Protein AF-R6QLC1-F1 (afdb_monomer_lite)

Sequence (494 aa):
MAKVKQRKDSKGRVLQTGETQRKTDGMYIYRYVDPYGKRCYVYSKDLFILREKEQRLIRDQMDGLDTYVGGHATINMAFDRYMSTKYNLRDTTRSNYIYMFNKFVRDEFGNKKIVDVKYTEVKFFYYHLINEKNIAINTLETGGRIGEIIGFRLKDVDFKNRCININHAVTYYNHLHAEEYLYYRKKELIEELEKCIVDIDANKYLKFSCDKTHLGEIYYDQKALNEEIEKGLNSKGWKELKISYYVTEDETVSKQIVKISDKEVQKKIIEENGFEALSSHNQVDFVKDRIAVEVQFGKYFSVAYDLHVKHTFFYLRDDIEVGIEIIPTHKMMLCMDTGVAWFENEVTNVIREGRNNPSVPVYILGIESDDHIDTDPCTYTNSELVDILKHSDKEKLKSQMKKYKCEDQRKWNVQIQKAKDKVDVFQNQMDKLNEEYIELKKTGLYDNSEELKKLVSRSERLMAKRDEAMDKYYQIMEMPPARLLRIQKKESVM

Structure (mmCIF, N/CA/C/O backbone):
data_AF-R6QLC1-F1
#
_entry.id   AF-R6QLC1-F1
#
loop_
_atom_site.group_PDB
_atom_site.id
_atom_site.type_symbol
_atom_site.label_atom_id
_atom_site.label_alt_id
_atom_site.label_comp_id
_atom_site.label_asym_id
_atom_site.label_entity_id
_atom_site.label_seq_id
_atom_site.pdbx_PDB_ins_code
_atom_site.Cartn_x
_atom_site.Cartn_y
_atom_site.Cartn_z
_atom_site.occupancy
_atom_site.B_iso_or_equiv
_atom_site.auth_seq_id
_atom_site.auth_comp_id
_atom_site.auth_asym_id
_atom_site.auth_atom_id
_atom_site.pdbx_PDB_model_num
ATOM 1 N N . MET A 1 1 ? -20.243 -40.536 -45.286 1.00 41.69 1 MET A N 1
ATOM 2 C CA . MET A 1 1 ? -20.811 -40.583 -43.918 1.00 41.69 1 MET A CA 1
ATOM 3 C C . MET A 1 1 ? -22.321 -40.758 -44.022 1.00 41.69 1 MET A C 1
ATOM 5 O O . MET A 1 1 ? -22.953 -39.998 -44.745 1.00 41.69 1 MET A O 1
ATOM 9 N N . ALA A 1 2 ? -22.894 -41.788 -43.395 1.00 44.28 2 ALA A N 1
ATOM 10 C CA . ALA A 1 2 ? -24.333 -42.053 -43.451 1.00 44.28 2 ALA A CA 1
ATOM 11 C C . ALA A 1 2 ? -25.124 -40.921 -42.762 1.00 44.28 2 ALA A C 1
ATOM 13 O O . ALA A 1 2 ? -24.795 -40.536 -41.642 1.00 44.28 2 ALA A O 1
ATOM 14 N N . LYS A 1 3 ? -26.163 -40.382 -43.421 1.00 42.25 3 LYS A N 1
ATOM 15 C CA . LYS A 1 3 ? -27.072 -39.387 -42.823 1.00 42.25 3 LYS A CA 1
ATOM 16 C C . LYS A 1 3 ? -27.778 -40.018 -41.618 1.00 42.25 3 LYS A C 1
ATOM 18 O O . LYS A 1 3 ? -28.627 -40.890 -41.793 1.00 42.25 3 LYS A O 1
ATOM 23 N N . VAL A 1 4 ? -27.446 -39.573 -40.406 1.00 52.03 4 VAL A N 1
ATOM 24 C CA . VAL A 1 4 ? -28.150 -39.980 -39.182 1.00 52.03 4 VAL A CA 1
ATOM 25 C C . VAL A 1 4 ? -29.605 -39.523 -39.299 1.00 52.03 4 VAL A C 1
ATOM 27 O O . VAL A 1 4 ? -29.905 -38.330 -39.330 1.00 52.03 4 VAL A O 1
ATOM 30 N N . LYS A 1 5 ? -30.521 -40.485 -39.425 1.00 65.62 5 LYS A N 1
ATOM 31 C CA . LYS A 1 5 ? -31.961 -40.241 -39.547 1.00 65.62 5 LYS A CA 1
ATOM 32 C C . LYS A 1 5 ? -32.466 -39.688 -38.208 1.00 65.62 5 LYS A C 1
ATOM 34 O O . LYS A 1 5 ? -32.479 -40.407 -37.212 1.00 65.62 5 LYS A O 1
ATOM 39 N N . GLN A 1 6 ? -32.839 -38.407 -38.168 1.00 71.00 6 GLN A N 1
ATOM 40 C CA . GLN A 1 6 ? -33.370 -37.767 -36.958 1.00 71.00 6 GLN A CA 1
ATOM 41 C C . GLN A 1 6 ? -34.639 -38.488 -36.479 1.00 71.00 6 GLN A C 1
ATOM 43 O O . GLN A 1 6 ? -35.551 -38.745 -37.270 1.00 71.00 6 GLN A O 1
ATOM 48 N N . ARG A 1 7 ? -34.698 -38.819 -35.183 1.00 84.19 7 ARG A N 1
ATOM 49 C CA . ARG A 1 7 ? -35.873 -39.449 -34.566 1.00 84.19 7 ARG A CA 1
ATOM 50 C C . ARG A 1 7 ? -37.009 -38.435 -34.518 1.00 84.19 7 ARG A C 1
ATOM 52 O O . ARG A 1 7 ? -36.795 -37.308 -34.085 1.00 84.19 7 ARG A O 1
ATOM 59 N N . LYS A 1 8 ? -38.202 -38.832 -34.956 1.00 85.00 8 LYS A N 1
ATOM 60 C CA . LYS A 1 8 ? -39.402 -37.991 -34.940 1.00 85.00 8 LYS A CA 1
ATOM 61 C C . LYS A 1 8 ? -40.512 -38.658 -34.139 1.00 85.00 8 LYS A C 1
ATOM 63 O O . LYS A 1 8 ? -40.569 -39.884 -34.069 1.00 85.00 8 LYS A O 1
ATOM 68 N N . ASP A 1 9 ? -41.359 -37.847 -33.528 1.00 83.75 9 ASP A N 1
ATOM 69 C CA . ASP A 1 9 ? -42.561 -38.302 -32.843 1.00 83.75 9 ASP A CA 1
ATOM 70 C C . ASP A 1 9 ? -43.680 -38.671 -33.838 1.00 83.75 9 ASP A C 1
ATOM 72 O O . ASP A 1 9 ? -43.550 -38.496 -35.053 1.00 83.75 9 ASP A O 1
ATOM 76 N N . SER A 1 10 ? -44.803 -39.173 -33.318 1.00 83.19 10 SER A N 1
ATOM 77 C CA . SER A 1 10 ? -45.998 -39.510 -34.115 1.00 83.19 10 SER A CA 1
ATOM 78 C C . SER A 1 10 ? -46.621 -38.317 -34.859 1.00 83.19 10 SER A C 1
ATOM 80 O O . SER A 1 10 ? -47.425 -38.521 -35.764 1.00 83.19 10 SER A O 1
ATOM 82 N N . LYS A 1 11 ? -46.236 -37.082 -34.511 1.00 80.12 11 LYS A N 1
ATOM 83 C CA . LYS A 1 11 ? -46.689 -35.822 -35.117 1.00 80.12 11 LYS A CA 1
ATOM 84 C C . LYS A 1 11 ? -45.617 -35.181 -36.016 1.00 80.12 11 LYS A C 1
ATOM 86 O O . LYS A 1 11 ? -45.769 -34.037 -36.432 1.00 80.12 11 LYS A O 1
ATOM 91 N N . GLY A 1 12 ? -44.528 -35.894 -36.321 1.00 80.00 12 GLY A N 1
ATOM 92 C CA . GLY A 1 12 ? -43.454 -35.438 -37.208 1.00 80.00 12 GLY A CA 1
ATOM 93 C C . GLY A 1 12 ? -42.437 -34.469 -36.587 1.00 80.00 12 GLY A C 1
ATOM 94 O O . GLY A 1 12 ? -41.541 -34.007 -37.299 1.00 80.00 12 GLY A O 1
ATOM 95 N N . ARG A 1 13 ? -42.521 -34.180 -35.281 1.00 84.25 13 ARG A N 1
ATOM 96 C CA . ARG A 1 13 ? -41.585 -33.306 -34.552 1.00 84.25 13 ARG A CA 1
ATOM 97 C C . ARG A 1 13 ? -40.310 -34.061 -34.205 1.00 84.25 13 ARG A C 1
ATOM 99 O O . ARG A 1 13 ? -40.368 -35.216 -33.799 1.00 84.25 13 ARG A O 1
ATOM 106 N N . VAL A 1 14 ? -39.156 -33.413 -34.345 1.00 85.69 14 VAL A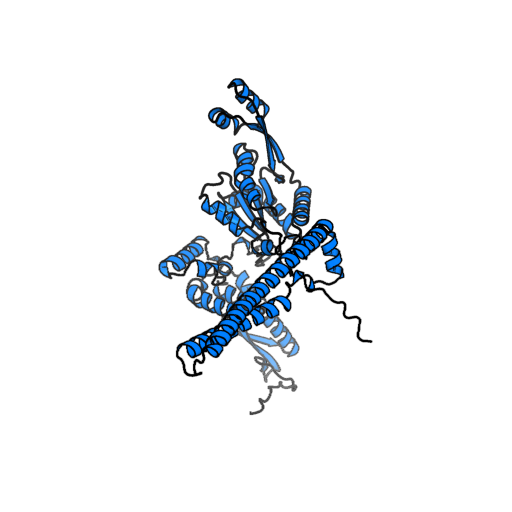 N 1
ATOM 107 C CA . VAL A 1 14 ? -37.852 -34.025 -34.040 1.00 85.69 14 VAL A CA 1
ATOM 108 C C . VAL A 1 14 ? -37.679 -34.177 -32.527 1.00 85.69 14 VAL A C 1
ATOM 110 O O . VAL A 1 14 ? -37.858 -33.209 -31.786 1.00 85.69 14 VAL A O 1
ATOM 113 N N . LEU A 1 15 ? -37.325 -35.388 -32.095 1.00 84.75 15 LEU A N 1
ATOM 114 C CA . LEU A 1 15 ? -37.000 -35.741 -30.715 1.00 84.75 15 LEU A CA 1
ATOM 115 C C . LEU A 1 15 ? -35.495 -35.590 -30.476 1.00 84.75 15 LEU A C 1
ATOM 117 O O . LEU A 1 15 ? -34.680 -36.093 -31.257 1.00 84.75 15 LEU A O 1
ATOM 121 N N . GLN A 1 16 ? -35.141 -34.924 -29.384 1.00 85.31 16 GLN A N 1
ATOM 122 C CA . GLN A 1 16 ? -33.771 -34.686 -28.951 1.00 85.31 16 GLN A CA 1
ATOM 123 C C . GLN A 1 16 ? -33.152 -35.940 -28.307 1.00 85.31 16 GLN A C 1
ATOM 125 O O . GLN A 1 16 ? -33.760 -37.015 -28.193 1.00 85.31 16 GLN A O 1
ATOM 130 N N . THR A 1 17 ? -31.879 -35.845 -27.935 1.00 77.88 17 THR A N 1
ATOM 131 C CA . THR A 1 17 ? -31.183 -36.912 -27.207 1.00 77.88 17 THR A CA 1
ATOM 132 C C . THR A 1 17 ? -31.811 -37.073 -25.823 1.00 77.88 17 THR A C 1
ATOM 134 O O . THR A 1 17 ? -32.012 -36.092 -25.131 1.00 77.88 17 THR A O 1
ATOM 137 N N . GLY A 1 18 ? -32.155 -38.301 -25.423 1.00 82.81 18 GLY A N 1
ATOM 138 C CA . GLY A 1 18 ? -32.847 -38.567 -24.152 1.00 82.81 18 GLY A CA 1
ATOM 139 C C . GLY A 1 18 ? -34.378 -38.518 -24.236 1.00 82.81 18 GLY A C 1
ATOM 140 O O . GLY A 1 18 ? -35.033 -39.158 -23.415 1.00 82.81 18 GLY A O 1
ATOM 141 N N . GLU A 1 19 ? -34.952 -37.869 -25.257 1.00 89.38 19 GLU A N 1
ATOM 142 C CA . GLU A 1 19 ? -36.400 -37.839 -25.502 1.00 89.38 19 GLU A CA 1
ATOM 143 C C . GLU A 1 19 ? -36.891 -39.100 -26.238 1.00 89.38 19 GLU A C 1
ATOM 145 O O . GLU A 1 19 ? -36.320 -39.546 -27.241 1.00 89.38 19 GLU A O 1
ATOM 150 N N . THR A 1 20 ? -38.013 -39.654 -25.783 1.00 90.50 20 THR A N 1
ATOM 151 C CA . THR A 1 20 ? -38.764 -40.715 -26.467 1.00 90.50 20 THR A CA 1
ATOM 152 C C . THR A 1 20 ? -40.264 -40.464 -26.344 1.00 90.50 20 THR A C 1
ATOM 154 O O . THR A 1 20 ? -40.710 -39.826 -25.395 1.00 90.50 20 THR A O 1
ATOM 157 N N . GLN A 1 21 ? -41.060 -40.967 -27.291 1.00 92.50 21 GLN A N 1
ATOM 158 C CA . GLN A 1 21 ? -42.520 -40.977 -27.178 1.00 92.50 21 GLN A CA 1
ATOM 159 C C . GLN A 1 21 ? -43.010 -42.420 -27.075 1.00 92.50 21 GLN A C 1
ATOM 161 O O . GLN A 1 21 ? -42.701 -43.255 -27.930 1.00 92.50 21 GLN A O 1
ATOM 166 N N . ARG A 1 22 ? -43.781 -42.720 -26.032 1.00 89.56 22 ARG A N 1
ATOM 167 C CA . ARG A 1 22 ? -44.395 -44.030 -25.843 1.00 89.56 22 ARG A CA 1
ATOM 168 C C . ARG A 1 22 ? -45.548 -44.210 -26.837 1.00 89.56 22 ARG A C 1
ATOM 170 O O . ARG A 1 22 ? -46.430 -43.364 -26.937 1.00 89.56 22 ARG A O 1
ATOM 177 N N . LYS A 1 23 ? -45.544 -45.322 -27.579 1.00 83.75 23 LYS A N 1
ATOM 178 C CA . LYS A 1 23 ? -46.509 -45.584 -28.668 1.00 83.75 23 LYS A CA 1
ATOM 179 C C . LYS A 1 23 ? -47.935 -45.878 -28.191 1.00 83.75 23 LYS A C 1
ATOM 181 O O . LYS A 1 23 ? -48.861 -45.715 -28.970 1.00 83.75 23 LYS A O 1
ATOM 186 N N . THR A 1 24 ? -48.102 -46.337 -26.952 1.00 84.00 24 THR A N 1
ATOM 187 C CA . THR A 1 24 ? -49.394 -46.799 -26.421 1.00 84.00 24 THR A CA 1
ATOM 188 C C . THR A 1 24 ? -50.316 -45.654 -26.011 1.00 84.00 24 THR A C 1
ATOM 190 O O . THR A 1 24 ? -51.507 -45.710 -26.278 1.00 84.00 24 THR A O 1
ATOM 193 N N . ASP A 1 25 ? -49.774 -44.625 -25.359 1.00 83.81 25 ASP A N 1
ATOM 194 C CA . ASP A 1 25 ? -50.526 -43.515 -24.754 1.00 83.81 25 ASP A CA 1
ATOM 195 C C . ASP A 1 25 ? -50.053 -42.132 -25.242 1.00 83.81 25 ASP A C 1
ATOM 197 O O . ASP A 1 25 ? -50.595 -41.104 -24.836 1.00 83.81 25 ASP A O 1
ATOM 201 N N . GLY A 1 26 ? -49.032 -42.091 -26.104 1.00 84.69 26 GLY A N 1
ATOM 202 C CA . GLY A 1 26 ? -48.447 -40.860 -26.623 1.00 84.69 26 GLY A CA 1
ATOM 203 C C . GLY A 1 26 ? -47.601 -40.076 -25.615 1.00 84.69 26 GLY A C 1
ATOM 204 O O . GLY A 1 26 ? -47.186 -38.966 -25.951 1.00 84.69 26 GLY A O 1
ATOM 205 N N . MET A 1 27 ? -47.328 -40.617 -24.418 1.00 88.75 27 MET A N 1
ATOM 206 C CA . MET A 1 27 ? -46.559 -39.946 -23.364 1.00 88.75 27 MET A CA 1
ATOM 207 C C . MET A 1 27 ? -45.104 -39.733 -23.794 1.00 88.75 27 MET A C 1
ATOM 209 O O . MET A 1 27 ? -44.409 -40.677 -24.178 1.00 88.75 27 MET A O 1
ATOM 213 N N . TYR A 1 28 ? -44.621 -38.501 -23.685 1.00 90.38 28 TYR A N 1
ATOM 214 C CA . TYR A 1 28 ? -43.218 -38.172 -23.879 1.00 90.38 28 TYR A CA 1
ATOM 215 C C . TYR A 1 28 ? -42.431 -38.442 -22.598 1.00 90.38 28 TYR A C 1
ATOM 217 O O . TYR A 1 28 ? -42.884 -38.137 -21.494 1.00 90.38 28 TYR A O 1
ATOM 225 N N . ILE A 1 29 ? -41.250 -39.029 -22.763 1.00 90.75 29 ILE A N 1
ATOM 226 C CA . ILE A 1 29 ? -40.349 -39.436 -21.691 1.00 90.75 29 ILE A CA 1
ATOM 227 C C . ILE A 1 29 ? -38.981 -38.840 -21.984 1.00 90.75 29 ILE A C 1
ATOM 229 O O . ILE A 1 29 ? -38.413 -39.110 -23.044 1.00 90.75 29 ILE A O 1
ATOM 233 N N . TYR A 1 30 ? -38.445 -38.083 -21.035 1.00 90.12 30 TYR A N 1
ATOM 234 C CA . TYR A 1 30 ? -37.055 -37.655 -21.034 1.00 90.12 30 TYR A CA 1
ATOM 235 C C . TYR A 1 30 ? -36.271 -38.492 -20.028 1.00 90.12 30 TYR A C 1
ATOM 237 O O . TYR A 1 30 ? -36.646 -38.582 -18.856 1.00 90.12 30 TYR A O 1
ATOM 245 N N . ARG A 1 31 ? -35.200 -39.134 -20.492 1.00 87.81 31 ARG A N 1
ATOM 246 C CA . ARG A 1 31 ? -34.288 -39.917 -19.657 1.00 87.81 31 ARG A CA 1
ATOM 247 C C . ARG A 1 31 ? -33.003 -39.136 -19.435 1.00 87.81 31 ARG A C 1
ATOM 249 O O . ARG A 1 31 ? -32.323 -38.797 -20.399 1.00 87.81 31 ARG A O 1
ATOM 256 N N . TYR A 1 32 ? -32.623 -38.990 -18.173 1.00 81.50 32 TYR A N 1
ATOM 257 C CA . TYR A 1 32 ? -31.383 -38.339 -17.769 1.00 81.50 32 TYR A CA 1
ATOM 258 C C . TYR A 1 32 ? -30.690 -39.120 -16.651 1.00 81.50 32 TYR A C 1
ATOM 260 O O . TYR A 1 32 ? -31.229 -40.088 -16.106 1.00 81.50 32 TYR A O 1
ATOM 268 N N . VAL A 1 33 ? -29.454 -38.736 -16.359 1.00 71.88 33 VAL A N 1
ATOM 269 C CA . VAL A 1 33 ? -28.704 -39.218 -15.201 1.00 71.88 33 VAL A CA 1
ATOM 270 C C . VAL A 1 33 ? -28.623 -38.049 -14.230 1.00 71.88 33 VAL A C 1
ATOM 272 O O . VAL A 1 33 ? -28.327 -36.928 -14.646 1.00 71.88 33 VAL A O 1
ATOM 275 N N . ASP A 1 34 ? -28.982 -38.278 -12.974 1.00 68.88 34 ASP A N 1
ATOM 276 C CA . ASP A 1 34 ? -28.851 -37.254 -11.944 1.00 68.88 34 ASP A CA 1
ATOM 277 C C . ASP A 1 34 ? -27.375 -37.069 -11.526 1.00 68.88 34 ASP A C 1
ATOM 279 O O . ASP A 1 34 ? -26.522 -37.889 -11.885 1.00 68.88 34 ASP A O 1
ATOM 283 N N . PRO A 1 35 ? -27.037 -36.005 -10.775 1.00 47.91 35 PRO A N 1
ATOM 284 C CA . PRO A 1 35 ? -25.661 -35.759 -10.332 1.00 47.91 35 PRO A CA 1
ATOM 285 C C . PRO A 1 35 ? -25.049 -36.872 -9.459 1.00 47.91 35 PRO A C 1
ATOM 287 O O . PRO A 1 35 ? -23.840 -36.881 -9.253 1.00 47.91 35 PRO A O 1
ATOM 290 N N . TYR A 1 36 ? -25.853 -37.825 -8.972 1.00 51.34 36 TYR A N 1
ATOM 291 C CA . TYR A 1 36 ? -25.415 -38.980 -8.180 1.00 51.34 36 TYR A CA 1
ATOM 292 C C . TYR A 1 36 ? -25.229 -40.250 -9.031 1.00 51.34 36 TYR A C 1
ATOM 294 O O . TYR A 1 36 ? -24.996 -41.334 -8.495 1.00 51.34 36 TYR A O 1
ATOM 302 N N . GLY A 1 37 ? -25.342 -40.146 -10.361 1.00 59.28 37 GLY A N 1
ATOM 303 C CA . GLY A 1 37 ? -25.161 -41.260 -11.294 1.00 59.28 37 GLY A CA 1
ATOM 304 C C . GLY A 1 37 ? -26.394 -42.159 -11.454 1.00 59.28 37 GLY A C 1
ATOM 305 O O . GLY A 1 37 ? -26.327 -43.182 -12.147 1.00 59.28 37 GLY A O 1
ATOM 306 N N . LYS A 1 38 ? -27.539 -41.805 -10.857 1.00 67.44 38 LYS A N 1
ATOM 307 C CA . LYS A 1 38 ? -28.771 -42.597 -10.934 1.00 67.44 38 LYS A CA 1
ATOM 308 C C . LYS A 1 38 ? -29.587 -42.203 -12.165 1.00 67.44 38 LYS A C 1
ATOM 310 O O . LYS A 1 38 ? -29.739 -41.037 -12.517 1.00 67.44 38 LYS A O 1
ATOM 315 N N . ARG A 1 39 ? -30.123 -43.211 -12.860 1.00 76.12 39 ARG A N 1
ATOM 316 C CA . ARG A 1 39 ? -30.965 -43.018 -14.053 1.00 76.12 39 ARG A CA 1
ATOM 317 C C . ARG A 1 39 ? -32.369 -42.592 -13.636 1.00 76.12 39 ARG A C 1
ATOM 319 O O . ARG A 1 39 ? -33.077 -43.366 -12.993 1.00 76.12 39 ARG A O 1
ATOM 326 N N . CYS A 1 40 ? -32.770 -41.408 -14.073 1.00 80.88 40 CYS A N 1
ATOM 327 C CA . CYS A 1 40 ? -34.046 -40.785 -13.753 1.00 80.88 40 CYS A CA 1
ATOM 328 C C . CYS A 1 40 ? -34.858 -40.515 -15.030 1.00 80.88 40 CYS A C 1
ATOM 330 O O . CYS A 1 40 ? -34.324 -40.470 -16.144 1.00 80.88 40 CYS A O 1
ATOM 332 N N . TYR A 1 41 ? -36.177 -40.389 -14.868 1.00 87.62 41 TYR A N 1
ATOM 333 C CA . TYR A 1 41 ? -37.126 -40.248 -15.972 1.00 87.62 41 TYR A CA 1
ATOM 334 C C . TYR A 1 41 ? -38.165 -39.186 -15.646 1.00 87.62 41 TYR A C 1
ATOM 336 O O . TYR A 1 41 ? -38.737 -39.195 -14.556 1.00 87.62 41 TYR A O 1
ATOM 344 N N . VAL A 1 42 ? -38.455 -38.320 -16.612 1.00 83.75 42 VAL A N 1
ATOM 345 C CA . VAL A 1 42 ? -39.515 -37.312 -16.517 1.00 83.75 42 VAL A CA 1
ATOM 346 C C . VAL A 1 42 ? -40.511 -37.507 -17.643 1.00 83.75 42 VAL A C 1
ATOM 348 O O . VAL A 1 42 ? -40.142 -37.862 -18.759 1.00 83.75 42 VAL A O 1
ATOM 351 N N . TYR A 1 43 ? -41.785 -37.287 -17.330 1.00 87.62 43 TYR A N 1
ATOM 352 C CA . TYR A 1 43 ? -42.909 -37.619 -18.196 1.00 87.62 43 TYR A CA 1
ATOM 353 C C . TYR A 1 43 ? -43.780 -36.386 -18.476 1.00 87.62 43 TYR A C 1
ATOM 355 O O . TYR A 1 43 ? -43.991 -35.533 -17.599 1.00 87.62 43 TYR A O 1
ATOM 363 N N . SER A 1 44 ? -44.317 -36.295 -19.692 1.00 89.00 44 SER A N 1
ATOM 364 C CA . SER A 1 44 ? -45.313 -35.290 -20.080 1.00 89.00 44 SER A CA 1
ATOM 365 C C . SER A 1 44 ? -46.128 -35.743 -21.293 1.00 89.00 44 SER A C 1
ATOM 367 O O . SER A 1 44 ? -45.599 -36.378 -22.199 1.00 89.00 44 SER A O 1
ATOM 369 N N . LYS A 1 45 ? -47.416 -35.384 -21.351 1.00 86.00 45 LYS A N 1
ATOM 370 C CA . LYS A 1 45 ? -48.262 -35.623 -22.538 1.00 86.00 45 LYS A CA 1
ATOM 371 C C . LYS A 1 45 ? -47.994 -34.623 -23.669 1.00 86.00 45 LYS A C 1
ATOM 373 O O . LYS A 1 45 ? -48.339 -34.895 -24.816 1.00 86.00 45 LYS A O 1
ATOM 378 N N . ASP A 1 46 ? -47.354 -33.497 -23.355 1.00 84.12 46 ASP A N 1
ATOM 379 C CA . ASP A 1 46 ? -46.930 -32.485 -24.321 1.00 84.12 46 ASP A CA 1
ATOM 380 C C . ASP A 1 46 ? -45.397 -32.391 -24.371 1.00 84.12 46 ASP A C 1
ATOM 382 O O . ASP A 1 46 ? -44.742 -32.301 -23.328 1.00 84.12 46 ASP A O 1
ATOM 386 N N . LEU A 1 47 ? -44.839 -32.413 -25.586 1.00 84.69 47 LEU A N 1
ATOM 387 C CA . LEU A 1 47 ? -43.403 -32.324 -25.855 1.00 84.69 47 LEU A CA 1
ATOM 388 C C . LEU A 1 47 ? -42.817 -30.963 -25.446 1.00 84.69 47 LEU A C 1
ATOM 390 O O . LEU A 1 47 ? -41.677 -30.909 -25.002 1.00 84.69 47 LEU A O 1
ATOM 394 N N . PHE A 1 48 ? -43.580 -29.874 -25.559 1.00 82.25 48 PHE A N 1
ATOM 395 C CA . PHE A 1 48 ? -43.141 -28.552 -25.113 1.00 82.25 48 PHE A CA 1
ATOM 396 C C . PHE A 1 48 ? -43.001 -28.511 -23.588 1.00 82.25 48 PHE A C 1
ATOM 398 O O . PHE A 1 48 ? -41.942 -28.158 -23.081 1.00 82.25 48 PHE A O 1
ATOM 405 N N . ILE A 1 49 ? -44.009 -29.002 -22.858 1.00 79.00 49 ILE A N 1
ATOM 406 C CA . ILE A 1 49 ? -43.948 -29.112 -21.391 1.00 79.00 49 ILE A CA 1
ATOM 407 C C . ILE A 1 49 ? -42.845 -30.089 -20.956 1.00 79.00 49 ILE A C 1
ATOM 409 O O . ILE A 1 49 ? -42.204 -29.874 -19.929 1.00 79.00 49 ILE A O 1
ATOM 413 N N . LEU A 1 50 ? -42.587 -31.162 -21.720 1.00 86.19 50 LEU A N 1
ATOM 414 C CA . LEU A 1 50 ? -41.447 -32.041 -21.440 1.00 86.19 50 LEU A CA 1
ATOM 415 C C . LEU A 1 50 ? -40.129 -31.259 -21.504 1.00 86.19 50 LEU A C 1
ATOM 417 O O . LEU A 1 50 ? -39.307 -31.409 -20.607 1.00 86.19 50 LEU A O 1
ATOM 421 N N . ARG A 1 51 ? -39.964 -30.404 -22.518 1.00 85.38 51 ARG A N 1
ATOM 422 C CA . ARG A 1 51 ? -38.768 -29.573 -22.706 1.00 85.38 51 ARG A CA 1
ATOM 423 C C . ARG A 1 51 ? -38.641 -28.465 -21.673 1.00 85.38 51 ARG A C 1
ATOM 425 O O . ARG A 1 51 ? -37.531 -28.175 -21.251 1.00 85.38 51 ARG A O 1
ATOM 432 N N . GLU A 1 52 ? -39.743 -27.884 -21.205 1.00 75.56 52 GLU A N 1
ATOM 433 C CA . GLU A 1 52 ? -39.702 -26.964 -20.061 1.00 75.56 52 GLU A CA 1
ATOM 434 C C . GLU A 1 52 ? -39.236 -27.678 -18.790 1.00 75.56 52 GLU A C 1
ATOM 436 O O . GLU A 1 52 ? -38.391 -27.153 -18.065 1.00 75.56 52 GLU A O 1
ATOM 441 N N . LYS A 1 53 ? -39.733 -28.898 -18.534 1.00 76.31 53 LYS A N 1
ATOM 442 C CA . LYS A 1 53 ? -39.267 -29.724 -17.410 1.00 76.31 53 LYS A CA 1
ATOM 443 C C . LYS A 1 53 ? -37.805 -30.133 -17.574 1.00 76.31 53 LYS A C 1
ATOM 445 O O . LYS A 1 53 ? -37.075 -30.111 -16.594 1.00 76.31 53 LYS A O 1
ATOM 450 N N . GLU A 1 54 ? -37.370 -30.471 -18.785 1.00 79.94 54 GLU A N 1
ATOM 451 C CA . GLU A 1 54 ? -35.966 -30.737 -19.107 1.00 79.94 54 GLU A CA 1
ATOM 452 C C . GLU A 1 54 ? -35.096 -29.504 -18.849 1.00 79.94 54 GLU A C 1
ATOM 454 O O . GLU A 1 54 ? -34.124 -29.605 -18.117 1.00 79.94 54 GLU A O 1
ATOM 459 N N . GLN A 1 55 ? -35.459 -28.327 -19.364 1.00 66.38 55 GLN A N 1
ATOM 460 C CA . GLN A 1 55 ? -34.717 -27.086 -19.126 1.00 66.38 55 GLN A CA 1
ATOM 461 C C . GLN A 1 55 ? -34.716 -26.675 -17.657 1.00 66.38 55 GLN A C 1
ATOM 463 O O . GLN A 1 55 ? -33.752 -26.073 -17.191 1.00 66.38 55 GLN A O 1
ATOM 468 N N . ARG A 1 56 ? -35.794 -26.962 -16.923 1.00 65.81 56 ARG A N 1
ATOM 469 C CA . ARG A 1 56 ? -35.838 -26.771 -15.475 1.00 65.81 56 ARG A CA 1
ATOM 470 C C . ARG A 1 56 ? -34.891 -27.737 -14.778 1.00 65.81 56 ARG A C 1
ATOM 472 O O . ARG A 1 56 ? -34.098 -27.273 -13.993 1.00 65.81 56 ARG A O 1
ATOM 479 N N . LEU A 1 57 ? -34.870 -29.017 -15.142 1.00 66.31 57 LEU A N 1
ATOM 480 C CA . LEU A 1 57 ? -33.920 -29.988 -14.589 1.00 66.31 57 LEU A CA 1
ATOM 481 C C . LEU A 1 57 ? -32.473 -29.666 -14.943 1.00 66.31 57 LEU A C 1
ATOM 483 O O . LEU A 1 57 ? -31.607 -29.828 -14.101 1.00 66.31 57 LEU A O 1
ATOM 487 N N . ILE A 1 58 ? -32.202 -29.212 -16.165 1.00 59.22 58 ILE A N 1
ATOM 488 C CA . ILE A 1 58 ? -30.870 -28.769 -16.579 1.00 59.22 58 ILE A CA 1
ATOM 489 C C . ILE A 1 58 ? -30.475 -27.533 -15.771 1.00 59.22 58 ILE A C 1
ATOM 491 O O . ILE A 1 58 ? -29.347 -27.478 -15.301 1.00 59.22 58 ILE A O 1
ATOM 495 N N . ARG A 1 59 ? -31.393 -26.581 -15.547 1.00 51.44 59 ARG A N 1
ATOM 496 C CA . ARG A 1 59 ? -31.161 -25.444 -14.642 1.00 51.44 59 ARG A CA 1
ATOM 497 C C . ARG A 1 59 ? -30.959 -25.888 -13.202 1.00 51.44 59 ARG A C 1
ATOM 499 O O . ARG A 1 59 ? -29.942 -25.539 -12.648 1.00 51.44 59 ARG A O 1
ATOM 506 N N . ASP A 1 60 ? -31.811 -26.736 -12.643 1.00 51.19 60 ASP A N 1
ATOM 507 C CA . ASP A 1 60 ? -31.698 -27.255 -11.277 1.00 51.19 60 ASP A CA 1
ATOM 508 C C . ASP A 1 60 ? -30.393 -28.072 -11.093 1.00 51.19 60 ASP A C 1
ATOM 510 O O . ASP A 1 60 ? -29.750 -28.012 -10.045 1.00 51.19 60 ASP A O 1
ATOM 514 N N . GLN A 1 61 ? -29.940 -28.791 -12.131 1.00 49.03 61 GLN A N 1
ATOM 515 C CA . GLN A 1 61 ? -28.645 -29.488 -12.170 1.00 49.03 61 GLN A CA 1
ATOM 516 C C . GLN A 1 61 ? -27.449 -28.532 -12.308 1.00 49.03 61 GLN A C 1
ATOM 518 O O . GLN A 1 61 ? -26.403 -28.795 -11.717 1.00 49.03 61 GLN A O 1
ATOM 523 N N . MET A 1 62 ? -27.585 -27.442 -13.071 1.00 39.91 62 MET A N 1
ATOM 524 C CA . MET A 1 62 ? -26.569 -26.388 -13.226 1.00 39.91 62 MET A CA 1
ATOM 525 C C . MET A 1 62 ? -26.471 -25.514 -11.965 1.00 39.91 62 MET A C 1
ATOM 527 O O . MET A 1 62 ? -25.370 -25.184 -11.515 1.00 39.91 62 MET A O 1
ATOM 531 N N . ASP A 1 63 ? -27.613 -25.225 -11.346 1.00 41.69 63 ASP A N 1
ATOM 532 C CA . ASP A 1 63 ? -27.768 -24.457 -10.117 1.00 41.69 63 ASP A CA 1
ATOM 533 C C . ASP A 1 63 ? -27.284 -25.266 -8.918 1.00 41.69 63 ASP A C 1
ATOM 535 O O . ASP A 1 63 ? -26.695 -24.677 -8.017 1.00 41.69 63 ASP A O 1
ATOM 539 N N . GLY A 1 64 ? -27.379 -26.607 -8.932 1.00 46.97 64 GLY A N 1
ATOM 540 C CA . GLY A 1 64 ? -26.647 -27.544 -8.057 1.00 46.97 64 GLY A CA 1
ATOM 541 C C . GLY A 1 64 ? -26.513 -27.089 -6.597 1.00 46.97 64 GLY A C 1
ATOM 542 O O . GLY A 1 64 ? -25.465 -27.273 -5.971 1.00 46.97 64 GLY A O 1
ATOM 543 N N . LEU A 1 65 ? -27.541 -26.409 -6.093 1.00 39.00 65 LEU A N 1
ATOM 544 C CA . LEU A 1 65 ? -27.601 -25.836 -4.754 1.00 39.00 65 LEU A CA 1
ATOM 545 C C . LEU A 1 65 ? -27.894 -26.947 -3.740 1.00 39.00 65 LEU A C 1
ATOM 547 O O . LEU A 1 65 ? -27.368 -26.913 -2.632 1.00 39.00 65 LEU A O 1
ATOM 551 N N . ASP A 1 66 ? -28.602 -28.003 -4.145 1.00 42.09 66 ASP A N 1
ATOM 552 C CA . ASP A 1 66 ? -28.977 -29.112 -3.259 1.00 42.09 66 ASP A CA 1
ATOM 553 C C . ASP A 1 66 ? -27.778 -29.914 -2.715 1.00 42.09 66 ASP A C 1
ATOM 555 O O . ASP A 1 66 ? -27.821 -30.402 -1.584 1.00 42.09 66 ASP A O 1
ATOM 559 N N . THR A 1 67 ? -26.661 -30.002 -3.450 1.00 41.31 67 THR A N 1
ATOM 560 C CA . THR A 1 67 ? -25.460 -30.728 -2.991 1.00 41.31 67 THR A CA 1
ATOM 561 C C . THR A 1 67 ? -24.761 -30.021 -1.822 1.00 41.31 67 THR A C 1
ATOM 563 O O . THR A 1 67 ? -24.241 -30.681 -0.918 1.00 41.31 67 THR A O 1
ATOM 566 N N . TYR A 1 68 ? -24.776 -28.682 -1.817 1.00 43.75 68 TYR A N 1
ATOM 567 C CA . TYR A 1 68 ? -24.225 -27.856 -0.737 1.00 43.75 68 TYR A CA 1
ATOM 568 C C . TYR A 1 68 ? -25.212 -27.702 0.428 1.00 43.75 68 TYR A C 1
ATOM 570 O O . TYR A 1 68 ? -24.797 -27.757 1.584 1.00 43.75 68 TYR A O 1
ATOM 578 N N . VAL A 1 69 ? -26.515 -27.602 0.136 1.00 38.25 69 VAL A N 1
ATOM 579 C CA . VAL A 1 69 ? -27.601 -27.470 1.127 1.00 38.25 69 VAL A CA 1
ATOM 580 C C . VAL A 1 69 ? -27.714 -28.697 2.048 1.00 38.25 69 VAL A C 1
ATOM 582 O O . VAL A 1 69 ? -28.104 -28.552 3.203 1.00 38.25 69 VAL A O 1
ATOM 585 N N . GLY A 1 70 ? -27.332 -29.893 1.585 1.00 45.78 70 GLY A N 1
ATOM 586 C CA . GLY A 1 70 ? -27.397 -31.128 2.380 1.00 45.78 70 GLY A CA 1
ATOM 587 C C . GLY A 1 70 ? -26.140 -31.496 3.182 1.00 45.78 70 GLY A C 1
ATOM 588 O O . GLY A 1 70 ? -26.120 -32.561 3.791 1.00 45.78 70 GLY A O 1
ATOM 589 N N . GLY A 1 71 ? -25.057 -30.706 3.149 1.00 51.91 71 GLY A N 1
ATOM 590 C CA . GLY A 1 71 ? -23.794 -31.089 3.808 1.00 51.91 71 GLY A CA 1
ATOM 591 C C . GLY A 1 71 ? -23.124 -32.335 3.200 1.00 51.91 71 GLY A C 1
ATOM 592 O O . GLY A 1 71 ? -22.351 -33.028 3.860 1.00 51.91 71 GLY A O 1
ATOM 593 N N . HIS A 1 72 ? -23.435 -32.655 1.939 1.00 54.81 72 HIS A N 1
ATOM 594 C CA . HIS A 1 72 ? -22.887 -33.810 1.219 1.00 54.81 72 HIS A CA 1
ATOM 595 C C . HIS A 1 72 ? -21.830 -33.431 0.171 1.00 54.81 72 HIS A C 1
ATOM 597 O O . HIS A 1 72 ? -21.177 -34.326 -0.363 1.00 54.81 72 HIS A O 1
ATOM 603 N N . ALA A 1 73 ? -21.645 -32.137 -0.114 1.00 63.53 73 ALA A N 1
ATOM 604 C CA . ALA A 1 73 ? -20.640 -31.654 -1.055 1.00 63.53 73 ALA A CA 1
ATOM 605 C C . ALA A 1 73 ? -19.222 -31.975 -0.569 1.00 63.53 73 ALA A C 1
ATOM 607 O O . ALA A 1 73 ? -18.835 -31.610 0.545 1.00 63.53 73 ALA A O 1
ATOM 608 N N . THR A 1 74 ? -18.447 -32.647 -1.418 1.00 75.56 74 THR A N 1
ATOM 609 C CA . THR A 1 74 ? -17.027 -32.908 -1.178 1.00 75.56 74 THR A CA 1
ATOM 610 C C . THR A 1 74 ? -16.149 -31.826 -1.792 1.00 75.56 74 THR A C 1
ATOM 612 O O . THR A 1 74 ? -16.575 -31.081 -2.678 1.00 75.56 74 THR A O 1
ATOM 615 N N . ILE A 1 75 ? -14.898 -31.752 -1.345 1.00 67.31 75 ILE A N 1
ATOM 616 C CA . ILE A 1 75 ? -13.899 -30.832 -1.904 1.00 67.31 75 ILE A CA 1
ATOM 617 C C . ILE A 1 75 ? -13.708 -31.073 -3.416 1.00 67.31 75 ILE A C 1
ATOM 619 O O . ILE A 1 75 ? -13.584 -30.118 -4.179 1.00 67.31 75 ILE A O 1
ATOM 623 N N . ASN A 1 76 ? -13.777 -32.328 -3.874 1.00 79.00 76 ASN A N 1
ATOM 624 C CA . ASN A 1 76 ? -13.755 -32.693 -5.296 1.00 79.00 76 ASN A CA 1
ATOM 625 C C . ASN A 1 76 ? -14.888 -32.027 -6.081 1.00 79.00 76 ASN A C 1
ATOM 627 O O . ASN A 1 76 ? -14.645 -31.409 -7.117 1.00 79.00 76 ASN A O 1
ATOM 631 N N . MET A 1 77 ? -16.115 -32.100 -5.559 1.00 64.31 77 MET A N 1
ATOM 632 C CA . MET A 1 77 ? -17.279 -31.482 -6.197 1.00 64.31 77 MET A CA 1
ATOM 633 C C . MET A 1 77 ? -17.142 -29.955 -6.267 1.00 64.31 77 MET A C 1
ATOM 635 O O . MET A 1 77 ? -17.496 -29.355 -7.282 1.00 64.31 77 MET A O 1
ATOM 639 N N . ALA A 1 78 ? -16.593 -29.330 -5.221 1.00 60.38 78 ALA A N 1
ATOM 640 C CA . ALA A 1 78 ? -16.332 -27.892 -5.203 1.00 60.38 78 ALA A CA 1
ATOM 641 C C . ALA A 1 78 ? -15.297 -27.468 -6.249 1.00 60.38 78 ALA A C 1
ATOM 643 O O . ALA A 1 78 ? -15.517 -26.505 -6.988 1.00 60.38 78 ALA A O 1
ATOM 644 N N . PHE A 1 79 ? -14.190 -28.205 -6.340 1.00 66.19 79 PHE A N 1
ATOM 645 C CA . PHE A 1 79 ? -13.114 -27.911 -7.279 1.00 66.19 79 PHE A CA 1
ATOM 646 C C . PHE A 1 79 ? -13.550 -28.067 -8.737 1.00 66.19 79 PHE A C 1
ATOM 648 O O . PHE A 1 79 ? -13.313 -27.173 -9.552 1.00 66.19 79 PHE A O 1
ATOM 655 N N . ASP A 1 80 ? -14.228 -29.167 -9.071 1.00 71.25 80 ASP A N 1
ATOM 656 C CA . ASP A 1 80 ? -14.699 -29.420 -10.436 1.00 71.25 80 ASP A CA 1
ATOM 657 C C . ASP A 1 80 ? -15.672 -28.329 -10.898 1.00 71.25 80 ASP A C 1
ATOM 659 O O . ASP A 1 80 ? -15.596 -27.845 -12.033 1.00 71.25 80 ASP A O 1
ATOM 663 N N . ARG A 1 81 ? -16.521 -27.851 -9.982 1.00 56.06 81 ARG A N 1
ATOM 664 C CA . ARG A 1 81 ? -17.422 -26.729 -10.236 1.00 56.06 81 ARG A CA 1
ATOM 665 C C . ARG A 1 81 ? -16.666 -25.418 -10.441 1.00 56.06 81 ARG A C 1
ATOM 667 O O . ARG A 1 81 ? -16.904 -24.751 -11.445 1.00 56.06 81 ARG A O 1
ATOM 674 N N . TYR A 1 82 ? -15.728 -25.071 -9.560 1.00 55.66 82 TYR A N 1
ATOM 675 C CA . TYR A 1 82 ? -14.880 -23.882 -9.713 1.00 55.66 82 TYR A CA 1
ATOM 676 C C . TYR A 1 82 ? -14.139 -23.872 -11.063 1.00 55.66 82 TYR A C 1
ATOM 678 O O . TYR A 1 82 ? -14.123 -22.868 -11.772 1.00 55.66 82 TYR A O 1
ATOM 686 N N . MET A 1 83 ? -13.586 -25.010 -11.487 1.00 58.22 83 MET A N 1
ATOM 687 C CA . MET A 1 83 ? -12.877 -25.116 -12.770 1.00 58.22 83 MET A CA 1
ATOM 688 C C . MET A 1 83 ? -13.806 -25.031 -13.989 1.00 58.22 83 MET A C 1
ATOM 690 O O . MET A 1 83 ? -13.374 -24.615 -15.073 1.00 58.22 83 MET A O 1
ATOM 694 N N . SER A 1 84 ? -15.081 -25.393 -13.827 1.00 57.91 84 SER A N 1
ATOM 695 C CA . SER A 1 84 ? -16.098 -25.240 -14.871 1.00 57.91 84 SER A CA 1
ATOM 696 C C . SER A 1 84 ? -16.539 -23.784 -15.069 1.00 57.91 84 SER A C 1
ATOM 698 O O . SER A 1 84 ? -16.826 -23.394 -16.199 1.00 57.91 84 SER A O 1
ATOM 700 N N . THR A 1 85 ? -16.516 -22.950 -14.019 1.00 48.47 85 THR A N 1
ATOM 701 C CA . THR A 1 85 ? -16.925 -21.535 -14.106 1.00 48.47 85 THR A CA 1
ATOM 702 C C . THR A 1 85 ? -15.814 -20.613 -14.619 1.00 48.47 85 THR A C 1
ATOM 704 O O . THR A 1 85 ? -16.096 -19.537 -15.143 1.00 48.47 85 THR A O 1
ATOM 707 N N . LYS A 1 86 ? -14.540 -21.020 -14.543 1.00 51.12 86 LYS A N 1
ATOM 708 C CA . LYS A 1 86 ? -13.381 -20.225 -15.000 1.00 51.12 86 LYS A CA 1
ATOM 709 C C . LYS A 1 86 ? -13.087 -20.378 -16.502 1.00 51.12 86 LYS A C 1
ATOM 711 O O . LYS A 1 86 ? -11.994 -20.793 -16.889 1.00 51.12 86 LYS A O 1
ATOM 716 N N . TYR A 1 87 ? -14.044 -20.043 -17.369 1.00 51.97 87 TYR A N 1
ATOM 717 C CA . TYR A 1 87 ? -13.907 -20.191 -18.832 1.00 51.97 87 TYR A CA 1
ATOM 718 C C . TYR A 1 87 ? -12.816 -19.297 -19.465 1.00 51.97 87 TYR A C 1
ATOM 720 O O . TYR A 1 87 ? -12.242 -19.688 -20.473 1.00 51.97 87 TYR A O 1
ATOM 728 N N . ASN A 1 88 ? -12.448 -18.175 -18.831 1.00 45.75 88 ASN A N 1
ATOM 729 C CA . ASN A 1 88 ? -11.401 -17.244 -19.297 1.00 45.75 88 ASN A CA 1
ATOM 730 C C . ASN A 1 88 ? -9.988 -17.524 -18.731 1.00 45.75 88 ASN A C 1
ATOM 732 O O . ASN A 1 88 ? -9.126 -16.645 -18.722 1.00 45.75 88 ASN A O 1
ATOM 736 N N . LEU A 1 89 ? -9.728 -18.724 -18.205 1.00 57.06 89 LEU A N 1
ATOM 737 C CA . LEU A 1 89 ? -8.416 -19.086 -17.657 1.00 57.06 89 LEU A CA 1
ATOM 738 C C . LEU A 1 89 ? -7.470 -19.564 -18.774 1.00 57.06 89 LEU A C 1
ATOM 740 O O . LEU A 1 89 ? -7.852 -20.441 -19.544 1.00 57.06 89 LEU A O 1
ATOM 744 N N . ARG A 1 90 ? -6.225 -19.055 -18.820 1.00 56.97 90 ARG A N 1
ATOM 745 C CA . ARG A 1 90 ? -5.190 -19.529 -19.766 1.00 56.97 90 ARG A CA 1
ATOM 746 C C . ARG A 1 90 ? -5.034 -21.054 -19.679 1.00 56.97 90 ARG A C 1
ATOM 748 O O . ARG A 1 90 ? -4.957 -21.602 -18.577 1.00 56.97 90 ARG A O 1
ATOM 755 N N . ASP A 1 91 ? -4.912 -21.725 -20.823 1.00 63.56 91 ASP A N 1
ATOM 756 C CA . ASP A 1 91 ? -4.871 -23.195 -20.909 1.00 63.56 91 ASP A CA 1
ATOM 757 C C . ASP A 1 91 ? -3.732 -23.827 -20.099 1.00 63.56 91 ASP A C 1
ATOM 759 O O . ASP A 1 91 ? -3.906 -24.874 -19.469 1.00 63.56 91 ASP A O 1
ATOM 763 N N . THR A 1 92 ? -2.575 -23.163 -20.054 1.00 52.47 92 THR A N 1
ATOM 764 C CA . THR A 1 92 ? -1.419 -23.584 -19.248 1.00 52.47 92 THR A CA 1
ATOM 765 C C . THR A 1 92 ? -1.738 -23.552 -17.753 1.00 52.47 92 THR A C 1
ATOM 767 O O . THR A 1 92 ? -1.449 -24.498 -17.024 1.00 52.47 92 THR A O 1
ATOM 770 N N . THR A 1 93 ? -2.413 -22.500 -17.298 1.00 50.34 93 THR A N 1
ATOM 771 C CA . THR A 1 93 ? -2.848 -22.326 -15.910 1.00 50.34 93 THR A CA 1
ATOM 772 C C . THR A 1 93 ? -3.943 -23.325 -15.531 1.00 50.34 93 THR A C 1
ATOM 774 O O . THR A 1 93 ? -3.878 -23.937 -14.466 1.00 50.34 93 THR A O 1
ATOM 777 N N . ARG A 1 94 ? -4.915 -23.552 -16.423 1.00 60.66 94 ARG A N 1
ATOM 778 C CA . ARG A 1 94 ? -5.964 -24.568 -16.247 1.00 60.66 94 ARG A CA 1
ATOM 779 C C . ARG A 1 94 ? -5.363 -25.963 -16.094 1.00 60.66 94 ARG A C 1
ATOM 781 O O . ARG A 1 94 ? -5.728 -26.689 -15.171 1.00 60.66 94 ARG A O 1
ATOM 788 N N . SER A 1 95 ? -4.426 -26.312 -16.972 1.00 69.56 95 SER A N 1
ATOM 789 C CA . SER A 1 95 ? -3.744 -27.608 -16.956 1.00 69.56 95 SER A CA 1
ATOM 790 C C . SER A 1 95 ? -2.952 -27.813 -15.666 1.00 69.56 95 SER A C 1
ATOM 792 O O . SER A 1 95 ? -3.042 -28.879 -15.059 1.00 69.56 95 SER A O 1
ATOM 794 N N . ASN A 1 96 ? -2.259 -26.774 -15.190 1.00 60.03 96 ASN A N 1
ATOM 795 C CA . ASN A 1 96 ? -1.526 -26.824 -13.925 1.00 60.03 96 ASN A CA 1
ATOM 796 C C . ASN A 1 96 ? -2.450 -27.055 -12.721 1.00 60.03 96 ASN A C 1
ATOM 798 O O . ASN A 1 96 ? -2.129 -27.879 -11.870 1.00 60.03 96 ASN A O 1
ATOM 802 N N . TYR A 1 97 ? -3.617 -26.407 -12.655 1.00 57.72 97 TYR A N 1
ATOM 803 C CA . TYR A 1 97 ? -4.565 -26.630 -11.551 1.00 57.72 97 TYR A CA 1
ATOM 804 C C . TYR A 1 97 ? -5.153 -28.026 -11.550 1.00 57.72 97 TYR A C 1
ATOM 806 O O . TYR A 1 97 ? -5.216 -28.654 -10.497 1.00 57.72 97 TYR A O 1
ATOM 814 N N . ILE A 1 98 ? -5.555 -28.525 -12.720 1.00 73.75 98 ILE A N 1
ATOM 815 C CA . ILE A 1 98 ? -6.063 -29.892 -12.844 1.00 73.75 98 ILE A CA 1
ATOM 816 C C . ILE A 1 98 ? -4.978 -30.878 -12.405 1.00 73.75 98 ILE A C 1
ATOM 818 O O . ILE A 1 98 ? -5.251 -31.760 -11.598 1.00 73.75 98 ILE A O 1
ATOM 822 N N . TYR A 1 99 ? -3.743 -30.707 -12.878 1.00 75.38 99 TYR A N 1
ATOM 823 C CA . TYR A 1 99 ? -2.628 -31.576 -12.512 1.00 75.38 99 TYR A CA 1
ATOM 824 C C . TYR A 1 99 ? -2.347 -31.568 -11.003 1.00 75.38 99 TYR A C 1
ATOM 826 O O . TYR A 1 99 ? -2.306 -32.632 -10.388 1.00 75.38 99 TYR A O 1
ATOM 834 N N . MET A 1 100 ? -2.197 -30.387 -10.396 1.00 66.50 100 MET A N 1
ATOM 835 C CA . MET A 1 100 ? -1.883 -30.247 -8.970 1.00 66.50 100 MET A CA 1
ATOM 836 C C . MET A 1 100 ? -3.004 -30.796 -8.085 1.00 66.50 100 MET A C 1
ATOM 838 O O . MET A 1 100 ? -2.744 -31.570 -7.163 1.00 66.50 100 MET A O 1
ATOM 842 N N . PHE A 1 101 ? -4.258 -30.456 -8.392 1.00 69.88 101 PHE A N 1
ATOM 843 C CA . PHE A 1 101 ? -5.403 -30.951 -7.637 1.00 69.88 101 PHE A CA 1
ATOM 844 C C . PHE A 1 101 ? -5.543 -32.469 -7.767 1.00 69.88 101 PHE A C 1
ATOM 846 O O . PHE A 1 101 ? -5.685 -33.152 -6.757 1.00 69.88 101 PHE A O 1
ATOM 853 N N . ASN A 1 102 ? -5.427 -33.017 -8.981 1.00 79.81 102 ASN A N 1
ATOM 854 C CA . ASN A 1 102 ? -5.491 -34.463 -9.203 1.00 79.81 102 ASN A CA 1
ATOM 855 C C . ASN A 1 102 ? -4.388 -35.206 -8.450 1.00 79.81 102 ASN A C 1
ATOM 857 O O . ASN A 1 102 ? -4.639 -36.263 -7.888 1.00 79.81 102 ASN A O 1
ATOM 861 N N . LYS A 1 103 ? -3.178 -34.646 -8.429 1.00 76.50 103 LYS A N 1
ATOM 862 C CA . LYS A 1 103 ? -2.006 -35.307 -7.860 1.00 76.50 103 LYS A CA 1
ATOM 863 C C . LYS A 1 103 ? -1.983 -35.314 -6.333 1.00 76.50 103 LYS A C 1
ATOM 865 O O . LYS A 1 103 ? -1.469 -36.266 -5.754 1.00 76.50 103 LYS A O 1
ATOM 870 N N . PHE A 1 104 ? -2.468 -34.252 -5.692 1.00 70.81 104 PHE A N 1
ATOM 871 C CA . PHE A 1 104 ? -2.270 -34.056 -4.250 1.00 70.81 104 PHE A CA 1
ATOM 872 C C . PHE A 1 104 ? -3.561 -34.036 -3.441 1.00 70.81 104 PHE A C 1
ATOM 874 O O . PHE A 1 104 ? -3.529 -34.340 -2.254 1.00 70.81 104 PHE A O 1
ATOM 881 N N . VAL A 1 105 ? -4.688 -33.676 -4.055 1.00 72.62 105 VAL A N 1
ATOM 882 C CA . VAL A 1 105 ? -5.948 -33.458 -3.338 1.00 72.62 105 VAL A CA 1
ATOM 883 C C . VAL A 1 105 ? -6.979 -34.512 -3.723 1.00 72.62 105 VAL A C 1
ATOM 885 O O . VAL A 1 105 ? -7.569 -35.111 -2.834 1.00 72.62 105 VAL A O 1
ATOM 888 N N . ARG A 1 106 ? -7.176 -34.787 -5.017 1.00 82.38 106 ARG A N 1
ATOM 889 C CA . ARG A 1 106 ? -8.356 -35.493 -5.538 1.00 82.38 106 ARG A CA 1
ATOM 890 C C . ARG A 1 106 ? -8.625 -36.857 -4.902 1.00 82.38 106 ARG A C 1
ATOM 892 O O . ARG A 1 106 ? -9.766 -37.121 -4.524 1.00 82.38 106 ARG A O 1
ATOM 899 N N . ASP A 1 107 ? -7.601 -37.693 -4.771 1.00 80.06 107 ASP A N 1
ATOM 900 C CA . ASP A 1 107 ? -7.775 -39.088 -4.347 1.00 80.06 107 ASP A CA 1
ATOM 901 C C . ASP A 1 107 ? -7.911 -39.251 -2.825 1.00 80.06 107 ASP A C 1
ATOM 903 O O . ASP A 1 107 ? -8.559 -40.187 -2.356 1.00 80.06 107 ASP A O 1
ATOM 907 N N . GLU A 1 108 ? -7.366 -38.319 -2.042 1.00 79.94 108 GLU A N 1
ATOM 908 C CA . GLU A 1 108 ? -7.375 -38.384 -0.577 1.00 79.94 108 GLU A CA 1
ATOM 909 C C . GLU A 1 108 ? -8.255 -37.275 0.010 1.00 79.94 108 GLU A C 1
ATOM 911 O O . GLU A 1 108 ? -9.437 -37.474 0.306 1.00 79.94 108 GLU A O 1
ATOM 916 N N . PHE A 1 109 ? -7.688 -36.078 0.151 1.00 74.81 109 PHE A N 1
ATOM 917 C CA . PHE A 1 109 ? -8.313 -34.943 0.824 1.00 74.81 109 PHE A CA 1
ATOM 918 C C . PHE A 1 109 ? -9.604 -34.473 0.126 1.00 74.81 109 PHE A C 1
ATOM 920 O O . PHE A 1 109 ? -10.565 -34.070 0.776 1.00 74.81 109 PHE A O 1
ATOM 927 N N . GLY A 1 110 ? -9.664 -34.609 -1.196 1.00 72.12 110 GLY A N 1
ATOM 928 C CA . GLY A 1 110 ? -10.759 -34.226 -2.080 1.00 72.12 110 GLY A CA 1
ATOM 929 C C . GLY A 1 110 ? -12.072 -34.967 -1.821 1.00 72.12 110 GLY A C 1
ATOM 930 O O . GLY A 1 110 ? -13.151 -34.443 -2.104 1.00 72.12 110 GLY A O 1
ATOM 931 N N . ASN A 1 111 ? -12.006 -36.164 -1.235 1.00 82.81 111 ASN A N 1
ATOM 932 C CA . ASN A 1 111 ? -13.184 -36.966 -0.909 1.00 82.81 111 ASN A CA 1
ATOM 933 C C . ASN A 1 111 ? -13.864 -36.537 0.397 1.00 82.81 111 ASN A C 1
ATOM 935 O O . ASN A 1 111 ? -14.989 -36.963 0.668 1.00 82.81 111 ASN A O 1
ATOM 939 N N . LYS A 1 112 ? -13.219 -35.680 1.199 1.00 74.00 112 LYS A N 1
ATOM 940 C CA . LYS A 1 112 ? -13.828 -35.147 2.416 1.00 74.00 112 LYS A CA 1
ATOM 941 C C . LYS A 1 112 ? -14.997 -34.238 2.070 1.00 74.00 112 LYS A C 1
ATOM 943 O O . LYS A 1 112 ? -14.934 -33.441 1.130 1.00 74.00 112 LYS A O 1
ATOM 948 N N . LYS A 1 113 ? -16.058 -34.343 2.866 1.00 72.88 113 LYS A N 1
ATOM 949 C CA . LYS A 1 113 ? -17.150 -33.377 2.845 1.00 72.88 113 LYS A CA 1
ATOM 950 C C . LYS A 1 113 ? -16.642 -32.052 3.381 1.00 72.88 113 LYS A C 1
ATOM 952 O O . LYS A 1 113 ? -15.955 -32.025 4.395 1.00 72.88 113 LYS A O 1
ATOM 957 N N . ILE A 1 114 ? -17.029 -30.965 2.731 1.00 61.06 114 ILE A N 1
ATOM 958 C CA . ILE A 1 114 ? -16.581 -29.615 3.090 1.00 61.06 114 ILE A CA 1
ATOM 959 C C . ILE A 1 114 ? -16.927 -29.298 4.552 1.00 61.06 114 ILE A C 1
ATOM 961 O O . ILE A 1 114 ? -16.113 -28.730 5.267 1.00 61.06 114 ILE A O 1
ATOM 965 N N . VAL A 1 115 ? -18.100 -29.741 5.016 1.00 56.81 115 VAL A N 1
ATOM 966 C CA . VAL A 1 115 ? -18.578 -29.532 6.394 1.00 56.81 115 VAL A CA 1
ATOM 967 C C . VAL A 1 115 ? -17.763 -30.268 7.462 1.00 56.81 115 VAL A C 1
ATOM 969 O O . VAL A 1 115 ? -17.764 -29.851 8.615 1.00 56.81 115 VAL A O 1
ATOM 972 N N . ASP A 1 116 ? -17.065 -31.342 7.090 1.00 61.31 116 ASP A N 1
ATOM 973 C CA . ASP A 1 116 ? -16.320 -32.188 8.027 1.00 61.31 116 ASP A CA 1
ATOM 974 C C . ASP A 1 116 ? -14.835 -31.794 8.114 1.00 61.31 116 ASP A C 1
ATOM 976 O O . ASP A 1 116 ? -14.096 -32.346 8.927 1.00 61.31 116 ASP A O 1
ATOM 980 N N . VAL A 1 117 ? -14.385 -30.845 7.285 1.00 58.34 117 VAL A N 1
ATOM 981 C CA . VAL A 1 117 ? -12.977 -30.444 7.185 1.00 58.34 117 VAL A CA 1
ATOM 982 C C . VAL A 1 117 ? -12.646 -29.433 8.275 1.00 58.34 117 VAL A C 1
ATOM 984 O O . VAL A 1 117 ? -13.154 -28.312 8.288 1.00 58.34 117 VAL A O 1
ATOM 987 N N . LYS A 1 118 ? -11.746 -29.810 9.187 1.00 50.84 118 LYS A N 1
ATOM 988 C CA . LYS A 1 118 ? -11.269 -28.919 10.254 1.00 50.84 118 LYS A CA 1
ATOM 989 C C . LYS A 1 118 ? -9.997 -28.180 9.846 1.00 50.84 118 LYS A C 1
ATOM 991 O O . LYS A 1 118 ? -9.141 -28.718 9.145 1.00 50.84 118 LYS A O 1
ATOM 996 N N . TYR A 1 119 ? -9.810 -26.978 10.392 1.00 45.31 119 TYR A N 1
ATOM 997 C CA . TYR A 1 119 ? -8.601 -26.168 10.189 1.00 45.31 119 TYR A CA 1
ATOM 998 C C . TYR A 1 119 ? -7.304 -26.934 10.499 1.00 45.31 119 TYR A C 1
ATOM 1000 O O . TYR A 1 119 ? -6.328 -26.874 9.753 1.00 45.31 119 TYR A O 1
ATOM 1008 N N . THR A 1 120 ? -7.293 -27.703 11.589 1.00 46.41 120 THR A N 1
ATOM 1009 C CA . THR A 1 120 ? -6.130 -28.508 11.979 1.00 46.41 120 THR A CA 1
ATOM 1010 C C . THR A 1 120 ? -5.796 -29.580 10.947 1.00 46.41 120 THR A C 1
ATOM 1012 O O . THR A 1 120 ? -4.622 -29.813 10.684 1.00 46.41 120 THR A O 1
ATOM 1015 N N . GLU A 1 121 ? -6.795 -30.193 10.310 1.00 52.00 121 GLU A N 1
ATOM 1016 C CA . GLU A 1 121 ? -6.582 -31.201 9.267 1.00 52.00 121 GLU A CA 1
ATOM 1017 C C . GLU A 1 121 ? -6.027 -30.591 7.982 1.00 52.00 121 GLU A C 1
ATOM 1019 O O . GLU A 1 121 ? -5.167 -31.195 7.347 1.00 52.00 121 GLU A O 1
ATOM 1024 N N . VAL A 1 122 ? -6.467 -29.379 7.630 1.00 55.00 122 VAL A N 1
ATOM 1025 C CA . VAL A 1 122 ? -5.868 -28.599 6.540 1.00 55.00 122 VAL A CA 1
ATOM 1026 C C . VAL A 1 122 ? -4.396 -28.324 6.849 1.00 55.00 122 VAL A C 1
ATOM 1028 O O . VAL A 1 122 ? -3.526 -28.595 6.027 1.00 55.00 122 VAL A O 1
ATOM 1031 N N . LYS A 1 123 ? -4.085 -27.856 8.062 1.00 51.38 123 LYS A N 1
ATOM 1032 C CA . LYS A 1 123 ? -2.709 -27.559 8.480 1.00 51.38 123 LYS A CA 1
ATOM 1033 C C . LYS A 1 123 ? -1.809 -28.800 8.464 1.00 51.38 123 LYS A C 1
ATOM 1035 O O . LYS A 1 123 ? -0.683 -28.732 7.978 1.00 51.38 123 LYS A O 1
ATOM 1040 N N . PHE A 1 124 ? -2.308 -29.942 8.940 1.00 57.09 124 PHE A N 1
ATOM 1041 C CA . PHE A 1 124 ? -1.589 -31.216 8.851 1.00 57.09 124 PHE A CA 1
ATOM 1042 C C . PHE A 1 124 ? -1.381 -31.667 7.407 1.00 57.09 124 PHE A C 1
ATOM 1044 O O . PHE A 1 124 ? -0.303 -32.155 7.082 1.00 57.09 124 PHE A O 1
ATOM 1051 N N . PHE A 1 125 ? -2.357 -31.446 6.528 1.00 63.00 125 PHE A N 1
ATOM 1052 C CA . PHE A 1 125 ? -2.209 -31.728 5.105 1.00 63.00 125 PHE A CA 1
ATOM 1053 C C . PHE A 1 125 ? -1.099 -30.877 4.463 1.00 63.00 125 PHE A C 1
ATOM 1055 O O . PHE A 1 125 ? -0.255 -31.417 3.753 1.00 63.00 125 PHE A O 1
ATOM 1062 N N . TYR A 1 126 ? -1.001 -29.583 4.788 1.00 55.12 126 TYR A N 1
ATOM 1063 C CA . TYR A 1 126 ? 0.130 -28.749 4.351 1.00 55.12 126 TYR A CA 1
ATOM 1064 C C . TYR A 1 126 ? 1.476 -29.267 4.864 1.00 55.12 126 TYR A C 1
ATOM 1066 O O . TYR A 1 126 ? 2.431 -29.367 4.093 1.00 55.12 126 TYR A O 1
ATOM 1074 N N . TYR A 1 127 ? 1.558 -29.643 6.143 1.00 58.09 127 TYR A N 1
ATOM 1075 C CA . TYR A 1 127 ? 2.781 -30.230 6.692 1.00 58.09 127 TYR A CA 1
ATOM 1076 C C . TYR A 1 127 ? 3.156 -31.546 6.006 1.00 58.09 127 TYR A C 1
ATOM 1078 O O . TYR A 1 127 ? 4.335 -31.764 5.739 1.00 58.09 127 TYR A O 1
ATOM 1086 N N . HIS A 1 128 ? 2.180 -32.387 5.672 1.00 66.81 128 HIS A N 1
ATOM 1087 C CA . HIS A 1 128 ? 2.394 -33.616 4.914 1.00 66.81 128 HIS A CA 1
ATOM 1088 C C . HIS A 1 128 ? 2.946 -33.325 3.506 1.00 66.81 128 HIS A C 1
ATOM 1090 O O . HIS A 1 128 ? 3.925 -33.935 3.075 1.00 66.81 128 HIS A O 1
ATOM 1096 N N . LEU A 1 129 ? 2.387 -32.339 2.796 1.00 62.59 129 LEU A N 1
ATOM 1097 C CA . LEU A 1 129 ? 2.870 -31.953 1.465 1.00 62.59 129 LEU A CA 1
ATOM 1098 C C . LEU A 1 129 ? 4.319 -31.439 1.479 1.00 62.59 129 LEU A C 1
ATOM 1100 O O . LEU A 1 129 ? 5.104 -31.774 0.590 1.00 62.59 129 LEU A O 1
ATOM 1104 N N . ILE A 1 130 ? 4.679 -30.651 2.490 1.00 57.84 130 ILE A N 1
ATOM 1105 C CA . ILE A 1 130 ? 6.023 -30.075 2.621 1.00 57.84 130 ILE A CA 1
ATOM 1106 C C . ILE A 1 130 ? 7.027 -31.142 3.064 1.00 57.84 130 ILE A C 1
ATOM 1108 O O . ILE A 1 130 ? 8.065 -31.309 2.430 1.00 57.84 130 ILE A O 1
ATOM 1112 N N . ASN A 1 131 ? 6.715 -31.877 4.132 1.00 64.88 131 ASN A N 1
ATOM 1113 C CA . ASN A 1 131 ? 7.690 -32.728 4.815 1.00 64.88 131 ASN A CA 1
ATOM 1114 C C . ASN A 1 131 ? 7.739 -34.159 4.269 1.00 64.88 131 ASN A C 1
ATOM 1116 O O . ASN A 1 131 ? 8.798 -34.776 4.278 1.00 64.88 131 ASN A O 1
ATOM 1120 N N . GLU A 1 132 ? 6.612 -34.705 3.804 1.00 69.00 132 GLU A N 1
ATOM 1121 C CA . GLU A 1 132 ? 6.532 -36.102 3.353 1.00 69.00 132 GLU A CA 1
ATOM 1122 C C . GLU A 1 132 ? 6.488 -36.217 1.827 1.00 69.00 132 GLU A C 1
ATOM 1124 O O . GLU A 1 132 ? 7.054 -37.150 1.257 1.00 69.00 132 GLU A O 1
ATOM 1129 N N . LYS A 1 133 ? 5.856 -35.257 1.139 1.00 64.56 133 LYS A N 1
ATOM 1130 C CA . LYS A 1 133 ? 5.828 -35.207 -0.334 1.00 64.56 133 LYS A CA 1
ATOM 1131 C C . LYS A 1 133 ? 6.931 -34.323 -0.934 1.00 64.56 133 LYS A C 1
ATOM 1133 O O . LYS A 1 133 ? 7.020 -34.255 -2.160 1.00 64.56 133 LYS A O 1
ATOM 1138 N N . ASN A 1 134 ? 7.779 -33.700 -0.101 1.00 66.62 134 ASN A N 1
ATOM 1139 C CA . ASN A 1 134 ? 8.917 -32.852 -0.497 1.00 66.62 134 ASN A CA 1
ATOM 1140 C C . ASN A 1 134 ? 8.553 -31.773 -1.531 1.00 66.62 134 ASN A C 1
ATOM 1142 O O . ASN A 1 134 ? 9.320 -31.476 -2.452 1.00 66.62 134 ASN A O 1
ATOM 1146 N N . ILE A 1 135 ? 7.362 -31.184 -1.412 1.00 60.97 135 ILE A N 1
ATOM 1147 C CA . ILE A 1 135 ? 6.966 -30.082 -2.286 1.00 60.97 135 ILE A CA 1
ATOM 1148 C C . ILE A 1 135 ? 7.702 -28.820 -1.838 1.00 60.97 135 ILE A C 1
ATOM 1150 O O . ILE A 1 135 ? 7.639 -28.428 -0.673 1.00 60.97 135 ILE A O 1
ATOM 1154 N N . ALA A 1 136 ? 8.385 -28.159 -2.775 1.00 51.56 136 ALA A N 1
ATOM 1155 C CA . ALA A 1 136 ? 9.035 -26.885 -2.501 1.00 51.56 136 ALA A CA 1
ATOM 1156 C C . ALA A 1 136 ? 7.994 -25.839 -2.074 1.00 51.56 136 ALA A C 1
ATOM 1158 O O . ALA A 1 136 ? 6.951 -25.706 -2.714 1.00 51.56 136 ALA A O 1
ATOM 1159 N N . ILE A 1 137 ? 8.304 -25.054 -1.040 1.00 50.41 137 ILE A N 1
ATOM 1160 C CA . ILE A 1 137 ? 7.418 -24.005 -0.504 1.00 50.41 137 ILE A CA 1
ATOM 1161 C C . ILE A 1 137 ? 6.993 -23.036 -1.617 1.00 50.41 137 ILE A C 1
ATOM 1163 O O . ILE A 1 137 ? 5.802 -22.818 -1.815 1.00 50.41 137 ILE A O 1
ATOM 1167 N N . ASN A 1 138 ? 7.929 -22.619 -2.477 1.00 42.44 138 ASN A N 1
ATOM 1168 C CA . ASN A 1 138 ? 7.621 -21.805 -3.655 1.00 42.44 138 ASN 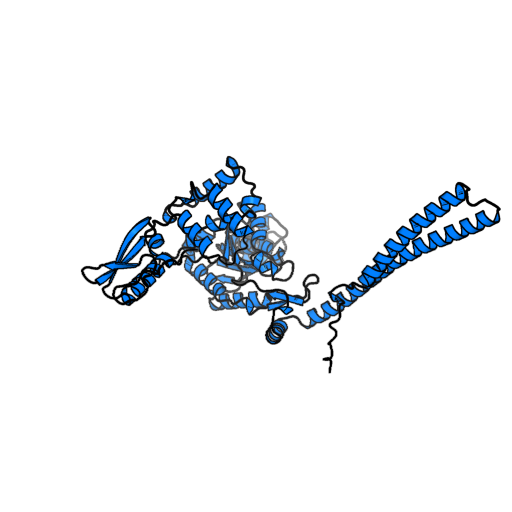A CA 1
ATOM 1169 C C . ASN A 1 138 ? 6.636 -22.482 -4.623 1.00 42.44 138 ASN A C 1
ATOM 1171 O O . ASN A 1 138 ? 5.929 -21.791 -5.336 1.00 42.44 138 ASN A O 1
ATOM 1175 N N . THR A 1 139 ? 6.558 -23.812 -4.696 1.00 47.19 139 THR A N 1
ATOM 1176 C CA . THR A 1 139 ? 5.558 -24.521 -5.523 1.00 47.19 139 THR A CA 1
ATOM 1177 C C . THR A 1 139 ? 4.173 -24.520 -4.869 1.00 47.19 139 THR A C 1
ATOM 1179 O O . THR A 1 139 ? 3.178 -24.540 -5.579 1.00 47.19 139 THR A O 1
ATOM 1182 N N . LEU A 1 140 ? 4.085 -24.422 -3.541 1.00 50.41 140 LEU A N 1
ATOM 1183 C CA . LEU A 1 140 ? 2.821 -24.181 -2.834 1.00 50.41 140 LEU A CA 1
ATOM 1184 C C . LEU A 1 140 ? 2.393 -22.702 -2.915 1.00 50.41 140 LEU A C 1
ATOM 1186 O O . LEU A 1 140 ? 1.197 -22.428 -2.960 1.00 50.41 140 LEU A O 1
ATOM 1190 N N . GLU A 1 141 ? 3.353 -21.772 -2.997 1.00 43.31 141 GLU A N 1
ATOM 1191 C CA . GLU A 1 141 ? 3.122 -20.316 -3.075 1.00 43.31 141 GLU A CA 1
ATOM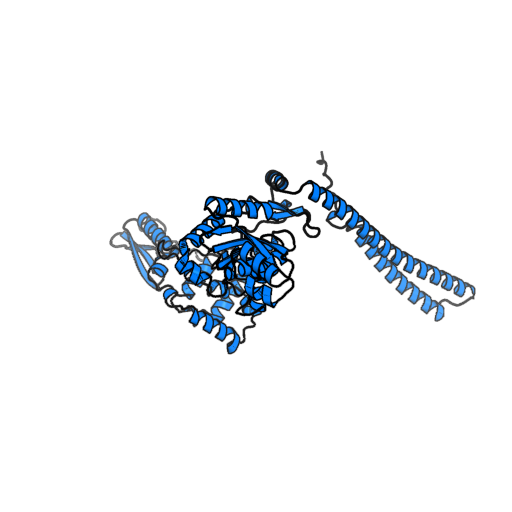 1192 C C . GLU A 1 141 ? 2.918 -19.783 -4.509 1.00 43.31 141 GLU A C 1
ATOM 1194 O O . GLU A 1 141 ? 2.061 -18.938 -4.742 1.00 43.31 141 GLU A O 1
ATOM 1199 N N . THR A 1 142 ? 3.668 -20.284 -5.496 1.00 36.75 142 THR A N 1
ATOM 1200 C CA . THR A 1 142 ? 3.631 -19.833 -6.909 1.00 36.75 142 THR A CA 1
ATOM 1201 C C . THR A 1 142 ? 3.089 -20.895 -7.870 1.00 36.75 142 THR A C 1
ATOM 1203 O O . THR A 1 142 ? 2.522 -20.568 -8.914 1.00 36.75 142 THR A O 1
ATOM 1206 N N . GLY A 1 143 ? 3.185 -22.178 -7.508 1.00 36.34 143 GLY A N 1
ATOM 1207 C CA . GLY A 1 143 ? 2.689 -23.328 -8.272 1.00 36.34 143 GLY A CA 1
ATOM 1208 C C . GLY A 1 143 ? 1.208 -23.623 -8.026 1.00 36.34 143 GLY A C 1
ATOM 1209 O O . GLY A 1 143 ? 0.825 -24.764 -7.803 1.00 36.34 143 GLY A O 1
ATOM 1210 N N . GLY A 1 144 ? 0.379 -22.582 -8.114 1.00 39.66 144 GLY A N 1
ATOM 1211 C CA . GLY A 1 144 ? -1.063 -22.664 -8.318 1.00 39.66 144 GLY A CA 1
ATOM 1212 C C . GLY A 1 144 ? -1.902 -23.021 -7.097 1.00 39.66 144 GLY A C 1
ATOM 1213 O O . GLY A 1 144 ? -2.027 -24.194 -6.776 1.00 39.66 144 GLY A O 1
ATOM 1214 N N . ARG A 1 145 ? -2.581 -22.009 -6.534 1.00 50.09 145 ARG A N 1
ATOM 1215 C CA . ARG A 1 145 ? -3.985 -22.004 -6.049 1.00 50.09 145 ARG A CA 1
ATOM 1216 C C . ARG A 1 145 ? -4.506 -23.162 -5.177 1.00 50.09 145 ARG A C 1
ATOM 1218 O O . ARG A 1 145 ? -5.682 -23.169 -4.837 1.00 50.09 145 ARG A O 1
ATOM 1225 N N . ILE A 1 146 ? -3.675 -24.099 -4.730 1.00 40.50 146 ILE A N 1
ATOM 1226 C CA . ILE A 1 146 ? -4.006 -25.083 -3.694 1.00 40.50 146 ILE A CA 1
ATOM 1227 C C . ILE A 1 146 ? -4.309 -24.340 -2.382 1.00 40.50 146 ILE A C 1
ATOM 1229 O O . ILE A 1 146 ? -5.260 -24.692 -1.692 1.00 40.50 146 ILE A O 1
ATOM 1233 N N . GLY A 1 147 ? -3.606 -23.227 -2.129 1.00 39.56 147 GLY A N 1
ATOM 1234 C CA . GLY A 1 147 ? -3.940 -22.216 -1.118 1.00 39.56 147 GLY A CA 1
ATOM 1235 C C . GLY A 1 147 ? -5.345 -21.633 -1.238 1.00 39.56 147 GLY A C 1
ATOM 1236 O O . GLY A 1 147 ? -6.013 -21.478 -0.230 1.00 39.56 147 GLY A O 1
ATOM 1237 N N . GLU A 1 148 ? -5.829 -21.373 -2.452 1.00 44.22 148 GLU A N 1
ATOM 1238 C CA . GLU A 1 148 ? -7.152 -20.774 -2.697 1.00 44.22 148 GLU A CA 1
ATOM 1239 C C . GLU A 1 148 ? -8.290 -21.811 -2.649 1.00 44.22 148 GLU A C 1
ATOM 1241 O O . GLU A 1 148 ? -9.415 -21.482 -2.294 1.00 44.22 148 GLU A O 1
ATOM 1246 N N . ILE A 1 149 ? -8.010 -23.080 -2.971 1.00 41.41 149 ILE A N 1
ATOM 1247 C CA . ILE A 1 149 ? -9.007 -24.169 -2.969 1.00 41.41 149 ILE A CA 1
ATOM 1248 C C . ILE A 1 149 ? -9.110 -24.848 -1.596 1.00 41.41 149 ILE A C 1
ATOM 1250 O O . ILE A 1 149 ? -10.184 -25.305 -1.210 1.00 41.41 149 ILE A O 1
ATOM 1254 N N . ILE A 1 150 ? -8.005 -24.915 -0.849 1.00 40.62 150 ILE A N 1
ATOM 1255 C CA . ILE A 1 150 ? -7.961 -25.459 0.517 1.00 40.62 150 ILE A CA 1
ATOM 1256 C C . ILE A 1 150 ? -8.087 -24.332 1.561 1.00 40.62 150 ILE A C 1
ATOM 1258 O O . ILE A 1 150 ? -8.476 -24.581 2.698 1.00 40.62 150 ILE A O 1
ATOM 1262 N N . GLY A 1 151 ? -7.850 -23.078 1.169 1.00 36.66 151 GLY A N 1
ATOM 1263 C CA . GLY A 1 151 ? -8.138 -21.870 1.947 1.00 36.66 151 GLY A CA 1
ATOM 1264 C C . GLY A 1 151 ? -9.597 -21.426 1.879 1.00 36.66 151 GLY A C 1
ATOM 1265 O O . GLY A 1 151 ? -9.862 -20.235 1.999 1.00 36.66 151 GLY A O 1
ATOM 1266 N N . PHE A 1 152 ? -10.536 -22.365 1.714 1.00 40.41 152 PHE A N 1
ATOM 1267 C CA . PHE A 1 152 ? -11.923 -22.152 2.125 1.00 40.41 152 PHE A CA 1
ATOM 1268 C C . PHE A 1 152 ? -11.901 -21.740 3.601 1.00 40.41 152 PHE A C 1
ATOM 1270 O O . PHE A 1 152 ? -11.596 -22.559 4.473 1.00 40.41 152 PHE A O 1
ATOM 1277 N N . ARG A 1 153 ? -12.191 -20.472 3.903 1.00 39.19 153 ARG A N 1
ATOM 1278 C CA . ARG A 1 153 ? -12.382 -20.044 5.289 1.00 39.19 153 ARG A CA 1
ATOM 1279 C C . ARG A 1 153 ? -13.852 -20.266 5.629 1.00 39.19 153 ARG A C 1
ATOM 1281 O O . ARG A 1 153 ? -14.734 -20.017 4.815 1.00 39.19 153 ARG A O 1
ATOM 1288 N N . LEU A 1 154 ? -14.136 -20.716 6.853 1.00 34.66 154 LEU A N 1
ATOM 1289 C CA . LEU A 1 154 ? -15.507 -20.929 7.355 1.00 34.66 154 LEU A CA 1
ATOM 1290 C C . LEU A 1 154 ? -16.414 -19.692 7.188 1.00 34.66 154 LEU A C 1
ATOM 1292 O O . LEU A 1 154 ? -17.629 -19.839 7.111 1.00 34.66 154 LEU A O 1
ATOM 1296 N N . LYS A 1 155 ? -15.820 -18.495 7.101 1.00 37.50 155 LYS A N 1
ATOM 1297 C CA . LYS A 1 155 ? -16.504 -17.218 6.868 1.00 37.50 155 LYS A CA 1
ATOM 1298 C C . LYS A 1 155 ? -16.941 -16.966 5.418 1.00 37.50 155 LYS A C 1
ATOM 1300 O O . LYS A 1 155 ? -17.805 -16.129 5.202 1.00 37.50 155 LYS A O 1
ATOM 1305 N N . ASP A 1 156 ? -16.396 -17.697 4.445 1.00 41.12 156 ASP A N 1
ATOM 1306 C CA . ASP A 1 156 ? -16.734 -17.553 3.019 1.00 41.12 156 ASP A CA 1
ATOM 1307 C C . ASP A 1 156 ? -18.054 -18.289 2.667 1.00 41.12 156 ASP A C 1
ATOM 1309 O O . ASP A 1 156 ? -18.485 -18.326 1.512 1.00 41.12 156 ASP A O 1
ATOM 1313 N N . VAL A 1 157 ? -18.715 -18.885 3.671 1.00 41.97 157 VAL A N 1
ATOM 1314 C CA . VAL A 1 157 ? -19.992 -19.603 3.570 1.00 41.97 157 VAL A CA 1
ATOM 1315 C C . VAL A 1 157 ? -21.050 -18.881 4.413 1.00 41.97 157 VAL A C 1
ATOM 1317 O O . VAL A 1 157 ? -21.045 -18.958 5.641 1.00 41.97 157 VAL A O 1
ATOM 1320 N N . ASP A 1 158 ? -21.996 -18.203 3.759 1.00 39.06 158 ASP A N 1
ATOM 1321 C CA . ASP A 1 158 ? -23.143 -17.574 4.419 1.00 39.06 158 ASP A CA 1
ATOM 1322 C C . ASP A 1 158 ? -24.254 -18.616 4.631 1.00 39.06 158 ASP A C 1
ATOM 1324 O O . ASP A 1 158 ? -25.082 -18.897 3.757 1.00 39.06 158 ASP A O 1
ATOM 1328 N N . PHE A 1 159 ? -24.279 -19.201 5.830 1.00 35.47 159 PHE A N 1
ATOM 1329 C CA . PHE A 1 159 ? -25.254 -20.225 6.221 1.00 35.47 159 PHE A CA 1
ATOM 1330 C C . PHE A 1 159 ? -26.697 -19.710 6.315 1.00 35.47 159 PHE A C 1
ATOM 1332 O O . PHE A 1 159 ? -27.635 -20.507 6.259 1.00 35.47 159 PHE A O 1
ATOM 1339 N N . LYS A 1 160 ? -26.898 -18.394 6.457 1.00 33.41 160 LYS A N 1
ATOM 1340 C CA . LYS A 1 160 ? -28.224 -17.789 6.621 1.00 33.41 160 LYS A CA 1
ATOM 1341 C C . LYS A 1 160 ? -28.866 -17.512 5.265 1.00 33.41 160 LYS A C 1
ATOM 1343 O O . LYS A 1 160 ? -30.046 -17.808 5.074 1.00 33.41 160 LYS A O 1
ATOM 1348 N N . ASN A 1 161 ? -28.072 -17.016 4.320 1.00 32.88 161 ASN A N 1
ATOM 1349 C CA . ASN A 1 161 ? -28.521 -16.668 2.973 1.00 32.88 161 ASN A CA 1
ATOM 1350 C C . ASN A 1 161 ? -28.202 -17.743 1.921 1.00 32.88 161 ASN A C 1
ATOM 1352 O O . ASN A 1 161 ? -28.623 -17.613 0.774 1.00 32.88 161 ASN A O 1
ATOM 1356 N N . ARG A 1 162 ? -27.546 -18.844 2.322 1.00 32.47 162 ARG A N 1
ATOM 1357 C CA . ARG A 1 162 ? -27.251 -20.020 1.483 1.00 32.47 162 ARG A CA 1
ATOM 1358 C C . ARG A 1 162 ? -26.437 -19.669 0.233 1.00 32.47 162 ARG A C 1
ATOM 1360 O O . ARG A 1 162 ? -26.689 -20.204 -0.846 1.00 32.47 162 ARG A O 1
ATOM 1367 N N . CYS A 1 163 ? -25.446 -18.796 0.386 1.00 33.41 163 CYS A N 1
ATOM 1368 C CA . CYS A 1 163 ? -24.491 -18.453 -0.663 1.00 33.41 163 CYS A CA 1
ATOM 1369 C C . CYS A 1 163 ? -23.049 -18.669 -0.183 1.00 33.41 163 CYS A C 1
ATOM 1371 O O . CYS A 1 163 ? -22.742 -18.584 1.004 1.00 33.41 163 CYS A O 1
ATOM 1373 N N . ILE A 1 164 ? -22.166 -18.999 -1.124 1.00 37.03 164 ILE A N 1
ATOM 1374 C CA . ILE A 1 164 ? -20.719 -19.021 -0.907 1.00 37.03 164 ILE A CA 1
ATOM 1375 C C . ILE A 1 164 ? -20.203 -17.745 -1.546 1.00 37.03 164 ILE A C 1
ATOM 1377 O O . ILE A 1 164 ? -20.347 -17.581 -2.759 1.00 37.03 164 ILE A O 1
ATOM 1381 N N . ASN A 1 165 ? -19.658 -16.845 -0.736 1.00 37.41 165 ASN A N 1
ATOM 1382 C CA . ASN A 1 165 ? -19.182 -15.558 -1.208 1.00 37.41 165 ASN A CA 1
ATOM 1383 C C . ASN A 1 165 ? -17.659 -15.545 -1.138 1.00 37.41 165 ASN A C 1
ATOM 1385 O O . ASN A 1 165 ? -17.069 -15.331 -0.082 1.00 37.41 165 ASN A O 1
ATOM 1389 N N . ILE A 1 166 ? -17.019 -15.836 -2.270 1.00 39.41 166 ILE A N 1
ATOM 1390 C CA . ILE A 1 166 ? -15.563 -15.782 -2.384 1.00 39.41 166 ILE A CA 1
ATOM 1391 C C . ILE A 1 166 ? -15.175 -14.336 -2.715 1.00 39.41 166 ILE A C 1
ATOM 1393 O O . ILE A 1 166 ? -14.831 -14.018 -3.854 1.00 39.41 166 ILE A O 1
ATOM 1397 N N . ASN A 1 167 ? -15.252 -13.457 -1.716 1.00 39.72 167 ASN A N 1
ATOM 1398 C CA . ASN A 1 167 ? -14.755 -12.090 -1.831 1.00 39.72 167 ASN A CA 1
ATOM 1399 C C . ASN A 1 167 ? -13.257 -12.089 -1.518 1.00 39.72 167 ASN A C 1
ATOM 1401 O O . ASN A 1 167 ? -12.833 -11.883 -0.382 1.00 39.72 167 ASN A O 1
ATOM 1405 N N . HIS A 1 168 ? -12.437 -12.324 -2.543 1.00 46.53 168 HIS A N 1
ATOM 1406 C CA . HIS A 1 168 ? -10.983 -12.140 -2.459 1.00 46.53 168 HIS A CA 1
ATOM 1407 C C . HIS A 1 168 ? -10.554 -10.658 -2.428 1.00 46.53 168 HIS A C 1
ATOM 1409 O O . HIS A 1 168 ? -9.372 -10.379 -2.573 1.00 46.53 168 HIS A O 1
ATOM 1415 N N . ALA A 1 169 ? -11.473 -9.722 -2.177 1.00 44.91 169 ALA A N 1
ATOM 1416 C CA . ALA A 1 169 ? -11.154 -8.309 -1.993 1.00 44.91 169 ALA A CA 1
ATOM 1417 C C . ALA A 1 169 ? -10.428 -8.013 -0.666 1.00 44.91 169 ALA A C 1
ATOM 1419 O O . ALA A 1 169 ? -9.831 -6.952 -0.515 1.00 44.91 169 ALA A O 1
ATOM 1420 N N . VAL A 1 170 ? -10.483 -8.931 0.314 1.00 49.69 170 VAL A N 1
ATOM 1421 C CA . VAL A 1 170 ? -9.950 -8.691 1.663 1.00 49.69 170 VAL A CA 1
ATOM 1422 C C . VAL A 1 170 ? -9.161 -9.893 2.207 1.00 49.69 170 VAL A C 1
ATOM 1424 O O . VAL A 1 170 ? -9.683 -10.998 2.422 1.00 49.69 170 VAL A O 1
ATOM 1427 N N . THR A 1 171 ? -7.877 -9.664 2.474 1.00 62.72 171 THR A N 1
ATOM 1428 C CA . THR A 1 171 ? -6.958 -10.578 3.168 1.00 62.72 171 THR A CA 1
ATOM 1429 C C . THR A 1 171 ? -6.695 -10.049 4.575 1.00 62.72 171 THR A C 1
ATOM 1431 O O . THR A 1 171 ? -6.825 -8.858 4.816 1.00 62.72 171 THR A O 1
ATOM 1434 N N . TYR A 1 172 ? -6.383 -10.908 5.543 1.00 72.00 172 TYR A N 1
ATOM 1435 C CA . TYR A 1 172 ? -6.143 -10.454 6.911 1.00 72.00 172 TYR A CA 1
ATOM 1436 C C . TYR A 1 172 ? -5.080 -11.289 7.618 1.00 72.00 172 TYR A C 1
ATOM 1438 O O . TYR A 1 172 ? -4.867 -12.457 7.279 1.00 72.00 172 TYR A O 1
ATOM 1446 N N . TYR A 1 173 ? -4.422 -10.683 8.601 1.00 75.25 173 TYR A N 1
ATOM 1447 C CA . TYR A 1 173 ? -3.468 -11.325 9.493 1.00 75.25 173 TYR A CA 1
ATOM 1448 C C . TYR A 1 173 ? -3.853 -11.037 10.940 1.00 75.25 173 TYR A C 1
ATOM 1450 O O . TYR A 1 173 ? -4.060 -9.891 11.336 1.00 75.25 173 TYR A O 1
ATOM 1458 N N . ASN A 1 174 ? -3.971 -12.113 11.710 1.00 73.44 174 ASN A N 1
ATOM 1459 C CA . ASN A 1 174 ? -4.417 -12.088 13.091 1.00 73.44 174 ASN A CA 1
ATOM 1460 C C . ASN A 1 174 ? -3.215 -12.272 14.024 1.00 73.44 174 ASN A C 1
ATOM 1462 O O . ASN A 1 174 ? -2.660 -13.370 14.124 1.00 73.44 174 ASN A O 1
ATOM 1466 N N . HIS A 1 175 ? -2.822 -11.195 14.700 1.00 74.06 175 HIS A N 1
ATOM 1467 C CA . HIS A 1 175 ? -1.730 -11.184 15.663 1.00 74.06 175 HIS A CA 1
ATOM 1468 C C . HIS A 1 175 ? -2.267 -11.190 17.096 1.00 74.06 175 HIS A C 1
ATOM 1470 O O . HIS A 1 175 ? -3.162 -10.418 17.434 1.00 74.06 175 HIS A O 1
ATOM 1476 N N . LEU A 1 176 ? -1.710 -12.058 17.948 1.00 69.94 176 LEU A N 1
ATOM 1477 C CA . LEU A 1 176 ? -2.092 -12.210 19.365 1.00 69.94 176 LEU A CA 1
ATOM 1478 C C . LEU A 1 176 ? -3.609 -12.357 19.606 1.00 69.94 176 LEU A C 1
ATOM 1480 O O . LEU A 1 176 ? -4.145 -11.838 20.582 1.00 69.94 176 LEU A O 1
ATOM 1484 N N . HIS A 1 177 ? -4.291 -13.105 18.736 1.00 69.00 177 HIS A N 1
ATOM 1485 C CA . HIS A 1 177 ? -5.728 -13.395 18.818 1.00 69.00 177 HIS A CA 1
ATOM 1486 C C . HIS A 1 177 ? -6.649 -12.160 18.767 1.00 69.00 177 HIS A C 1
ATOM 1488 O O . HIS A 1 177 ? -7.746 -12.153 19.339 1.00 69.00 177 HIS A O 1
ATOM 1494 N N . ALA A 1 178 ? -6.203 -11.102 18.085 1.00 70.31 178 ALA A N 1
ATOM 1495 C CA . ALA A 1 178 ? -6.989 -9.901 17.843 1.00 70.31 178 ALA A CA 1
ATOM 1496 C C . ALA A 1 178 ? -8.326 -10.208 17.149 1.00 70.31 178 ALA A C 1
ATOM 1498 O O . ALA A 1 178 ? -9.358 -9.682 17.560 1.00 70.31 178 ALA A O 1
ATOM 1499 N N . GLU A 1 179 ? -8.342 -11.088 16.141 1.00 73.31 179 GLU A N 1
ATOM 1500 C CA . GLU A 1 179 ? -9.570 -11.458 15.418 1.00 73.31 179 GLU A CA 1
ATOM 1501 C C . GLU A 1 179 ? -10.591 -12.119 16.351 1.00 73.31 179 GLU A C 1
ATOM 1503 O O . GLU A 1 179 ? -11.761 -11.748 16.342 1.00 73.31 179 GLU A O 1
ATOM 1508 N N . GLU A 1 180 ? -10.170 -13.073 17.186 1.00 70.06 180 GLU A N 1
ATOM 1509 C CA . GLU A 1 180 ? -11.061 -13.761 18.120 1.00 70.06 180 GLU A CA 1
ATOM 1510 C C . GLU A 1 180 ? -11.620 -12.789 19.162 1.00 70.06 180 GLU A C 1
ATOM 1512 O O . GLU A 1 180 ? -12.812 -12.846 19.481 1.00 70.06 180 GLU A O 1
ATOM 1517 N N . TYR A 1 181 ? -10.784 -11.871 19.663 1.00 74.44 181 TYR A N 1
ATOM 1518 C CA . TYR A 1 181 ? -11.230 -10.802 20.552 1.00 74.44 181 TYR A CA 1
ATOM 1519 C C . TYR A 1 181 ? -12.295 -9.937 19.867 1.00 74.44 181 TYR A C 1
ATOM 1521 O O . TYR A 1 181 ? -13.391 -9.758 20.405 1.00 74.44 181 TYR A O 1
ATOM 1529 N N . LEU A 1 182 ? -12.000 -9.442 18.663 1.00 73.56 182 LEU A N 1
ATOM 1530 C CA . LEU A 1 182 ? -12.889 -8.573 17.898 1.00 73.56 182 LEU A CA 1
ATOM 1531 C C . LEU A 1 182 ? -14.208 -9.279 17.568 1.00 73.56 182 LEU A C 1
ATOM 1533 O O . LEU A 1 182 ? -15.278 -8.736 17.825 1.00 73.56 182 LEU A O 1
ATOM 1537 N N . TYR A 1 183 ? -14.153 -10.520 17.091 1.00 72.56 183 TYR A N 1
ATOM 1538 C CA . TYR A 1 183 ? -15.332 -11.305 16.743 1.00 72.56 183 TYR A CA 1
ATOM 1539 C C . TYR A 1 183 ? -16.229 -11.591 17.954 1.00 72.56 183 TYR A C 1
ATOM 1541 O O . TYR A 1 183 ? -17.453 -11.534 17.847 1.00 72.56 183 TYR A O 1
ATOM 1549 N N . TYR A 1 184 ? -15.646 -11.888 19.119 1.00 64.88 184 TYR A N 1
ATOM 1550 C CA . TYR A 1 184 ? -16.423 -12.248 20.307 1.00 64.88 184 TYR A CA 1
ATOM 1551 C C . TYR A 1 184 ? -16.920 -11.032 21.101 1.00 64.88 184 TYR A C 1
ATOM 1553 O O . TYR A 1 184 ? -17.982 -11.090 21.721 1.00 64.88 184 TYR A O 1
ATOM 1561 N N . ARG A 1 185 ? -16.155 -9.933 21.125 1.00 73.19 185 ARG A N 1
ATOM 1562 C CA . ARG A 1 185 ? -16.422 -8.768 21.989 1.00 73.19 185 ARG A CA 1
ATOM 1563 C C . ARG A 1 185 ? -16.885 -7.526 21.240 1.00 73.19 185 ARG A C 1
ATOM 1565 O O . ARG A 1 185 ? -17.514 -6.672 21.854 1.00 73.19 185 ARG A O 1
ATOM 1572 N N . LYS A 1 186 ? -16.543 -7.400 19.958 1.00 86.56 186 LYS A N 1
ATOM 1573 C CA . LYS A 1 186 ? -16.657 -6.156 19.177 1.00 86.56 186 LYS A CA 1
ATOM 1574 C C . LYS A 1 186 ? -17.176 -6.408 17.756 1.00 86.56 186 LYS A C 1
ATOM 1576 O O . LYS A 1 186 ? -16.878 -5.644 16.842 1.00 86.56 186 LYS A O 1
ATOM 1581 N N . LYS A 1 187 ? -17.963 -7.474 17.560 1.00 83.56 187 LYS A N 1
ATOM 1582 C CA . LYS A 1 187 ? -18.433 -7.926 16.240 1.00 83.56 187 LYS A CA 1
ATOM 1583 C C . LYS A 1 187 ? -19.082 -6.808 15.423 1.00 83.56 187 LYS A C 1
ATOM 1585 O O . LYS A 1 187 ? -18.797 -6.660 14.242 1.00 83.56 187 LYS A O 1
ATOM 1590 N N . GLU A 1 188 ? -19.927 -6.012 16.072 1.00 89.88 188 GLU A N 1
ATOM 1591 C CA . GLU A 1 188 ? -20.654 -4.910 15.438 1.00 89.88 188 GLU A CA 1
ATOM 1592 C C . GLU A 1 188 ? -19.712 -3.836 14.877 1.00 89.88 188 GLU A C 1
ATOM 1594 O O . GLU A 1 188 ? -19.992 -3.291 13.815 1.00 89.88 188 GLU A O 1
ATOM 1599 N N . LEU A 1 189 ? -18.572 -3.579 15.534 1.00 90.69 189 LEU A N 1
ATOM 1600 C CA . LEU A 1 189 ? -17.573 -2.615 15.061 1.00 90.69 189 LEU A CA 1
ATOM 1601 C C . LEU A 1 189 ? -16.846 -3.115 13.813 1.00 90.69 189 LEU A C 1
ATOM 1603 O O . LEU A 1 189 ? -16.580 -2.322 12.918 1.00 90.69 189 LEU A O 1
ATOM 1607 N N . ILE A 1 190 ? -16.555 -4.417 13.728 1.00 85.88 190 ILE A N 1
ATOM 1608 C CA . ILE A 1 190 ? -15.947 -5.010 12.527 1.00 85.88 190 ILE A CA 1
ATOM 1609 C C . ILE A 1 190 ? -16.936 -5.030 11.370 1.00 85.88 190 ILE A C 1
ATOM 1611 O O . ILE A 1 190 ? -16.591 -4.600 10.276 1.00 85.88 190 ILE A O 1
ATOM 1615 N N . GLU A 1 191 ? -18.178 -5.456 11.604 1.00 87.38 191 GLU A N 1
ATOM 1616 C CA . GLU A 1 191 ? -19.207 -5.423 10.560 1.00 87.38 191 GLU A CA 1
ATOM 1617 C C . GLU A 1 191 ? -19.488 -3.988 10.079 1.00 87.38 191 GLU A C 1
ATOM 1619 O O . GLU A 1 191 ? -19.855 -3.777 8.925 1.00 87.38 191 GLU A O 1
ATOM 1624 N N . GLU A 1 192 ? -19.356 -2.9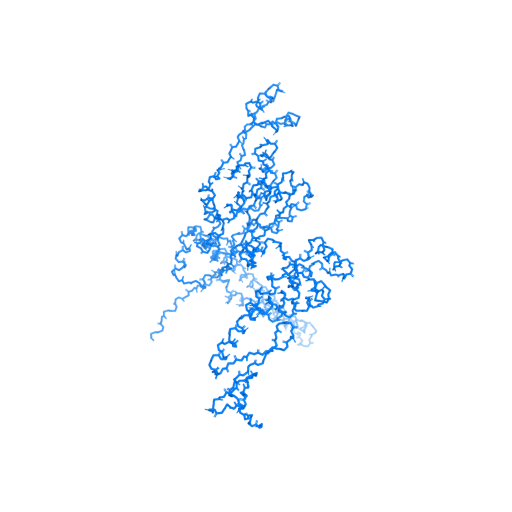93 10.957 1.00 92.06 192 GLU A N 1
ATOM 1625 C CA . GLU A 1 192 ? -19.445 -1.576 10.605 1.00 92.06 192 GLU A CA 1
ATOM 1626 C C . GLU A 1 192 ? -18.237 -1.109 9.783 1.00 92.06 192 GLU A C 1
ATOM 1628 O O . GLU A 1 192 ? -18.432 -0.476 8.747 1.00 92.06 192 GLU A O 1
ATOM 1633 N N . LEU A 1 193 ? -17.019 -1.457 10.210 1.00 91.19 193 LEU A N 1
ATOM 1634 C CA . LEU A 1 193 ? -15.768 -1.171 9.505 1.00 91.19 193 LEU A CA 1
ATOM 1635 C C . LEU A 1 193 ? -15.785 -1.744 8.083 1.00 91.19 193 LEU A C 1
ATOM 1637 O O . LEU A 1 193 ? -15.533 -1.023 7.123 1.00 91.19 193 LEU A O 1
ATOM 1641 N N . GLU A 1 194 ? -16.136 -3.022 7.939 1.00 88.31 194 GLU A N 1
ATOM 1642 C CA . GLU A 1 194 ? -16.220 -3.698 6.642 1.00 88.31 194 GLU A CA 1
ATOM 1643 C C . GLU A 1 194 ? -17.245 -3.017 5.725 1.00 88.31 194 GLU A C 1
ATOM 1645 O O . GLU A 1 194 ? -16.956 -2.774 4.555 1.00 88.31 194 GLU A O 1
ATOM 1650 N N . LYS A 1 195 ? -18.412 -2.619 6.253 1.00 89.19 195 LYS A N 1
ATOM 1651 C CA . LYS A 1 195 ? -19.423 -1.872 5.481 1.00 89.19 195 LYS A CA 1
ATOM 1652 C C . LYS A 1 195 ? -18.917 -0.515 4.999 1.00 89.19 195 LYS A C 1
ATOM 1654 O O . LYS A 1 195 ? -19.286 -0.103 3.907 1.00 89.19 195 LYS A O 1
ATOM 1659 N N . CYS A 1 196 ? -18.083 0.174 5.778 1.00 90.62 196 CYS A N 1
ATOM 1660 C CA . CYS A 1 196 ? -17.484 1.440 5.348 1.00 90.62 196 CYS A CA 1
ATOM 1661 C C . CYS A 1 196 ? -16.527 1.274 4.160 1.00 90.62 196 CYS A C 1
ATOM 1663 O O . CYS A 1 196 ? -16.304 2.245 3.448 1.00 90.62 196 CYS A O 1
ATOM 1665 N N . ILE A 1 197 ? -15.967 0.079 3.956 1.00 89.94 197 ILE A N 1
ATOM 1666 C CA . ILE A 1 197 ? -14.976 -0.191 2.906 1.00 89.94 197 ILE A CA 1
ATOM 1667 C C . ILE A 1 197 ? -15.639 -0.797 1.666 1.00 89.94 197 ILE A C 1
ATOM 1669 O O . ILE A 1 197 ? -15.323 -0.397 0.551 1.00 89.94 197 ILE A O 1
ATOM 1673 N N . VAL A 1 198 ? -16.568 -1.742 1.846 1.00 86.81 198 VAL A N 1
ATOM 1674 C CA . VAL A 1 198 ? -17.182 -2.516 0.748 1.00 86.81 198 VAL A CA 1
ATOM 1675 C C . VAL A 1 198 ? -17.911 -1.638 -0.273 1.00 86.81 198 VAL A C 1
ATOM 1677 O O . VAL A 1 198 ? -17.915 -1.962 -1.456 1.00 86.81 198 VAL A O 1
ATOM 1680 N N . ASP A 1 199 ? -18.502 -0.522 0.156 1.00 83.88 199 ASP A N 1
ATOM 1681 C CA . ASP A 1 199 ? -19.259 0.367 -0.735 1.00 83.88 199 ASP A CA 1
ATOM 1682 C C . ASP A 1 199 ? -18.364 1.359 -1.514 1.00 83.88 199 ASP A C 1
ATOM 1684 O O . ASP A 1 199 ? -18.862 2.140 -2.334 1.00 83.88 199 ASP A O 1
ATOM 1688 N N . ILE A 1 200 ? -17.045 1.350 -1.278 1.00 90.38 200 ILE A N 1
ATOM 1689 C CA . ILE A 1 200 ? -16.104 2.260 -1.937 1.00 90.38 200 ILE A CA 1
ATOM 1690 C C . ILE A 1 200 ? -15.750 1.732 -3.327 1.00 90.38 200 ILE A C 1
ATOM 1692 O O . ILE A 1 200 ? -15.023 0.757 -3.498 1.00 90.38 200 ILE A O 1
ATOM 1696 N N . ASP A 1 201 ? -16.199 2.460 -4.345 1.00 90.12 201 ASP A N 1
ATOM 1697 C CA . ASP A 1 201 ? -15.792 2.249 -5.732 1.00 90.12 201 ASP A CA 1
ATOM 1698 C C . ASP A 1 201 ? -14.432 2.913 -5.994 1.00 90.12 201 ASP A C 1
ATOM 1700 O O . ASP A 1 201 ? -14.344 4.104 -6.316 1.00 90.12 201 ASP A O 1
ATOM 1704 N N . ALA A 1 202 ? -13.360 2.132 -5.840 1.00 90.75 202 ALA A N 1
ATOM 1705 C CA . ALA A 1 202 ? -11.987 2.610 -5.978 1.00 90.75 202 ALA A CA 1
ATOM 1706 C C . ALA A 1 202 ? -11.679 3.197 -7.369 1.00 90.75 202 ALA A C 1
ATOM 1708 O O . ALA A 1 202 ? -10.835 4.087 -7.488 1.00 90.75 202 ALA A O 1
ATOM 1709 N N . ASN A 1 203 ? -12.389 2.765 -8.417 1.00 89.19 203 ASN A N 1
ATOM 1710 C CA . ASN A 1 203 ? -12.161 3.210 -9.796 1.00 89.19 203 ASN A CA 1
ATOM 1711 C C . ASN A 1 203 ? -12.604 4.664 -10.038 1.00 89.19 203 ASN A C 1
ATOM 1713 O O . ASN A 1 203 ? -12.263 5.254 -11.062 1.00 89.19 203 ASN A O 1
ATOM 1717 N N . LYS A 1 204 ? -13.322 5.280 -9.090 1.00 90.81 204 LYS A N 1
ATOM 1718 C CA . LYS A 1 204 ? -13.615 6.723 -9.107 1.00 90.81 204 LYS A CA 1
ATOM 1719 C C . LYS A 1 204 ? -12.431 7.584 -8.677 1.00 90.81 204 LYS A C 1
ATOM 1721 O O . LYS A 1 204 ? -12.410 8.778 -8.972 1.00 90.81 204 LYS A O 1
ATOM 1726 N N . TYR A 1 205 ? -11.454 6.991 -8.000 1.00 93.56 205 TYR A N 1
ATOM 1727 C CA . TYR A 1 205 ? -10.326 7.685 -7.391 1.00 93.56 205 TYR A CA 1
ATOM 1728 C C . TYR A 1 205 ? -9.043 7.332 -8.136 1.00 93.56 205 TYR A C 1
ATOM 1730 O O . TYR A 1 205 ? -8.179 6.619 -7.632 1.00 93.56 205 TYR A O 1
ATOM 1738 N N . LEU A 1 206 ? -8.938 7.824 -9.369 1.00 95.38 206 LEU A N 1
ATOM 1739 C CA . LEU A 1 206 ? -7.795 7.604 -10.252 1.00 95.38 206 LEU A CA 1
ATOM 1740 C C . LEU A 1 206 ? -7.069 8.914 -10.544 1.00 95.38 206 LEU A C 1
ATOM 1742 O O . LEU A 1 206 ? -7.688 9.970 -10.688 1.00 95.38 206 LEU A O 1
ATOM 1746 N N . LYS A 1 207 ? -5.750 8.828 -10.702 1.00 95.88 207 LYS A N 1
ATOM 1747 C CA . LYS A 1 207 ? -4.866 9.946 -11.033 1.00 95.88 207 LYS A CA 1
ATOM 1748 C C . LYS A 1 207 ? -3.748 9.518 -11.981 1.00 95.88 207 LYS A C 1
ATOM 1750 O O . LYS A 1 207 ? -3.400 8.347 -12.082 1.00 95.88 207 LYS A O 1
ATOM 1755 N N . PHE A 1 208 ? -3.113 10.500 -12.607 1.00 96.00 208 PHE A N 1
ATOM 1756 C CA . PHE A 1 208 ? -1.843 10.316 -13.297 1.00 96.00 208 PHE A CA 1
ATOM 1757 C C . PHE A 1 208 ? -0.689 10.267 -12.297 1.00 96.00 208 PHE A C 1
ATOM 1759 O O . PHE A 1 208 ? -0.491 11.203 -11.509 1.00 96.00 208 PHE A O 1
ATOM 1766 N N . SER A 1 209 ? 0.121 9.214 -12.372 1.00 94.19 209 SER A N 1
ATOM 1767 C CA . SER A 1 209 ? 1.329 9.109 -11.564 1.00 94.19 209 SER A CA 1
ATOM 1768 C C . SER A 1 209 ? 2.345 10.180 -11.961 1.00 94.19 209 SER A C 1
ATOM 1770 O O . SER A 1 209 ? 2.614 10.452 -13.136 1.00 94.19 209 SER A O 1
ATOM 1772 N N . CYS A 1 210 ? 2.936 10.795 -10.939 1.00 91.69 210 CYS A N 1
ATOM 1773 C CA . CYS A 1 210 ? 4.026 11.759 -11.075 1.00 91.69 210 CYS A CA 1
ATOM 1774 C C . CYS A 1 210 ? 5.402 11.129 -10.802 1.00 91.69 210 CYS A C 1
ATOM 1776 O O . CYS A 1 210 ? 6.409 11.850 -10.767 1.00 91.69 210 CYS A O 1
ATOM 1778 N N . ASP A 1 211 ? 5.453 9.816 -10.570 1.00 87.38 211 ASP A N 1
ATOM 1779 C CA . ASP A 1 211 ? 6.679 9.099 -10.248 1.00 87.38 211 ASP A CA 1
ATOM 1780 C C . ASP A 1 211 ? 7.555 8.915 -11.480 1.00 87.38 211 ASP A C 1
ATOM 1782 O O . ASP A 1 211 ? 7.084 8.687 -12.585 1.00 87.38 211 ASP A O 1
ATOM 1786 N N . LYS A 1 212 ? 8.878 8.992 -11.303 1.00 83.75 212 LYS A N 1
ATOM 1787 C CA . LYS A 1 212 ? 9.834 8.955 -12.424 1.00 83.75 212 LYS A CA 1
ATOM 1788 C C . LYS A 1 212 ? 9.673 7.725 -13.321 1.00 83.75 212 LYS A C 1
ATOM 1790 O O . LYS A 1 212 ? 9.863 7.830 -14.535 1.00 83.75 212 LYS A O 1
ATOM 1795 N N . THR A 1 213 ? 9.440 6.566 -12.715 1.00 83.31 213 THR A N 1
ATOM 1796 C CA . THR A 1 213 ? 9.364 5.280 -13.420 1.00 83.31 213 THR A CA 1
ATOM 1797 C C . THR A 1 213 ? 8.036 5.134 -14.156 1.00 83.31 213 THR A C 1
ATOM 1799 O O . THR A 1 213 ? 8.047 4.695 -15.298 1.00 83.31 213 THR A O 1
ATOM 1802 N N . HIS A 1 214 ? 6.950 5.607 -13.541 1.00 86.56 214 HIS A N 1
ATOM 1803 C CA . HIS A 1 214 ? 5.559 5.409 -13.964 1.00 86.56 214 HIS A CA 1
ATOM 1804 C C . HIS A 1 214 ? 4.897 6.709 -14.446 1.00 86.56 214 HIS A C 1
ATOM 1806 O O . HIS A 1 214 ? 3.685 6.872 -14.407 1.00 86.56 214 HIS A O 1
ATOM 1812 N N . LEU A 1 215 ? 5.703 7.691 -14.857 1.00 88.75 215 LEU A N 1
ATOM 1813 C CA . LEU A 1 215 ? 5.231 9.043 -15.138 1.00 88.75 215 LEU A CA 1
ATOM 1814 C C . LEU A 1 215 ? 4.165 9.039 -16.239 1.00 88.75 215 LEU A C 1
ATOM 1816 O O . LEU A 1 215 ? 4.483 8.756 -17.395 1.00 88.75 215 LEU A O 1
ATOM 1820 N N . GLY A 1 216 ? 2.952 9.467 -15.893 1.00 89.06 216 GLY A N 1
ATOM 1821 C CA . GLY A 1 216 ? 1.818 9.528 -16.815 1.00 89.06 216 GLY A CA 1
ATOM 1822 C C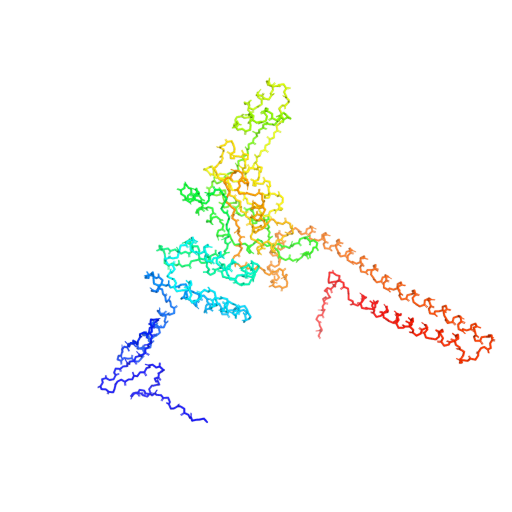 . GLY A 1 216 ? 1.020 8.228 -16.951 1.00 89.06 216 GLY A C 1
ATOM 1823 O O . GLY A 1 216 ? 0.064 8.217 -17.721 1.00 89.06 216 GLY A O 1
ATOM 1824 N N . GLU A 1 217 ? 1.369 7.174 -16.212 1.00 92.06 217 GLU A N 1
ATOM 1825 C CA . GLU A 1 217 ? 0.499 6.006 -16.022 1.00 92.06 217 GLU A CA 1
ATOM 1826 C C . GLU A 1 217 ? -0.683 6.367 -15.108 1.00 92.06 217 GLU A C 1
ATOM 1828 O O . GLU A 1 217 ? -0.615 7.335 -14.341 1.00 92.06 217 GLU A O 1
ATOM 1833 N N . ILE A 1 218 ? -1.774 5.609 -15.205 1.00 93.81 218 ILE A N 1
ATOM 1834 C CA . ILE A 1 218 ? -2.985 5.803 -14.400 1.00 93.81 218 ILE A CA 1
ATOM 1835 C C . ILE A 1 218 ? -2.937 4.889 -13.185 1.00 93.81 218 ILE A C 1
ATOM 1837 O O . ILE A 1 218 ? -2.894 3.673 -13.333 1.00 93.81 218 ILE A O 1
ATOM 1841 N N . TYR A 1 219 ? -2.991 5.489 -11.998 1.00 95.50 219 TYR A N 1
ATOM 1842 C CA . TYR A 1 219 ? -2.939 4.825 -10.697 1.00 95.50 219 TYR A CA 1
ATOM 1843 C C . TYR A 1 219 ? -4.069 5.289 -9.785 1.00 95.50 219 TYR A C 1
ATOM 1845 O O . TYR A 1 219 ? -4.681 6.334 -10.010 1.00 95.50 219 TYR A O 1
ATOM 1853 N N . TYR A 1 220 ? -4.314 4.532 -8.720 1.00 95.06 220 TYR A N 1
ATOM 1854 C CA . TYR A 1 220 ? -5.211 4.944 -7.654 1.00 95.06 220 TYR A CA 1
ATOM 1855 C C . TYR A 1 220 ? -4.688 6.199 -6.948 1.00 95.06 220 TYR A C 1
ATOM 1857 O O . TYR A 1 220 ? -3.502 6.323 -6.621 1.00 95.06 220 TYR A O 1
ATOM 1865 N N . ASP A 1 221 ? -5.591 7.137 -6.685 1.00 94.06 221 ASP A N 1
ATOM 1866 C CA . ASP A 1 221 ? -5.321 8.298 -5.853 1.00 94.06 221 ASP A CA 1
ATOM 1867 C C . ASP A 1 221 ? -5.403 7.903 -4.378 1.00 94.06 221 ASP A C 1
ATOM 1869 O O . ASP A 1 221 ? -6.469 7.904 -3.766 1.00 94.06 221 ASP A O 1
ATOM 1873 N N . GLN A 1 222 ? -4.246 7.576 -3.800 1.00 92.44 222 GLN A N 1
ATOM 1874 C CA . GLN A 1 222 ? -4.136 7.148 -2.405 1.00 92.44 222 GLN A CA 1
ATOM 1875 C C . GLN A 1 222 ? -4.698 8.180 -1.426 1.00 92.44 222 GLN A C 1
ATOM 1877 O O . GLN A 1 222 ? -5.268 7.804 -0.407 1.00 92.44 222 GLN A O 1
ATOM 1882 N N . LYS A 1 223 ? -4.554 9.480 -1.727 1.00 91.94 223 LYS A N 1
ATOM 1883 C CA . LYS A 1 223 ? -5.049 10.545 -0.849 1.00 91.94 223 LYS A CA 1
ATOM 1884 C C . LYS A 1 223 ? -6.571 10.571 -0.869 1.00 91.94 223 LYS A C 1
ATOM 1886 O O . LYS A 1 223 ? -7.188 10.615 0.187 1.00 91.94 223 LYS A O 1
ATOM 1891 N N . ALA A 1 224 ? -7.163 10.514 -2.059 1.00 93.31 224 ALA A N 1
ATOM 1892 C CA . ALA A 1 224 ? -8.611 10.541 -2.200 1.00 93.31 224 ALA A CA 1
ATOM 1893 C C . ALA A 1 224 ? -9.274 9.254 -1.676 1.00 93.31 224 ALA A C 1
ATOM 1895 O O . ALA A 1 224 ? -10.333 9.330 -1.059 1.00 93.31 224 ALA A O 1
ATOM 1896 N N . LEU A 1 225 ? -8.629 8.093 -1.854 1.00 92.94 225 LEU A N 1
ATOM 1897 C CA . LEU A 1 225 ? -9.078 6.830 -1.260 1.00 92.94 225 LEU A CA 1
ATOM 1898 C C . LEU A 1 225 ? -9.028 6.859 0.268 1.00 92.94 225 LEU A C 1
ATOM 1900 O O . LEU A 1 225 ? -10.006 6.462 0.896 1.00 92.94 225 LEU A O 1
ATOM 1904 N N . ASN A 1 226 ? -7.929 7.353 0.855 1.00 92.44 226 ASN A N 1
ATOM 1905 C CA . ASN A 1 226 ? -7.851 7.569 2.300 1.00 92.44 226 ASN A CA 1
ATOM 1906 C C . ASN A 1 226 ? -9.025 8.448 2.747 1.00 92.44 226 ASN A C 1
ATOM 1908 O O . ASN A 1 226 ? -9.858 7.983 3.514 1.00 92.44 226 ASN A O 1
ATOM 1912 N N . GLU A 1 227 ? -9.175 9.651 2.182 1.00 92.38 227 GLU A N 1
ATOM 1913 C CA . GLU A 1 227 ? -10.253 10.589 2.535 1.00 92.38 227 GLU A CA 1
ATOM 1914 C C . GLU A 1 227 ? -11.660 9.966 2.449 1.00 92.38 227 GLU A C 1
ATOM 1916 O O . GLU A 1 227 ? -12.533 10.303 3.250 1.00 92.38 227 GLU A O 1
ATOM 1921 N N . GLU A 1 228 ? -11.916 9.076 1.487 1.00 94.44 228 GLU A N 1
ATOM 1922 C CA . GLU A 1 228 ? -13.209 8.397 1.368 1.00 94.44 228 GLU A CA 1
ATOM 1923 C C . GLU A 1 228 ? -13.449 7.384 2.495 1.00 94.44 228 GLU A C 1
ATOM 1925 O O . GLU A 1 228 ? -14.521 7.390 3.107 1.00 94.44 228 GLU A O 1
ATOM 1930 N N . ILE A 1 229 ? -12.439 6.578 2.835 1.00 93.31 229 ILE A N 1
ATOM 1931 C CA . ILE A 1 229 ? -12.500 5.671 3.989 1.00 93.31 229 ILE A CA 1
ATOM 1932 C C . ILE A 1 229 ? -12.675 6.479 5.280 1.00 93.31 229 ILE A C 1
ATOM 1934 O O . ILE A 1 229 ? -13.547 6.164 6.093 1.00 93.31 229 ILE A O 1
ATOM 1938 N N . GLU A 1 230 ? -11.909 7.560 5.447 1.00 92.69 230 GLU A N 1
ATOM 1939 C CA . GLU A 1 230 ? -11.993 8.444 6.611 1.00 92.69 230 GLU A CA 1
ATOM 1940 C C . GLU A 1 230 ? -13.406 9.028 6.766 1.00 92.69 230 GLU A C 1
ATOM 1942 O O . GLU A 1 230 ? -13.961 9.036 7.867 1.00 92.69 230 GLU A O 1
ATOM 1947 N N . LYS A 1 231 ? -14.045 9.490 5.680 1.00 93.38 231 LYS A N 1
ATOM 1948 C CA . LYS A 1 231 ? -15.445 9.959 5.713 1.00 93.38 231 LYS A CA 1
ATOM 1949 C C . LYS A 1 231 ? -16.400 8.853 6.147 1.00 93.38 231 LYS A C 1
ATOM 1951 O O . LYS A 1 231 ? -17.278 9.109 6.977 1.00 93.38 231 LYS A O 1
ATOM 1956 N N . GLY A 1 232 ? -16.228 7.644 5.610 1.00 94.00 232 GLY A N 1
ATOM 1957 C CA . GLY A 1 232 ? -17.013 6.470 5.984 1.00 94.00 232 GLY A CA 1
ATOM 1958 C C . GLY A 1 232 ? -16.939 6.206 7.487 1.00 94.00 232 GLY A C 1
ATOM 1959 O O . GLY A 1 232 ? -17.970 6.173 8.164 1.00 94.00 232 GLY A O 1
ATOM 1960 N N . LEU A 1 233 ? -15.726 6.131 8.034 1.00 94.75 233 LEU A N 1
ATOM 1961 C CA . LEU A 1 233 ? -15.475 5.902 9.459 1.00 94.75 233 LEU A CA 1
ATOM 1962 C C . LEU A 1 233 ? -16.004 7.036 10.345 1.00 94.75 233 LEU A C 1
ATOM 1964 O O . LEU A 1 233 ? -16.739 6.783 11.305 1.00 94.75 233 LEU A O 1
ATOM 1968 N N . ASN A 1 234 ? -15.729 8.289 9.985 1.00 94.62 234 ASN A N 1
ATOM 1969 C CA . ASN A 1 234 ? -16.227 9.459 10.708 1.00 94.62 234 ASN A CA 1
ATOM 1970 C C . ASN A 1 234 ? -17.763 9.480 10.774 1.00 94.62 234 ASN A C 1
ATOM 1972 O O . ASN A 1 234 ? -18.340 9.776 11.823 1.00 94.62 234 ASN A O 1
ATOM 1976 N N . SER A 1 235 ? -18.447 9.100 9.686 1.00 94.44 235 SER A N 1
ATOM 1977 C CA . SER A 1 235 ? -19.917 9.026 9.646 1.00 94.44 235 SER A CA 1
ATOM 1978 C C . SER A 1 235 ? -20.502 8.005 10.630 1.00 94.44 235 SER A C 1
ATOM 1980 O O . SER A 1 235 ? -21.648 8.135 11.066 1.00 94.44 235 SER A O 1
ATOM 1982 N N . LYS A 1 236 ? -19.705 7.003 11.012 1.00 94.88 236 LYS A N 1
ATOM 1983 C CA . LYS A 1 236 ? -20.051 5.971 11.992 1.00 94.88 236 LYS A CA 1
ATOM 1984 C C . LYS A 1 236 ? -19.583 6.299 13.410 1.00 94.88 236 LYS A C 1
ATOM 1986 O O . LYS A 1 236 ? -19.778 5.502 14.328 1.00 94.88 236 LYS A O 1
ATOM 1991 N N . GLY A 1 237 ? -19.009 7.482 13.617 1.00 95.31 237 GLY A N 1
ATOM 1992 C CA . GLY A 1 237 ? -18.591 7.963 14.928 1.00 95.31 237 GLY A CA 1
ATOM 1993 C C . GLY A 1 237 ? -17.229 7.449 15.388 1.00 95.31 237 GLY A C 1
ATOM 1994 O O . GLY A 1 237 ? -16.930 7.577 16.575 1.00 95.31 237 GLY A O 1
ATOM 1995 N N . TRP A 1 238 ? -16.414 6.901 14.484 1.00 96.62 238 TRP A N 1
ATOM 1996 C CA . TRP A 1 238 ? -14.980 6.761 14.729 1.00 96.62 238 TRP A CA 1
ATOM 1997 C C . TRP A 1 238 ? -14.357 8.152 14.766 1.00 96.62 238 TRP A C 1
ATOM 1999 O O . TRP A 1 238 ? -14.723 9.007 13.961 1.00 96.62 238 TRP A O 1
ATOM 2009 N N . LYS A 1 239 ? -13.476 8.407 15.734 1.00 94.94 239 LYS A N 1
ATOM 2010 C CA . LYS A 1 239 ? -12.902 9.739 15.945 1.00 94.94 239 LYS A CA 1
ATOM 2011 C C . LYS A 1 239 ? -11.404 9.663 16.142 1.00 94.94 239 LYS A C 1
ATOM 2013 O O . LYS A 1 239 ? -10.914 8.712 16.741 1.00 94.94 239 LYS A O 1
ATOM 2018 N N . GLU A 1 240 ? -10.725 10.722 15.732 1.00 95.19 240 GLU A N 1
ATOM 2019 C CA . GLU A 1 240 ? -9.322 10.942 16.057 1.00 95.19 240 GLU A CA 1
ATOM 2020 C C . GLU A 1 240 ? -9.108 10.909 17.576 1.00 95.19 240 GLU A C 1
ATOM 2022 O O . GLU A 1 240 ? -9.862 11.519 18.346 1.00 95.19 240 GLU A O 1
ATOM 2027 N N . LEU A 1 241 ? -8.053 10.213 18.003 1.00 94.62 241 LEU A N 1
ATOM 2028 C CA . LEU A 1 241 ? -7.576 10.233 19.379 1.00 94.62 241 LEU A CA 1
ATOM 2029 C C . LEU A 1 241 ? -6.146 10.764 19.412 1.00 94.62 241 LEU A C 1
ATOM 2031 O O . LEU A 1 241 ? -5.205 10.107 18.970 1.00 94.62 241 LEU A O 1
ATOM 2035 N N . LYS A 1 242 ? -5.982 11.946 20.007 1.00 95.31 242 LYS A N 1
ATOM 2036 C CA . LYS A 1 242 ? -4.688 12.588 20.228 1.00 95.31 242 LYS A CA 1
ATOM 2037 C C . LYS A 1 242 ? -4.388 12.675 21.717 1.00 95.31 242 LYS A C 1
ATOM 2039 O O . LYS A 1 242 ? -5.151 13.271 22.474 1.00 95.31 242 LYS A O 1
ATOM 2044 N N . ILE A 1 243 ? -3.251 12.122 22.127 1.00 93.56 243 ILE A N 1
ATOM 2045 C CA . ILE A 1 243 ? -2.804 12.115 23.521 1.00 93.56 243 ILE A CA 1
ATOM 2046 C C . ILE A 1 243 ? -1.449 12.802 23.620 1.00 93.56 243 ILE A C 1
ATOM 2048 O O . ILE A 1 243 ? -0.467 12.370 23.016 1.00 93.56 243 ILE A O 1
ATOM 2052 N N . SER A 1 244 ? -1.392 13.863 24.423 1.00 94.50 244 SER A N 1
ATOM 2053 C CA . SER A 1 244 ? -0.139 14.480 24.853 1.00 94.50 244 SER A CA 1
ATOM 2054 C C . SER A 1 244 ? 0.401 13.776 26.093 1.00 94.50 244 SER A C 1
ATOM 2056 O O . SER A 1 244 ? -0.358 13.452 27.005 1.00 94.50 244 SER A O 1
ATOM 2058 N N . TYR A 1 245 ? 1.710 13.574 26.134 1.00 94.88 245 TYR A N 1
ATOM 2059 C CA . TYR A 1 245 ? 2.415 12.904 27.224 1.00 94.88 245 TYR A CA 1
ATOM 2060 C C . TYR A 1 245 ? 3.793 13.535 27.418 1.00 94.88 245 TYR A C 1
ATOM 2062 O O . TYR A 1 245 ? 4.250 14.312 26.577 1.00 94.88 245 TYR A O 1
ATOM 2070 N N . TYR A 1 246 ? 4.457 13.202 28.520 1.00 96.12 246 TYR A N 1
ATOM 2071 C CA . TYR A 1 246 ? 5.821 13.651 28.785 1.00 96.12 246 TYR A CA 1
ATOM 2072 C C . TYR A 1 246 ? 6.826 12.508 28.644 1.00 96.12 246 TYR A C 1
ATOM 2074 O O . TYR A 1 246 ? 6.530 11.361 28.977 1.00 96.12 246 TYR A O 1
ATOM 2082 N N . VAL A 1 247 ? 8.016 12.836 28.146 1.00 95.69 247 VAL A N 1
ATOM 2083 C CA . VAL A 1 247 ? 9.182 11.947 28.098 1.00 95.69 247 VAL A CA 1
ATOM 2084 C C . VAL A 1 247 ? 10.327 12.543 28.905 1.00 95.69 247 VAL A C 1
ATOM 2086 O O . VAL A 1 247 ? 10.344 13.738 29.200 1.00 95.69 247 VAL A O 1
ATOM 2089 N N . THR A 1 248 ? 11.281 11.694 29.260 1.00 95.56 248 THR A N 1
ATOM 2090 C CA . THR A 1 248 ? 12.477 12.059 30.014 1.00 95.56 248 THR A CA 1
ATOM 2091 C C . THR A 1 248 ? 13.671 11.258 29.498 1.00 95.56 248 THR A C 1
ATOM 2093 O O . THR A 1 248 ? 13.494 10.230 28.844 1.00 95.56 248 THR A O 1
ATOM 2096 N N . GLU A 1 249 ? 14.883 11.741 29.761 1.00 95.06 249 GLU A N 1
ATOM 2097 C CA . GLU A 1 249 ? 16.126 11.052 29.401 1.00 95.06 249 GLU A CA 1
ATOM 2098 C C . GLU A 1 249 ? 16.442 9.851 30.310 1.00 95.06 249 GLU A C 1
ATOM 2100 O O . GLU A 1 249 ? 17.220 8.981 29.919 1.00 95.06 249 GLU A O 1
ATOM 2105 N N . ASP A 1 250 ? 15.820 9.764 31.493 1.00 96.12 250 ASP A N 1
ATOM 2106 C CA . ASP A 1 250 ? 16.052 8.669 32.437 1.00 96.12 250 ASP A CA 1
ATOM 2107 C C . ASP A 1 250 ? 15.179 7.438 32.154 1.00 96.12 250 ASP A C 1
ATOM 2109 O O . ASP A 1 250 ? 13.945 7.496 32.094 1.00 96.12 250 ASP A O 1
ATOM 2113 N N . GLU A 1 251 ? 15.824 6.278 32.023 1.00 95.38 251 GLU A N 1
ATOM 2114 C CA . GLU A 1 251 ? 15.161 5.010 31.709 1.00 95.38 251 GLU A CA 1
ATOM 2115 C C . GLU A 1 251 ? 14.255 4.519 32.853 1.00 95.38 251 GLU A C 1
ATOM 2117 O O . GLU A 1 251 ? 13.189 3.942 32.610 1.00 95.38 251 GLU A O 1
ATOM 2122 N N . THR A 1 252 ? 14.652 4.733 34.110 1.00 95.12 252 THR A N 1
ATOM 2123 C CA . THR A 1 252 ? 13.914 4.238 35.280 1.00 95.12 252 THR A CA 1
ATOM 2124 C C . THR A 1 252 ? 12.627 5.026 35.468 1.00 95.12 252 THR A C 1
ATOM 2126 O O . THR A 1 252 ? 11.557 4.431 35.612 1.00 95.12 252 THR A O 1
ATOM 2129 N N . VAL A 1 253 ? 12.712 6.353 35.396 1.00 94.38 253 VAL A N 1
ATOM 2130 C CA . VAL A 1 253 ? 11.557 7.251 35.431 1.00 94.38 253 VAL A CA 1
ATOM 2131 C C . VAL A 1 253 ? 10.657 6.990 34.224 1.00 94.38 253 VAL A C 1
ATOM 2133 O O . VAL A 1 253 ? 9.447 6.846 34.395 1.00 94.38 253 VAL A O 1
ATOM 2136 N N . SER A 1 254 ? 11.222 6.796 33.025 1.00 93.50 254 SER A N 1
ATOM 2137 C CA . SER A 1 254 ? 10.451 6.433 31.825 1.00 93.50 254 SER A CA 1
ATOM 2138 C C . SER A 1 254 ? 9.600 5.173 32.033 1.00 93.50 254 SER A C 1
ATOM 2140 O O . SER A 1 254 ? 8.408 5.164 31.722 1.00 93.50 254 SER A O 1
ATOM 2142 N N . LYS A 1 255 ? 10.170 4.117 32.632 1.00 93.00 255 LYS A N 1
ATOM 2143 C CA . LYS A 1 255 ? 9.433 2.883 32.963 1.00 93.00 255 LYS A CA 1
ATOM 2144 C C . LYS A 1 255 ? 8.316 3.105 33.985 1.00 93.00 255 LYS A C 1
ATOM 2146 O O . LYS A 1 255 ? 7.312 2.397 33.927 1.00 93.00 255 LYS A O 1
ATOM 2151 N N . GLN A 1 256 ? 8.472 4.059 34.905 1.00 92.50 256 GLN A N 1
ATOM 2152 C CA . GLN A 1 256 ? 7.439 4.398 35.891 1.00 92.50 256 GLN A CA 1
ATOM 2153 C C . GLN A 1 256 ? 6.258 5.133 35.248 1.00 92.50 256 GLN A C 1
ATOM 2155 O O . GLN A 1 256 ? 5.107 4.844 35.573 1.00 92.50 256 GLN A O 1
ATOM 2160 N N . ILE A 1 257 ? 6.526 6.051 34.316 1.00 93.12 257 ILE A N 1
ATOM 2161 C CA . ILE A 1 257 ? 5.496 6.934 33.748 1.00 93.12 257 ILE A CA 1
ATOM 2162 C C . ILE A 1 257 ? 4.776 6.362 32.519 1.00 93.12 257 ILE A C 1
ATOM 2164 O O . ILE A 1 257 ? 3.684 6.829 32.194 1.00 93.12 257 ILE A O 1
ATOM 2168 N N . VAL A 1 258 ? 5.347 5.360 31.833 1.00 89.62 258 VAL A N 1
ATOM 2169 C CA . VAL A 1 258 ? 4.859 4.888 30.516 1.00 89.62 258 VAL A CA 1
ATOM 2170 C C . VAL A 1 258 ? 3.404 4.400 30.523 1.00 89.62 258 VAL A C 1
ATOM 2172 O O . VAL A 1 258 ? 2.712 4.522 29.518 1.00 89.62 258 VAL A O 1
ATOM 2175 N N . LYS A 1 259 ? 2.916 3.889 31.661 1.00 88.56 259 LYS A N 1
ATOM 2176 C CA . LYS A 1 259 ? 1.531 3.407 31.823 1.00 88.56 259 LYS A CA 1
ATOM 2177 C C . LYS A 1 259 ? 0.580 4.445 32.424 1.00 88.56 259 LYS A C 1
ATOM 2179 O O . LYS A 1 259 ? -0.599 4.163 32.594 1.00 88.56 259 LYS A O 1
ATOM 2184 N N . ILE A 1 260 ? 1.083 5.617 32.810 1.00 90.25 260 ILE A N 1
ATOM 2185 C CA . ILE A 1 260 ? 0.285 6.637 33.492 1.00 90.25 260 ILE A CA 1
ATOM 2186 C C . ILE A 1 260 ? -0.469 7.449 32.447 1.00 90.25 260 ILE A C 1
ATOM 2188 O O . ILE A 1 260 ? 0.144 8.124 31.621 1.00 90.25 260 ILE A O 1
ATOM 2192 N N . SER A 1 261 ? -1.801 7.413 32.502 1.00 90.19 261 SER A N 1
ATOM 2193 C CA . SER A 1 261 ? -2.622 8.110 31.512 1.00 90.19 261 SER A CA 1
ATOM 2194 C C . SER A 1 261 ? -2.668 9.630 31.723 1.00 90.19 261 SER A C 1
ATOM 2196 O O . SER A 1 261 ? -2.739 10.386 30.753 1.00 90.19 261 SER A O 1
ATOM 2198 N N . ASP A 1 262 ? -2.566 10.087 32.972 1.00 92.25 262 ASP A N 1
ATOM 2199 C CA . ASP A 1 262 ? -2.580 11.507 33.332 1.00 92.25 262 ASP A CA 1
ATOM 2200 C C . ASP A 1 262 ? -1.215 12.171 33.077 1.00 92.25 262 ASP A C 1
ATOM 2202 O O . ASP A 1 262 ? -0.222 11.885 33.752 1.00 92.25 262 ASP A O 1
ATOM 2206 N N . LYS A 1 263 ? -1.173 13.096 32.112 1.00 93.62 263 LYS A N 1
ATOM 2207 C CA . LYS A 1 263 ? 0.052 13.805 31.719 1.00 93.62 263 LYS A CA 1
ATOM 2208 C C . LYS A 1 263 ? 0.634 14.690 32.825 1.00 93.62 263 LYS A C 1
ATOM 2210 O O . LYS A 1 263 ? 1.848 14.860 32.877 1.00 93.62 263 LYS A O 1
ATOM 2215 N N . GLU A 1 264 ? -0.191 15.260 33.702 1.00 96.19 264 GLU A N 1
ATOM 2216 C CA . GLU A 1 264 ? 0.297 16.145 34.764 1.00 96.19 264 GLU A CA 1
ATOM 2217 C C . GLU A 1 264 ? 0.928 15.313 35.885 1.00 96.19 264 GLU A C 1
ATOM 2219 O O . GLU A 1 264 ? 1.935 15.715 36.466 1.00 96.19 264 GLU A O 1
ATOM 2224 N N . VAL A 1 265 ? 0.416 14.098 36.119 1.00 96.06 265 VAL A N 1
ATOM 2225 C CA . VAL A 1 265 ? 1.069 13.113 36.994 1.00 96.06 265 VAL A CA 1
ATOM 2226 C C . VAL A 1 265 ? 2.409 12.660 36.408 1.00 96.06 265 VAL A C 1
ATOM 2228 O O . VAL A 1 265 ? 3.393 12.613 37.143 1.00 96.06 265 VAL A O 1
ATOM 2231 N N . GLN A 1 266 ? 2.485 12.380 35.099 1.00 96.31 266 GLN A N 1
ATOM 2232 C CA . GLN A 1 266 ? 3.760 12.057 34.439 1.00 96.31 266 GLN A CA 1
ATOM 2233 C C . GLN A 1 266 ? 4.782 13.182 34.629 1.00 96.31 266 GLN A C 1
ATOM 2235 O O . GLN A 1 266 ? 5.893 12.931 35.090 1.00 96.31 266 GLN A O 1
ATOM 2240 N N . LYS A 1 267 ? 4.386 14.424 34.319 1.00 97.62 267 LYS A N 1
ATOM 2241 C CA . LYS A 1 267 ? 5.227 15.615 34.473 1.00 97.62 267 LYS A CA 1
ATOM 2242 C C . LYS A 1 267 ? 5.749 15.750 35.899 1.00 97.62 267 LYS A C 1
ATOM 2244 O O . LYS A 1 267 ? 6.952 15.883 36.096 1.00 97.62 267 LYS A O 1
ATOM 2249 N N . LYS A 1 268 ? 4.850 15.651 36.880 1.00 97.69 268 LYS A N 1
ATOM 2250 C CA . LYS A 1 268 ? 5.193 15.745 38.298 1.00 97.69 268 LYS A CA 1
ATOM 2251 C C . LYS A 1 268 ? 6.232 14.698 38.704 1.00 97.69 268 LYS A C 1
ATOM 2253 O O . LYS A 1 268 ? 7.211 15.054 39.344 1.00 97.69 268 LYS A O 1
ATOM 2258 N N . ILE A 1 269 ? 6.055 13.435 38.305 1.00 97.06 269 ILE A N 1
ATOM 2259 C CA . ILE A 1 269 ? 7.008 12.359 38.625 1.00 97.06 269 ILE A CA 1
ATOM 2260 C C . ILE A 1 269 ? 8.386 12.645 38.015 1.00 97.06 269 ILE A C 1
ATOM 2262 O O . ILE A 1 269 ? 9.397 12.431 38.679 1.00 97.06 269 ILE A O 1
ATOM 2266 N N . ILE A 1 270 ? 8.442 13.141 36.777 1.00 97.31 270 ILE A N 1
ATOM 2267 C CA . ILE A 1 270 ? 9.710 13.485 36.118 1.00 97.31 270 ILE A CA 1
ATOM 2268 C C . ILE A 1 270 ? 10.428 14.612 36.875 1.00 97.31 270 ILE A C 1
ATOM 2270 O O . ILE A 1 270 ? 11.602 14.471 37.221 1.00 97.31 270 ILE A O 1
ATOM 2274 N N . GLU A 1 271 ? 9.709 15.695 37.180 1.00 97.38 271 GLU A N 1
ATOM 2275 C CA . GLU A 1 271 ? 10.257 16.873 37.863 1.00 97.38 271 GLU A CA 1
ATOM 2276 C C . GLU A 1 271 ? 10.678 16.558 39.312 1.00 97.38 271 GLU A C 1
ATOM 2278 O O . GLU A 1 271 ? 11.726 17.018 39.763 1.00 97.38 271 GLU A O 1
ATOM 2283 N N . GLU A 1 272 ? 9.924 15.719 40.035 1.00 97.50 272 GLU A N 1
ATOM 2284 C CA . GLU A 1 272 ? 10.275 15.257 41.389 1.00 97.50 272 GLU A CA 1
ATOM 2285 C C . GLU A 1 272 ? 11.534 14.374 41.412 1.00 97.50 272 GLU A C 1
ATOM 2287 O O . GLU A 1 272 ? 12.241 14.345 42.420 1.00 97.50 272 GLU A O 1
ATOM 2292 N N . ASN A 1 273 ? 11.852 13.695 40.304 1.00 96.56 273 ASN A N 1
ATOM 2293 C CA . ASN A 1 273 ? 13.103 12.948 40.134 1.00 96.56 273 ASN A CA 1
ATOM 2294 C C . ASN A 1 273 ? 14.259 13.822 39.603 1.00 96.56 273 ASN A C 1
ATOM 2296 O O . ASN A 1 273 ? 15.349 13.308 39.366 1.00 96.56 273 ASN A O 1
ATOM 2300 N N . GLY A 1 274 ? 14.051 15.136 39.453 1.00 96.94 274 GLY A N 1
ATOM 2301 C CA . GLY A 1 274 ? 15.093 16.094 39.077 1.00 96.94 274 GLY A CA 1
ATOM 2302 C C . GLY A 1 274 ? 15.399 16.170 37.579 1.00 96.94 274 GLY A C 1
ATOM 2303 O O . GLY A 1 274 ? 16.432 16.729 37.215 1.00 96.94 274 GLY A O 1
ATOM 2304 N N . PHE A 1 275 ? 14.526 15.638 36.719 1.00 97.50 275 PHE A N 1
ATOM 2305 C CA . PHE A 1 275 ? 14.691 15.667 35.263 1.00 97.50 275 PHE A CA 1
ATOM 2306 C C . PHE A 1 275 ? 13.769 16.698 34.592 1.00 97.50 275 PHE A C 1
ATOM 2308 O O . PHE A 1 275 ? 12.736 17.085 35.139 1.00 97.50 275 PHE A O 1
ATOM 2315 N N . GLU A 1 276 ? 14.118 17.123 33.373 1.00 96.50 276 GLU A N 1
ATOM 2316 C CA . GLU A 1 276 ? 13.250 17.961 32.537 1.00 96.50 276 GLU A CA 1
ATOM 2317 C C . GLU A 1 276 ? 12.130 17.120 31.901 1.00 96.50 276 GLU A C 1
ATOM 2319 O O . GLU A 1 276 ? 12.379 16.084 31.279 1.00 96.50 276 GLU A O 1
ATOM 2324 N N . ALA A 1 277 ? 10.883 17.577 32.037 1.00 96.88 277 ALA A N 1
ATOM 2325 C CA . ALA A 1 277 ? 9.727 16.952 31.406 1.00 96.88 277 ALA A CA 1
ATOM 2326 C C . ALA A 1 277 ? 9.520 17.498 29.983 1.00 96.88 277 ALA A C 1
ATOM 2328 O O . ALA A 1 277 ? 9.019 18.609 29.787 1.00 96.88 277 ALA A O 1
ATOM 2329 N N . LEU A 1 278 ? 9.840 16.687 28.973 1.00 96.88 278 LEU A N 1
ATOM 2330 C CA . LEU A 1 278 ? 9.729 17.060 27.561 1.00 96.88 278 LEU A CA 1
ATOM 2331 C C . LEU A 1 278 ? 8.367 16.644 26.996 1.00 96.88 278 LEU A C 1
ATOM 2333 O O . LEU A 1 278 ? 8.009 15.467 27.009 1.00 96.88 278 LEU A O 1
ATOM 2337 N N . SER A 1 279 ? 7.587 17.604 26.499 1.00 96.00 279 SER A N 1
ATOM 2338 C CA . SER A 1 279 ? 6.254 17.324 25.951 1.00 96.00 279 SER A CA 1
ATOM 2339 C C . SER A 1 279 ? 6.345 16.625 24.592 1.00 96.00 279 SER A C 1
ATOM 2341 O O . SER A 1 279 ? 7.022 17.098 23.684 1.00 96.00 279 SER A O 1
ATOM 2343 N N . SER A 1 280 ? 5.563 15.564 24.421 1.00 95.50 280 SER A N 1
ATOM 2344 C CA . SER A 1 280 ? 5.346 14.855 23.159 1.00 95.50 280 SER A CA 1
ATOM 2345 C C . SER A 1 280 ? 3.855 14.558 22.962 1.00 95.50 280 SER A C 1
ATOM 2347 O O . SER A 1 280 ? 3.018 14.873 23.815 1.00 95.50 280 SER A O 1
ATOM 2349 N N . HIS A 1 281 ? 3.492 13.994 21.814 1.00 94.25 281 HIS A N 1
ATOM 2350 C CA . HIS A 1 281 ? 2.146 13.497 21.564 1.00 94.25 281 HIS A CA 1
ATOM 2351 C C . HIS A 1 281 ? 2.150 12.351 20.559 1.00 94.25 281 HIS A C 1
ATOM 2353 O O . HIS A 1 281 ? 2.973 12.325 19.651 1.00 94.25 281 HIS A O 1
ATOM 2359 N N . ASN A 1 282 ? 1.184 11.450 20.719 1.00 93.75 282 ASN A N 1
ATOM 2360 C CA . ASN A 1 282 ? 0.847 10.422 19.748 1.00 93.75 282 ASN A CA 1
ATOM 2361 C C . ASN A 1 282 ? -0.610 10.602 19.339 1.00 93.75 282 ASN A C 1
ATOM 2363 O O . ASN A 1 282 ? -1.437 11.111 20.104 1.00 93.75 282 ASN A O 1
ATOM 2367 N N . GLN A 1 283 ? -0.908 10.199 18.115 1.00 92.81 283 GLN A N 1
ATOM 2368 C CA . GLN A 1 283 ? -2.214 10.361 17.506 1.00 92.81 283 GLN A CA 1
ATOM 2369 C C . GLN A 1 283 ? -2.535 9.117 16.690 1.00 92.81 283 GLN A C 1
ATOM 2371 O O . GLN A 1 283 ? -1.652 8.621 15.994 1.00 92.81 283 GLN A O 1
ATOM 2376 N N . VAL A 1 284 ? -3.773 8.648 16.809 1.00 92.19 284 VAL A N 1
ATOM 2377 C CA . VAL A 1 284 ? -4.366 7.608 15.964 1.00 92.19 284 VAL A CA 1
ATOM 2378 C C . VAL A 1 284 ? -5.581 8.199 15.268 1.00 92.19 284 VAL A C 1
ATOM 2380 O O . VAL A 1 284 ? -6.358 8.932 15.893 1.00 92.19 284 VAL A O 1
ATOM 2383 N N . ASP A 1 285 ? -5.733 7.864 13.993 1.00 91.19 285 ASP A N 1
ATOM 2384 C CA . ASP A 1 285 ? -6.721 8.481 13.112 1.00 91.19 285 ASP A CA 1
ATOM 2385 C C . ASP A 1 285 ? -8.159 8.131 13.518 1.00 91.19 285 ASP A C 1
ATOM 2387 O O . ASP A 1 285 ? -9.031 9.003 13.546 1.00 91.19 285 ASP A O 1
ATOM 2391 N N . PHE A 1 286 ? -8.409 6.879 13.917 1.00 96.25 286 PHE A N 1
ATOM 2392 C CA . PHE A 1 286 ? -9.751 6.404 14.250 1.00 96.25 286 PHE A CA 1
ATOM 2393 C C . PHE A 1 286 ? -9.760 5.549 15.510 1.00 96.25 286 PHE A C 1
ATOM 2395 O O . PHE A 1 286 ? -9.167 4.477 15.558 1.00 96.25 286 PHE A O 1
ATOM 2402 N N . VAL A 1 287 ? -10.507 5.977 16.524 1.00 97.06 287 VAL A N 1
ATOM 2403 C CA . VAL A 1 287 ? -10.774 5.192 17.730 1.00 97.06 287 VAL A CA 1
ATOM 2404 C C . VAL A 1 287 ? -12.270 5.159 18.020 1.00 97.06 287 VAL A C 1
ATOM 2406 O O . VAL A 1 287 ? -12.956 6.185 17.985 1.00 97.06 287 VAL A O 1
ATOM 2409 N N . LYS A 1 288 ? -12.778 3.964 18.330 1.00 96.62 288 LYS A N 1
ATOM 2410 C CA . LYS A 1 288 ? -14.147 3.732 18.804 1.00 96.62 288 LYS A CA 1
ATOM 2411 C C . LYS A 1 288 ? -14.169 2.521 19.725 1.00 96.62 288 LYS A C 1
ATOM 2413 O O . LYS A 1 288 ? -13.594 1.489 19.403 1.00 96.62 288 LYS A O 1
ATOM 2418 N N . ASP A 1 289 ? -14.797 2.658 20.893 1.00 95.19 289 ASP A N 1
ATOM 2419 C CA . ASP A 1 289 ? -14.930 1.591 21.896 1.00 95.19 289 ASP A CA 1
ATOM 2420 C C . ASP A 1 289 ? -13.628 0.816 22.157 1.00 95.19 289 ASP A C 1
ATOM 2422 O O . ASP A 1 289 ? -13.629 -0.416 22.247 1.00 95.19 289 ASP A O 1
ATOM 2426 N N . ARG A 1 290 ? -12.521 1.562 22.300 1.00 94.62 290 ARG A N 1
ATOM 2427 C CA . ARG A 1 290 ? -11.166 1.049 22.574 1.00 94.62 290 ARG A CA 1
ATOM 2428 C C . ARG A 1 290 ? -10.570 0.203 21.442 1.00 94.62 290 ARG A C 1
ATOM 2430 O O . ARG A 1 290 ? -9.599 -0.515 21.660 1.00 94.62 290 ARG A O 1
ATOM 2437 N N . ILE A 1 291 ? -11.123 0.282 20.237 1.00 96.00 291 ILE A N 1
ATOM 2438 C CA . ILE A 1 291 ? -10.516 -0.251 19.018 1.00 96.00 291 ILE A CA 1
ATOM 2439 C C . ILE A 1 291 ? -9.903 0.914 18.253 1.00 96.00 291 ILE A C 1
ATOM 2441 O O . ILE A 1 291 ? -10.588 1.908 18.014 1.00 96.00 291 ILE A O 1
ATOM 2445 N N . ALA A 1 292 ? -8.625 0.796 17.904 1.00 96.75 292 ALA A N 1
ATOM 2446 C CA . ALA A 1 292 ? -7.934 1.735 17.026 1.00 96.75 292 ALA A CA 1
ATOM 2447 C C . ALA A 1 292 ? -7.928 1.206 15.593 1.00 96.75 292 ALA A C 1
ATOM 2449 O O . ALA A 1 292 ? -7.697 0.019 15.394 1.00 96.75 292 ALA A O 1
ATOM 2450 N N . VAL A 1 293 ? -8.136 2.080 14.615 1.00 96.38 293 VAL A N 1
ATOM 2451 C CA . VAL A 1 293 ? -7.993 1.802 13.185 1.00 96.38 293 VAL A CA 1
ATOM 2452 C C . VAL A 1 293 ? -7.038 2.840 12.594 1.00 96.38 293 VAL A C 1
ATOM 2454 O O . VAL A 1 293 ? -7.220 4.039 12.798 1.00 96.38 293 VAL A O 1
ATOM 2457 N N . GLU A 1 294 ? -6.038 2.367 11.862 1.00 94.94 294 GLU A N 1
ATOM 2458 C CA . GLU A 1 294 ? -5.125 3.165 11.040 1.00 94.94 294 GLU A CA 1
ATOM 2459 C C . GLU A 1 294 ? -5.315 2.750 9.574 1.00 94.94 294 GLU A C 1
ATOM 2461 O O . GLU A 1 294 ? -5.441 1.560 9.264 1.00 94.94 294 GLU A O 1
ATOM 2466 N N . VAL A 1 295 ? -5.399 3.725 8.665 1.00 93.44 295 VAL A N 1
ATOM 2467 C CA . VAL A 1 295 ? -5.590 3.488 7.224 1.00 93.44 295 VAL A CA 1
ATOM 2468 C C . VAL A 1 295 ? -4.361 3.990 6.478 1.00 93.44 295 VAL A C 1
ATOM 2470 O O . VAL A 1 295 ? -4.107 5.192 6.411 1.00 93.44 295 VAL A O 1
ATOM 2473 N N . GLN A 1 296 ? -3.591 3.075 5.891 1.00 89.62 296 GLN A N 1
ATOM 2474 C CA . GLN A 1 296 ? -2.255 3.377 5.394 1.00 89.62 296 GLN A CA 1
ATOM 2475 C C . GLN A 1 296 ? -2.063 3.013 3.912 1.00 89.62 296 GLN A C 1
ATOM 2477 O O . GLN A 1 296 ? -1.503 1.978 3.555 1.00 89.62 296 GLN A O 1
ATOM 2482 N N . PHE A 1 297 ? -2.430 3.942 3.019 1.00 91.12 297 PHE A N 1
ATOM 2483 C CA . PHE A 1 297 ? -1.975 3.962 1.612 1.00 91.12 297 PHE A CA 1
ATOM 2484 C C . PHE A 1 297 ? -0.731 4.840 1.390 1.00 91.12 297 PHE A C 1
ATOM 2486 O O . PHE A 1 297 ? -0.393 5.195 0.257 1.00 91.12 297 PHE A O 1
ATOM 2493 N N . GLY A 1 298 ? -0.061 5.240 2.471 1.00 83.06 298 GLY A N 1
ATOM 2494 C CA . GLY A 1 298 ? 1.168 6.020 2.456 1.00 83.06 298 GLY A CA 1
ATOM 2495 C C . GLY A 1 298 ? 2.425 5.153 2.444 1.00 83.06 298 GLY A C 1
ATOM 2496 O O . GLY A 1 298 ? 2.430 4.003 2.012 1.00 83.06 298 GLY A O 1
ATOM 2497 N N . LYS A 1 299 ? 3.547 5.742 2.868 1.00 85.00 299 LYS A N 1
ATOM 2498 C CA . LYS A 1 299 ? 4.869 5.116 2.752 1.00 85.00 299 LYS A CA 1
ATOM 2499 C C . LYS A 1 299 ? 5.038 3.937 3.715 1.00 85.00 299 LYS A C 1
ATOM 2501 O O . LYS A 1 299 ? 4.614 4.012 4.860 1.00 85.00 299 LYS A O 1
ATOM 2506 N N . TYR A 1 300 ? 5.767 2.907 3.278 1.00 82.56 300 TYR A N 1
ATOM 2507 C CA . TYR A 1 300 ? 6.013 1.675 4.051 1.00 82.56 300 TYR A CA 1
ATOM 2508 C C . TYR A 1 300 ? 6.539 1.896 5.481 1.00 82.56 300 TYR A C 1
ATOM 2510 O O . TYR A 1 300 ? 6.187 1.153 6.388 1.00 82.56 300 TYR A O 1
ATOM 2518 N N . PHE A 1 301 ? 7.359 2.928 5.713 1.00 81.69 301 PHE A N 1
ATOM 2519 C CA . PHE A 1 301 ? 7.901 3.200 7.048 1.00 81.69 301 PHE A CA 1
ATOM 2520 C C . PHE A 1 301 ? 6.829 3.640 8.056 1.00 81.69 301 PHE A C 1
ATOM 2522 O O . PHE A 1 301 ? 7.058 3.522 9.258 1.00 81.69 301 PHE A O 1
ATOM 2529 N N . SER A 1 302 ? 5.686 4.148 7.584 1.00 86.56 302 SER A N 1
ATOM 2530 C CA . SER A 1 302 ? 4.593 4.574 8.453 1.00 86.56 302 SER A CA 1
ATOM 2531 C C . SER A 1 302 ? 3.905 3.378 9.110 1.00 86.56 302 SER A C 1
ATOM 2533 O O . SER A 1 302 ? 3.721 3.413 10.318 1.00 86.56 302 SER A O 1
ATOM 2535 N N . VAL A 1 303 ? 3.672 2.277 8.378 1.00 86.12 303 VAL A N 1
ATOM 2536 C CA . VAL A 1 303 ? 3.054 1.060 8.950 1.00 86.12 303 VAL A CA 1
ATOM 2537 C C . VAL A 1 303 ? 3.882 0.513 10.110 1.00 86.12 303 VAL A C 1
ATOM 2539 O O . VAL A 1 303 ? 3.356 0.191 11.171 1.00 86.12 303 VAL A O 1
ATOM 2542 N N . ALA A 1 304 ? 5.209 0.456 9.955 1.00 83.31 304 ALA A N 1
ATOM 2543 C CA . ALA A 1 304 ? 6.084 -0.000 11.032 1.00 83.31 304 ALA A CA 1
ATOM 2544 C C . ALA A 1 304 ? 5.944 0.872 12.293 1.00 83.31 304 ALA A C 1
ATOM 2546 O O . ALA A 1 304 ? 5.951 0.345 13.406 1.00 83.31 304 ALA A O 1
ATOM 2547 N N . TYR A 1 305 ? 5.797 2.189 12.124 1.00 86.56 305 TYR A N 1
ATOM 2548 C CA . TYR A 1 305 ? 5.576 3.129 13.221 1.00 86.56 305 TYR A CA 1
ATOM 2549 C C . TYR A 1 305 ? 4.186 2.968 13.856 1.00 86.56 305 TYR A C 1
ATOM 2551 O O . TYR A 1 305 ? 4.078 2.959 15.085 1.00 86.56 305 TYR A O 1
ATOM 2559 N N . ASP A 1 306 ? 3.146 2.782 13.045 1.00 89.38 306 ASP A N 1
ATOM 2560 C CA . ASP A 1 306 ? 1.767 2.580 13.497 1.00 89.38 306 ASP A CA 1
ATOM 2561 C C . ASP A 1 306 ? 1.665 1.306 14.363 1.00 89.38 306 ASP A C 1
ATOM 2563 O O . ASP A 1 306 ? 1.226 1.356 15.519 1.00 89.38 306 ASP A O 1
ATOM 2567 N N . LEU A 1 307 ? 2.232 0.197 13.877 1.00 86.00 307 LEU A N 1
ATOM 2568 C CA . LEU A 1 307 ? 2.269 -1.093 14.570 1.00 86.00 307 LEU A CA 1
ATOM 2569 C C . LEU A 1 307 ? 3.090 -1.072 15.870 1.00 86.00 307 LEU A C 1
ATOM 2571 O O . LEU A 1 307 ? 2.637 -1.577 16.900 1.00 86.00 307 LEU A O 1
ATOM 2575 N N . HIS A 1 308 ? 4.302 -0.509 15.843 1.00 83.88 308 HIS A N 1
ATOM 2576 C CA . HIS A 1 308 ? 5.256 -0.644 16.953 1.00 83.88 308 HIS A CA 1
ATOM 2577 C C . HIS A 1 308 ? 5.199 0.476 17.970 1.00 83.88 308 HIS A C 1
ATOM 2579 O O . HIS A 1 308 ? 5.458 0.239 19.152 1.00 83.88 308 HIS A O 1
ATOM 2585 N N . VAL A 1 309 ? 4.906 1.692 17.520 1.00 86.69 309 VAL A N 1
ATOM 2586 C CA . VAL A 1 309 ? 4.973 2.885 18.358 1.00 86.69 309 VAL A CA 1
ATOM 2587 C C . VAL A 1 309 ? 3.574 3.311 18.751 1.00 86.69 309 VAL A C 1
ATOM 2589 O O . VAL A 1 309 ? 3.284 3.364 19.947 1.00 86.69 309 VAL A O 1
ATOM 2592 N N . LYS A 1 310 ? 2.692 3.577 17.781 1.00 90.88 310 LYS A N 1
ATOM 2593 C CA . LYS A 1 310 ? 1.362 4.114 18.083 1.00 90.88 310 LYS A CA 1
ATOM 2594 C C . LYS A 1 310 ? 0.492 3.097 18.808 1.00 90.88 310 LYS A C 1
ATOM 2596 O O . LYS A 1 310 ? 0.132 3.341 19.957 1.00 90.88 310 LYS A O 1
ATOM 2601 N N . HIS A 1 311 ? 0.181 1.952 18.199 1.00 92.44 311 HIS A N 1
ATOM 2602 C CA . HIS A 1 311 ? -0.708 0.970 18.826 1.00 92.44 311 HIS A CA 1
ATOM 2603 C C . HIS A 1 311 ? -0.180 0.503 20.188 1.00 92.44 311 HIS A C 1
ATOM 2605 O O . HIS A 1 311 ? -0.938 0.467 21.156 1.00 92.44 311 HIS A O 1
ATOM 2611 N N . THR A 1 312 ? 1.127 0.250 20.308 1.00 90.44 312 THR A N 1
ATOM 2612 C CA . THR A 1 312 ? 1.762 -0.093 21.591 1.00 90.44 312 THR A CA 1
ATOM 2613 C C . THR A 1 312 ? 1.585 1.007 22.639 1.00 90.44 312 THR A C 1
ATOM 2615 O O . THR A 1 312 ? 1.271 0.705 23.789 1.00 90.44 312 THR A O 1
ATOM 2618 N N . PHE A 1 313 ? 1.757 2.281 22.266 1.00 91.88 313 PHE A N 1
ATOM 2619 C CA . PHE A 1 313 ? 1.579 3.411 23.179 1.00 91.88 313 PHE A CA 1
ATOM 2620 C C . PHE A 1 313 ? 0.158 3.464 23.752 1.00 91.88 313 PHE A C 1
ATOM 2622 O O . PHE A 1 313 ? -0.005 3.520 24.971 1.00 91.88 313 PHE A O 1
ATOM 2629 N N . PHE A 1 314 ? -0.863 3.405 22.891 1.00 93.25 314 PHE A N 1
ATOM 2630 C CA . PHE A 1 314 ? -2.260 3.449 23.332 1.00 93.25 314 PHE A CA 1
ATOM 2631 C C . PHE A 1 314 ? -2.649 2.185 24.114 1.00 93.25 314 PHE A C 1
ATOM 2633 O O . PHE A 1 314 ? -3.407 2.258 25.078 1.00 93.25 314 PHE A O 1
ATOM 2640 N N . TYR A 1 315 ? -2.100 1.023 23.759 1.00 91.25 315 TYR A N 1
ATOM 2641 C CA . TYR A 1 315 ? -2.376 -0.233 24.456 1.00 91.25 315 TYR A CA 1
ATOM 2642 C C . TYR A 1 315 ? -1.780 -0.270 25.870 1.00 91.25 315 TYR A C 1
ATOM 2644 O O . TYR A 1 315 ? -2.459 -0.639 26.825 1.00 91.25 315 TYR A O 1
ATOM 2652 N N . LEU A 1 316 ? -0.524 0.160 26.048 1.00 88.75 316 LEU A N 1
ATOM 2653 C CA . LEU A 1 316 ? 0.146 0.147 27.360 1.00 88.75 316 LEU A CA 1
ATOM 2654 C C . LEU A 1 316 ? -0.496 1.081 28.393 1.00 88.75 316 LEU A C 1
ATOM 2656 O O . LEU A 1 316 ? -0.347 0.853 29.596 1.00 88.75 316 LEU A O 1
ATOM 2660 N N . ARG A 1 317 ? -1.183 2.122 27.921 1.00 88.25 317 ARG A N 1
ATOM 2661 C CA . ARG A 1 317 ? -1.945 3.083 28.728 1.00 88.25 317 ARG A CA 1
ATOM 2662 C C . ARG A 1 317 ? -3.392 2.664 28.962 1.00 88.25 317 ARG A C 1
ATOM 2664 O O . ARG A 1 317 ? -4.141 3.416 29.579 1.00 88.25 317 ARG A O 1
ATOM 2671 N N . ASP A 1 318 ? -3.771 1.485 28.471 1.00 89.25 318 ASP A N 1
ATOM 2672 C CA . ASP A 1 318 ? -5.136 0.983 28.531 1.00 89.25 318 ASP A CA 1
ATOM 2673 C C . ASP A 1 318 ? -6.132 1.913 27.808 1.00 89.25 318 ASP A C 1
ATOM 2675 O O . ASP A 1 318 ? -7.285 2.009 28.206 1.00 89.25 318 ASP A O 1
ATOM 2679 N N . ASP A 1 319 ? -5.706 2.616 26.751 1.00 91.81 319 ASP A N 1
ATOM 2680 C CA . ASP A 1 319 ? -6.573 3.466 25.919 1.00 91.81 319 ASP A CA 1
ATOM 2681 C C . ASP A 1 319 ? -7.252 2.644 24.800 1.00 91.81 319 ASP A C 1
ATOM 2683 O O . ASP A 1 319 ? -8.388 2.927 24.408 1.00 91.81 319 ASP A O 1
ATOM 2687 N N . ILE A 1 320 ? -6.582 1.589 24.316 1.00 94.25 320 ILE A N 1
ATOM 2688 C CA . ILE A 1 320 ? -7.105 0.632 23.327 1.00 94.25 320 ILE A CA 1
ATOM 2689 C C . ILE A 1 320 ? -6.865 -0.817 23.761 1.00 94.25 320 ILE A C 1
ATOM 2691 O O . ILE A 1 320 ? -5.980 -1.101 24.562 1.00 94.25 320 ILE A O 1
ATOM 2695 N N . GLU A 1 321 ? -7.633 -1.745 23.195 1.00 89.69 321 GLU A N 1
ATOM 2696 C CA . GLU A 1 321 ? -7.502 -3.193 23.405 1.00 89.69 321 GLU A CA 1
ATOM 2697 C C . GLU A 1 321 ? -6.950 -3.909 22.164 1.00 89.69 321 GLU A C 1
ATOM 2699 O O . GLU A 1 321 ? -6.225 -4.892 22.299 1.00 89.69 321 GLU A O 1
ATOM 2704 N N . VAL A 1 322 ? -7.282 -3.413 20.966 1.00 91.75 322 VAL A N 1
ATOM 2705 C CA . VAL A 1 322 ? -6.823 -3.954 19.678 1.00 91.75 322 VAL A CA 1
ATOM 2706 C C . VAL A 1 322 ? -6.547 -2.805 18.707 1.00 91.75 322 VAL A C 1
ATOM 2708 O O . VAL A 1 322 ? -7.338 -1.861 18.621 1.00 91.75 322 VAL A O 1
ATOM 2711 N N . GLY A 1 323 ? -5.436 -2.906 17.976 1.00 94.88 323 GLY A N 1
ATOM 2712 C CA . GLY A 1 323 ? -5.146 -2.079 16.804 1.00 94.88 323 GLY A CA 1
ATOM 2713 C C . GLY A 1 323 ? -5.548 -2.787 15.511 1.00 94.88 323 GLY A C 1
ATOM 2714 O O . GLY A 1 323 ? -5.353 -3.994 15.374 1.00 94.88 323 GLY A O 1
ATOM 2715 N N . ILE A 1 324 ? -6.124 -2.056 14.567 1.00 95.31 324 ILE A N 1
ATOM 2716 C CA . ILE A 1 324 ? -6.471 -2.531 13.231 1.00 95.31 324 ILE A CA 1
ATOM 2717 C C . ILE A 1 324 ? -5.685 -1.703 12.220 1.00 95.31 324 ILE A C 1
ATOM 2719 O O . ILE A 1 324 ? -5.775 -0.481 12.229 1.00 95.31 324 ILE A O 1
ATOM 2723 N N . GLU A 1 325 ? -4.968 -2.377 11.330 1.00 95.12 325 GLU A N 1
ATOM 2724 C CA . GLU A 1 325 ? -4.135 -1.742 10.307 1.00 95.12 325 GLU A CA 1
ATOM 2725 C C . GLU A 1 325 ? -4.713 -2.054 8.925 1.00 95.12 325 GLU A C 1
ATOM 2727 O O . GLU A 1 325 ? -4.714 -3.214 8.514 1.00 95.12 325 GLU A O 1
ATOM 2732 N N . ILE A 1 326 ? -5.223 -1.054 8.206 1.00 94.62 326 ILE A N 1
ATOM 2733 C CA . ILE A 1 326 ? -5.793 -1.222 6.863 1.00 94.62 326 ILE A CA 1
ATOM 2734 C C . ILE A 1 326 ? -4.764 -0.796 5.822 1.00 94.62 326 ILE A C 1
ATOM 2736 O O . ILE A 1 326 ? -4.425 0.380 5.717 1.00 94.62 326 ILE A O 1
ATOM 2740 N N . ILE A 1 327 ? -4.312 -1.746 5.010 1.00 95.00 327 ILE A N 1
ATOM 2741 C CA . ILE A 1 327 ? -3.281 -1.551 3.983 1.00 95.00 327 ILE A CA 1
ATOM 2742 C C . ILE A 1 327 ? -3.705 -2.206 2.664 1.00 95.00 327 ILE A C 1
ATOM 2744 O O . ILE A 1 327 ? -4.541 -3.109 2.668 1.00 95.00 327 ILE A O 1
ATOM 2748 N N . PRO A 1 328 ? -3.165 -1.791 1.507 1.00 94.38 328 PRO A N 1
ATOM 2749 C CA . PRO A 1 328 ? -3.518 -2.416 0.241 1.00 94.38 328 PRO A CA 1
ATOM 2750 C C . PRO A 1 328 ? -2.831 -3.785 0.110 1.00 94.38 328 PRO A C 1
ATOM 2752 O O . PRO A 1 328 ? -1.748 -4.010 0.658 1.00 94.38 328 PRO A O 1
ATOM 2755 N N . THR A 1 329 ? -3.416 -4.715 -0.645 1.00 90.06 329 THR A N 1
ATOM 2756 C CA . THR A 1 329 ? -2.687 -5.921 -1.082 1.00 90.06 329 THR A CA 1
ATOM 2757 C C . THR A 1 329 ? -1.587 -5.552 -2.077 1.00 90.06 329 THR A C 1
ATOM 2759 O O . THR A 1 329 ? -1.617 -4.482 -2.694 1.00 90.06 329 THR A O 1
ATOM 2762 N N . HIS A 1 330 ? -0.625 -6.450 -2.306 1.00 86.62 330 HIS A N 1
ATOM 2763 C CA . HIS A 1 330 ? 0.393 -6.260 -3.340 1.00 86.62 330 HIS A CA 1
ATOM 2764 C C . HIS A 1 330 ? -0.243 -5.977 -4.708 1.00 86.62 330 HIS A C 1
ATOM 2766 O O . HIS A 1 330 ? 0.237 -5.129 -5.455 1.00 86.62 330 HIS A O 1
ATOM 2772 N N . LYS A 1 331 ? -1.353 -6.651 -5.030 1.00 84.19 331 LYS A N 1
ATOM 2773 C CA . LYS A 1 331 ? -2.074 -6.468 -6.295 1.00 84.19 331 LYS A CA 1
ATOM 2774 C C . LYS A 1 331 ? -2.618 -5.047 -6.451 1.00 84.19 331 LYS A C 1
ATOM 2776 O O . LYS A 1 331 ? -2.484 -4.484 -7.534 1.00 84.19 331 LYS A O 1
ATOM 2781 N N . MET A 1 332 ? -3.205 -4.470 -5.403 1.00 89.69 332 MET A N 1
ATOM 2782 C CA . MET A 1 332 ? -3.674 -3.081 -5.433 1.00 89.69 332 MET A CA 1
ATOM 2783 C C . MET A 1 332 ? -2.501 -2.090 -5.438 1.00 89.69 332 MET A C 1
ATOM 2785 O O . MET A 1 332 ? -2.528 -1.111 -6.180 1.00 89.69 332 MET A O 1
ATOM 2789 N N . MET A 1 333 ? -1.443 -2.375 -4.672 1.00 91.06 333 MET A N 1
ATOM 2790 C CA . MET A 1 333 ? -0.235 -1.546 -4.592 1.00 91.06 333 MET A CA 1
ATOM 2791 C C . MET A 1 333 ? 0.484 -1.404 -5.943 1.00 91.06 333 MET A C 1
ATOM 2793 O O . MET A 1 333 ? 1.007 -0.334 -6.237 1.00 91.06 333 MET A O 1
ATOM 2797 N N . LEU A 1 334 ? 0.455 -2.428 -6.807 1.00 88.62 334 LEU A N 1
ATOM 2798 C CA . LEU A 1 334 ? 1.007 -2.343 -8.171 1.00 88.62 334 LEU A CA 1
ATOM 2799 C C . LEU A 1 334 ? 0.364 -1.244 -9.033 1.00 88.62 334 LEU A C 1
ATOM 2801 O O . LEU A 1 334 ? 0.951 -0.834 -10.029 1.00 88.62 334 LEU A O 1
ATOM 2805 N N . CYS A 1 335 ? -0.818 -0.770 -8.646 1.00 91.31 335 CYS A N 1
ATOM 2806 C CA . CYS A 1 335 ? -1.544 0.319 -9.288 1.00 91.31 335 CYS A CA 1
ATOM 2807 C C . CYS A 1 335 ? -1.497 1.609 -8.449 1.00 91.31 335 CYS A C 1
ATOM 2809 O O . CYS A 1 335 ? -2.428 2.413 -8.494 1.00 91.31 335 CYS A O 1
ATOM 2811 N N . MET A 1 336 ? -0.450 1.799 -7.645 1.00 92.31 336 MET A N 1
ATOM 2812 C CA . MET A 1 336 ? -0.228 2.969 -6.793 1.00 92.31 336 MET A CA 1
ATOM 2813 C C . MET A 1 336 ? 1.188 3.529 -6.988 1.00 92.31 336 MET A C 1
ATOM 2815 O O . MET A 1 336 ? 2.087 2.859 -7.494 1.00 92.31 336 MET A O 1
ATOM 2819 N N . ASP A 1 337 ? 1.407 4.780 -6.566 1.00 90.81 337 ASP A N 1
ATOM 2820 C CA . ASP A 1 337 ? 2.753 5.371 -6.579 1.00 90.81 337 ASP A CA 1
ATOM 2821 C C . ASP A 1 337 ? 3.738 4.556 -5.721 1.00 90.81 337 ASP A C 1
ATOM 2823 O O . ASP A 1 337 ? 3.388 3.876 -4.758 1.00 90.81 337 ASP A O 1
ATOM 2827 N N . THR A 1 338 ? 5.018 4.671 -6.050 1.00 87.62 338 THR A N 1
ATOM 2828 C CA . THR A 1 338 ? 6.095 3.888 -5.454 1.00 87.62 338 THR A CA 1
ATOM 2829 C C . THR A 1 338 ? 6.238 4.099 -3.946 1.00 87.62 338 THR A C 1
ATOM 2831 O O . THR A 1 338 ? 6.116 5.205 -3.405 1.00 87.62 338 THR A O 1
ATOM 2834 N N . GLY A 1 339 ? 6.612 3.022 -3.256 1.00 85.31 339 GLY A N 1
ATOM 2835 C CA . GLY A 1 339 ? 6.936 3.027 -1.829 1.00 85.31 339 GLY A CA 1
ATOM 2836 C C . GLY A 1 339 ? 5.728 2.962 -0.899 1.00 85.31 339 GLY A C 1
ATOM 2837 O O . GLY A 1 339 ? 5.916 3.185 0.297 1.00 85.31 339 GLY A O 1
ATOM 2838 N N . VAL A 1 340 ? 4.535 2.687 -1.432 1.00 91.31 340 VAL A N 1
ATOM 2839 C CA . VAL A 1 340 ? 3.349 2.359 -0.635 1.00 91.31 340 VAL A CA 1
ATOM 2840 C C . VAL A 1 340 ? 3.553 1.020 0.076 1.00 91.31 340 VAL A C 1
ATOM 2842 O O . VAL A 1 340 ? 4.158 0.113 -0.495 1.00 91.31 340 VAL A O 1
ATOM 2845 N N . ALA A 1 341 ? 3.122 0.921 1.335 1.00 89.88 341 ALA A N 1
ATOM 2846 C CA . ALA A 1 341 ? 3.150 -0.335 2.086 1.00 89.88 341 ALA A CA 1
ATOM 2847 C C . ALA A 1 341 ? 2.180 -1.358 1.476 1.00 89.88 341 ALA A C 1
ATOM 2849 O O . ALA A 1 341 ? 1.184 -0.965 0.876 1.00 89.88 341 ALA A O 1
ATOM 2850 N N . TRP A 1 342 ? 2.421 -2.659 1.643 1.00 91.38 342 TRP A N 1
ATOM 2851 C CA . TRP A 1 342 ? 1.456 -3.666 1.197 1.00 91.38 342 TRP A CA 1
ATOM 2852 C C . TRP A 1 342 ? 1.389 -4.870 2.126 1.00 91.38 342 TRP A C 1
ATOM 2854 O O . TRP A 1 342 ? 2.379 -5.267 2.746 1.00 91.38 342 TRP A O 1
ATOM 2864 N N . PHE A 1 343 ? 0.200 -5.461 2.173 1.00 89.50 343 PHE A N 1
ATOM 2865 C CA . PHE A 1 343 ? -0.197 -6.498 3.114 1.00 89.50 343 PHE A CA 1
ATOM 2866 C C . PHE A 1 343 ? 0.829 -7.621 3.281 1.00 89.50 343 PHE A C 1
ATOM 2868 O O . PHE A 1 343 ? 1.298 -7.883 4.385 1.00 89.50 343 PHE A O 1
ATOM 2875 N N . GLU A 1 344 ? 1.219 -8.269 2.189 1.00 84.38 344 GLU A N 1
ATOM 2876 C CA . GLU A 1 344 ? 2.082 -9.447 2.213 1.00 84.38 344 GLU A CA 1
ATOM 2877 C C . GLU A 1 344 ? 3.462 -9.139 2.810 1.00 84.38 344 GLU A C 1
ATOM 2879 O O . GLU A 1 344 ? 4.036 -9.967 3.525 1.00 84.38 344 GLU A O 1
ATOM 2884 N N . ASN A 1 345 ? 3.995 -7.942 2.551 1.00 81.31 345 ASN A N 1
ATOM 2885 C CA . ASN A 1 345 ? 5.283 -7.523 3.093 1.00 81.31 345 ASN A CA 1
ATOM 2886 C C . ASN A 1 345 ? 5.190 -7.148 4.565 1.00 81.31 345 ASN A C 1
ATOM 2888 O O . ASN A 1 345 ? 6.024 -7.602 5.342 1.00 81.31 345 ASN A O 1
ATOM 2892 N N . GLU A 1 346 ? 4.168 -6.395 4.967 1.00 85.12 346 GLU A N 1
ATOM 2893 C CA . GLU A 1 346 ? 4.033 -5.973 6.364 1.00 85.12 346 GLU A CA 1
ATOM 2894 C C . GLU A 1 346 ? 3.713 -7.146 7.289 1.00 85.12 346 GLU A C 1
ATOM 2896 O O . GLU A 1 346 ? 4.319 -7.281 8.350 1.00 85.12 346 GLU A O 1
ATOM 2901 N N . VAL A 1 347 ? 2.890 -8.093 6.839 1.00 82.94 347 VAL A N 1
ATOM 2902 C CA . VAL A 1 347 ? 2.693 -9.364 7.550 1.00 82.94 347 VAL A CA 1
ATOM 2903 C C . VAL A 1 347 ? 4.010 -10.125 7.688 1.00 82.94 347 VAL A C 1
ATOM 2905 O O . VAL A 1 347 ? 4.324 -10.643 8.760 1.00 82.94 347 VAL A O 1
ATOM 2908 N N . THR A 1 348 ? 4.817 -10.170 6.626 1.00 73.62 348 THR A N 1
ATOM 2909 C CA . THR A 1 348 ? 6.139 -10.804 6.684 1.00 73.62 348 THR A CA 1
ATOM 2910 C C . THR A 1 348 ? 7.068 -10.085 7.668 1.00 73.62 348 THR A C 1
ATOM 2912 O O . THR A 1 348 ? 7.818 -10.757 8.376 1.00 73.62 348 THR A O 1
ATOM 2915 N N . ASN A 1 349 ? 7.023 -8.752 7.747 1.00 77.25 349 ASN A N 1
ATOM 2916 C CA . ASN A 1 349 ? 7.816 -7.967 8.699 1.00 77.25 349 ASN A CA 1
ATOM 2917 C C . ASN A 1 349 ? 7.429 -8.302 10.144 1.00 77.25 349 ASN A C 1
ATOM 2919 O O . ASN A 1 349 ? 8.304 -8.679 10.921 1.00 77.25 349 ASN A O 1
ATOM 2923 N N . VAL A 1 350 ? 6.131 -8.311 10.459 1.00 78.38 350 VAL A N 1
ATOM 2924 C CA . VAL A 1 350 ? 5.630 -8.687 11.792 1.00 78.38 350 VAL A CA 1
ATOM 2925 C C . VAL A 1 350 ? 6.028 -10.121 12.156 1.00 78.38 350 VAL A C 1
ATOM 2927 O O . VAL A 1 350 ? 6.527 -10.391 13.247 1.00 78.38 350 VAL A O 1
ATOM 2930 N N . ILE A 1 351 ? 5.898 -11.071 11.223 1.00 71.25 351 ILE A N 1
ATOM 2931 C CA . ILE A 1 351 ? 6.318 -12.463 11.459 1.00 71.25 351 ILE A CA 1
ATOM 2932 C C . ILE A 1 351 ? 7.830 -12.559 11.724 1.00 71.25 351 ILE A C 1
ATOM 2934 O O . ILE A 1 351 ? 8.254 -13.350 12.574 1.00 71.25 351 ILE A O 1
ATOM 2938 N N . ARG A 1 352 ? 8.651 -11.780 11.003 1.00 70.69 352 ARG A N 1
ATOM 2939 C CA . ARG A 1 352 ? 10.118 -11.766 11.152 1.00 70.69 352 ARG A CA 1
ATOM 2940 C C . ARG A 1 352 ? 10.566 -11.233 12.505 1.00 70.69 352 ARG A C 1
ATOM 2942 O O . ARG A 1 352 ? 11.565 -11.717 13.031 1.00 70.69 352 ARG A O 1
ATOM 2949 N N . GLU A 1 353 ? 9.852 -10.263 13.056 1.00 72.62 353 GLU A N 1
ATOM 2950 C CA . GLU A 1 353 ? 10.157 -9.691 14.370 1.00 72.62 353 GLU A CA 1
ATOM 2951 C C . GLU A 1 353 ? 9.875 -10.667 15.518 1.00 72.62 353 GLU A C 1
ATOM 2953 O O . GLU A 1 353 ? 10.484 -10.582 16.586 1.00 72.62 353 GLU A O 1
ATOM 2958 N N . GLY A 1 354 ? 9.010 -11.652 15.274 1.00 57.59 354 GLY A N 1
ATOM 2959 C CA . GLY A 1 354 ? 8.777 -12.783 16.158 1.00 57.59 354 GLY A CA 1
ATOM 2960 C C . GLY A 1 354 ? 7.391 -12.778 16.793 1.00 57.59 354 GLY A C 1
ATOM 2961 O O . GLY A 1 354 ? 6.662 -11.796 16.794 1.00 57.59 354 GLY A O 1
ATOM 2962 N N . ARG A 1 355 ? 7.018 -13.925 17.372 1.00 57.56 355 ARG A N 1
ATOM 2963 C CA . ARG A 1 355 ? 5.623 -14.245 17.742 1.00 57.56 355 ARG A CA 1
ATOM 2964 C C . ARG A 1 355 ? 4.927 -13.250 18.675 1.00 57.56 355 ARG A C 1
ATOM 2966 O O . ARG A 1 355 ? 3.705 -13.203 18.669 1.00 57.56 355 ARG A O 1
ATOM 2973 N N . ASN A 1 356 ? 5.680 -12.516 19.490 1.00 66.88 356 ASN A N 1
ATOM 2974 C CA . ASN A 1 356 ? 5.135 -11.623 20.515 1.00 66.88 356 ASN A CA 1
ATOM 2975 C C . ASN A 1 356 ? 5.399 -10.141 20.214 1.00 66.88 356 ASN A C 1
ATOM 2977 O O . ASN A 1 356 ? 5.212 -9.313 21.103 1.00 66.88 356 ASN A O 1
ATOM 2981 N N . ASN A 1 357 ? 5.886 -9.817 19.012 1.00 69.00 357 ASN A N 1
ATOM 2982 C CA . ASN A 1 357 ? 6.143 -8.446 18.597 1.00 69.00 357 ASN A CA 1
ATOM 2983 C C . ASN A 1 357 ? 5.228 -8.081 17.411 1.00 69.00 357 ASN A C 1
ATOM 2985 O O . ASN A 1 357 ? 5.157 -8.871 16.471 1.00 69.00 357 ASN A O 1
ATOM 2989 N N . PRO A 1 358 ? 4.509 -6.945 17.457 1.00 79.00 358 PRO A N 1
ATOM 2990 C CA . PRO A 1 358 ? 4.387 -6.029 18.597 1.00 79.00 358 PRO A CA 1
ATOM 2991 C C . PRO A 1 358 ? 3.616 -6.664 19.774 1.00 79.00 358 PRO A C 1
ATOM 2993 O O . PRO A 1 358 ? 2.954 -7.686 19.622 1.00 79.00 358 PRO A O 1
ATOM 2996 N N . SER A 1 359 ? 3.725 -6.096 20.977 1.00 79.56 359 SER A N 1
ATOM 2997 C CA . SER A 1 359 ? 3.097 -6.653 22.194 1.00 79.56 359 SER A CA 1
ATOM 2998 C C . SER A 1 359 ? 1.592 -6.371 22.312 1.00 79.56 359 SER A C 1
ATOM 3000 O O . SER A 1 359 ? 0.926 -6.906 23.200 1.00 79.56 359 SER A O 1
ATOM 3002 N N . VAL A 1 360 ? 1.068 -5.530 21.424 1.00 85.94 360 VAL A N 1
ATOM 3003 C CA . VAL A 1 360 ? -0.351 -5.202 21.275 1.00 85.94 360 VAL A CA 1
ATOM 3004 C C . VAL A 1 360 ? -1.031 -6.204 20.333 1.00 85.94 360 VAL A C 1
ATOM 3006 O O . VAL A 1 360 ? -0.437 -6.573 19.318 1.00 85.94 360 VAL A O 1
ATOM 3009 N N . PRO A 1 361 ? -2.267 -6.653 20.620 1.00 87.31 361 PRO A N 1
ATOM 3010 C CA . PRO A 1 361 ? -3.067 -7.386 19.646 1.00 87.31 361 PRO A CA 1
ATOM 3011 C C . PRO A 1 361 ? -3.350 -6.531 18.411 1.00 87.31 361 PRO A C 1
ATOM 3013 O O . PRO A 1 361 ? -3.893 -5.429 18.520 1.00 87.31 361 PRO A O 1
ATOM 3016 N N . VAL A 1 362 ? -2.988 -7.049 17.236 1.00 89.12 362 VAL A N 1
ATOM 3017 C CA . VAL A 1 362 ? -3.156 -6.348 15.959 1.00 89.12 362 VAL A CA 1
ATOM 3018 C C . VAL A 1 362 ? -3.935 -7.206 14.974 1.00 89.12 362 VAL A C 1
ATOM 3020 O O . VAL A 1 362 ? -3.670 -8.397 14.807 1.00 89.12 362 VAL A O 1
ATOM 3023 N N . TYR A 1 363 ? -4.867 -6.575 14.273 1.00 88.06 363 TYR A N 1
ATOM 3024 C CA . TYR A 1 363 ? -5.560 -7.152 13.136 1.00 88.06 363 TYR A CA 1
ATOM 3025 C C . TYR A 1 363 ? -5.199 -6.376 11.865 1.00 88.06 363 TYR A C 1
ATOM 3027 O O . TYR A 1 363 ? -5.648 -5.251 11.667 1.00 88.06 363 TYR A O 1
ATOM 3035 N N . ILE A 1 364 ? -4.364 -6.961 11.007 1.00 91.31 364 ILE A N 1
ATOM 3036 C CA . ILE A 1 364 ? -3.960 -6.321 9.747 1.00 91.31 364 ILE A CA 1
ATOM 3037 C C . ILE A 1 364 ? -4.948 -6.737 8.662 1.00 91.31 364 ILE A C 1
ATOM 3039 O O . ILE A 1 364 ? -5.150 -7.932 8.449 1.00 91.31 364 ILE A O 1
ATOM 3043 N N . LEU A 1 365 ? -5.530 -5.768 7.966 1.00 91.06 365 LEU A N 1
ATOM 3044 C CA . LEU A 1 365 ? -6.509 -5.931 6.902 1.00 91.06 365 LEU A CA 1
ATOM 3045 C C . LEU A 1 365 ? -5.910 -5.468 5.567 1.00 91.06 365 LEU A C 1
ATOM 3047 O O . LEU A 1 365 ? -5.721 -4.281 5.327 1.00 91.06 365 LEU A O 1
ATOM 3051 N N . GLY A 1 366 ? -5.615 -6.422 4.692 1.00 92.06 366 GLY A N 1
ATOM 3052 C CA . GLY A 1 366 ? -5.223 -6.189 3.308 1.00 92.06 366 GLY A CA 1
ATOM 3053 C C . GLY A 1 366 ? -6.450 -6.008 2.426 1.00 92.06 366 GLY A C 1
ATOM 3054 O O . GLY A 1 366 ? -7.218 -6.957 2.293 1.00 92.06 366 GLY A O 1
ATOM 3055 N N . ILE A 1 367 ? -6.625 -4.846 1.805 1.00 90.38 367 ILE A N 1
ATOM 3056 C CA . ILE A 1 367 ? -7.765 -4.567 0.920 1.00 90.38 367 ILE A CA 1
ATOM 3057 C C . ILE A 1 367 ? -7.335 -4.426 -0.542 1.00 90.38 367 ILE A C 1
ATOM 3059 O O . ILE A 1 367 ? -6.216 -4.006 -0.843 1.00 90.38 367 ILE A O 1
ATOM 3063 N N . GLU A 1 368 ? -8.229 -4.768 -1.463 1.00 87.69 368 GLU A N 1
ATOM 3064 C CA . GLU A 1 368 ? -8.055 -4.534 -2.892 1.00 87.69 368 GLU A CA 1
ATOM 3065 C C . GLU A 1 368 ? -9.371 -4.211 -3.595 1.00 87.69 368 GLU A C 1
ATOM 3067 O O . GLU A 1 368 ? -10.446 -4.577 -3.130 1.00 87.69 368 GLU A O 1
ATOM 3072 N N . SER A 1 369 ? -9.267 -3.530 -4.738 1.00 83.94 369 SER A N 1
ATOM 3073 C CA . SER A 1 369 ? -10.391 -3.343 -5.658 1.00 83.94 369 SER A CA 1
ATOM 3074 C C . SER A 1 369 ? -10.802 -4.679 -6.284 1.00 83.94 369 SER A C 1
ATOM 3076 O O . SER A 1 369 ? -9.941 -5.481 -6.670 1.00 83.94 369 SER A O 1
ATOM 3078 N N . ASP A 1 370 ? -12.112 -4.887 -6.439 1.00 73.12 370 ASP A N 1
ATOM 3079 C CA . ASP A 1 370 ? -12.677 -6.049 -7.137 1.00 73.12 370 ASP A CA 1
ATOM 3080 C C . ASP A 1 370 ? -12.177 -6.128 -8.588 1.00 73.12 370 ASP A C 1
ATOM 3082 O O . ASP A 1 370 ? -11.800 -7.199 -9.080 1.00 73.12 370 ASP A O 1
ATOM 3086 N N . ASP A 1 371 ? -12.097 -4.968 -9.243 1.00 69.38 371 ASP A N 1
ATOM 3087 C CA . ASP A 1 371 ? -11.601 -4.817 -10.605 1.00 69.38 371 ASP A CA 1
ATOM 3088 C C . ASP A 1 371 ? -10.161 -4.300 -10.615 1.00 69.38 371 ASP A C 1
ATOM 3090 O O . ASP A 1 371 ? -9.798 -3.379 -9.880 1.00 69.38 371 ASP A O 1
ATOM 3094 N N . HIS A 1 372 ? -9.335 -4.880 -11.485 1.00 68.81 372 HIS A N 1
ATOM 3095 C CA . HIS A 1 372 ? -7.987 -4.382 -11.740 1.00 68.81 372 HIS A CA 1
ATOM 3096 C C . HIS A 1 372 ? -8.037 -3.306 -12.825 1.00 68.81 372 HIS A C 1
ATOM 3098 O O . HIS A 1 372 ? -8.519 -3.575 -13.927 1.00 68.81 372 HIS A O 1
ATOM 3104 N N . ILE A 1 373 ? -7.533 -2.111 -12.517 1.00 82.38 373 ILE A N 1
ATOM 3105 C CA . ILE A 1 373 ? -7.441 -1.022 -13.492 1.00 82.38 373 ILE A CA 1
ATOM 3106 C C . ILE A 1 373 ? -6.329 -1.285 -14.505 1.00 82.38 373 ILE A C 1
ATOM 3108 O O . ILE A 1 373 ? -5.303 -1.883 -14.180 1.00 82.38 373 ILE A O 1
ATOM 3112 N N . ASP A 1 374 ? -6.523 -0.802 -15.730 1.00 83.06 374 ASP A N 1
ATOM 3113 C CA . ASP A 1 374 ? -5.428 -0.693 -16.688 1.00 83.06 374 ASP A CA 1
ATOM 3114 C C . ASP A 1 374 ? -4.639 0.590 -16.392 1.00 83.06 374 ASP A C 1
ATOM 3116 O O . ASP A 1 374 ? -5.222 1.641 -16.111 1.00 83.06 374 ASP A O 1
ATOM 3120 N N . THR A 1 375 ? -3.314 0.503 -16.411 1.00 87.81 375 THR A N 1
ATOM 3121 C CA . THR A 1 375 ? -2.431 1.633 -16.107 1.00 87.81 375 THR A CA 1
ATOM 3122 C C . THR A 1 375 ? -2.065 2.421 -17.365 1.00 87.81 375 THR A C 1
ATOM 3124 O O . THR A 1 375 ? -1.575 3.550 -17.258 1.00 87.81 375 THR A O 1
ATOM 3127 N N . ASP A 1 376 ? -2.330 1.869 -18.556 1.00 85.06 376 ASP A N 1
ATOM 3128 C CA . ASP A 1 376 ? -2.098 2.534 -19.832 1.00 85.06 376 ASP A CA 1
ATOM 3129 C C . ASP A 1 376 ? -3.221 3.547 -20.123 1.00 85.06 376 ASP A C 1
ATOM 3131 O O . ASP A 1 376 ? -4.371 3.154 -20.362 1.00 85.06 376 ASP A O 1
ATOM 3135 N N . PRO A 1 377 ? -2.918 4.859 -20.191 1.00 83.69 377 PRO A N 1
ATOM 3136 C CA . PRO A 1 377 ? -3.906 5.881 -20.523 1.00 83.69 377 PRO A CA 1
ATOM 3137 C C . PRO A 1 377 ? -4.555 5.706 -21.899 1.00 83.69 377 PRO A C 1
ATOM 3139 O O . PRO A 1 377 ? -5.626 6.262 -22.129 1.00 83.69 377 PRO A O 1
ATOM 3142 N N . CYS A 1 378 ? -3.965 4.929 -22.812 1.00 82.62 378 CYS A N 1
ATOM 3143 C CA . CYS A 1 378 ? -4.553 4.647 -24.123 1.00 82.62 378 CYS A CA 1
ATOM 3144 C C . CYS A 1 378 ? -5.812 3.771 -24.052 1.00 82.62 378 CYS A C 1
ATOM 3146 O O . CYS A 1 378 ? -6.540 3.678 -25.042 1.00 82.62 378 CYS A O 1
ATOM 3148 N N . THR A 1 379 ? -6.070 3.127 -22.913 1.00 83.25 379 THR A N 1
ATOM 3149 C CA . THR A 1 379 ? -7.255 2.282 -22.707 1.00 83.25 379 THR A CA 1
ATOM 3150 C C . THR A 1 379 ? -8.492 3.063 -22.272 1.00 83.25 379 THR A C 1
ATOM 3152 O O . THR A 1 379 ? -9.600 2.533 -22.336 1.00 83.25 379 THR A O 1
ATOM 3155 N N . TYR A 1 380 ? -8.325 4.339 -21.914 1.00 83.69 380 TYR A N 1
ATOM 3156 C CA . TYR A 1 380 ? -9.394 5.214 -21.446 1.00 83.69 380 TYR A CA 1
ATOM 3157 C C . TYR A 1 380 ? -9.843 6.173 -22.548 1.00 83.69 380 TYR A C 1
ATOM 3159 O O . TYR A 1 380 ? -9.074 6.617 -23.406 1.00 83.69 380 TYR A O 1
ATOM 3167 N N . THR A 1 381 ? -11.116 6.547 -22.510 1.00 90.19 381 THR A N 1
ATOM 3168 C CA . THR A 1 381 ? -11.669 7.580 -23.382 1.00 90.19 381 THR A CA 1
ATOM 3169 C C . THR A 1 381 ? -11.146 8.966 -22.997 1.00 90.19 381 THR A C 1
ATOM 3171 O O . THR A 1 381 ? -10.790 9.239 -21.852 1.00 90.19 381 THR A O 1
ATOM 3174 N N . ASN A 1 382 ? -11.184 9.911 -23.942 1.00 87.88 382 ASN A N 1
ATOM 3175 C CA . ASN A 1 382 ? -10.801 11.301 -23.665 1.00 87.88 382 ASN A CA 1
ATOM 3176 C C . ASN A 1 382 ? -11.600 11.930 -22.510 1.00 87.88 382 ASN A C 1
ATOM 3178 O O . ASN A 1 382 ? -11.065 12.778 -21.803 1.00 87.88 382 ASN A O 1
ATOM 3182 N N . SER A 1 383 ? -12.868 11.542 -22.330 1.00 91.75 383 SER A N 1
ATOM 3183 C CA . SER A 1 383 ? -13.695 12.054 -21.231 1.00 91.75 383 SER A CA 1
ATOM 3184 C C . SER A 1 383 ? -13.191 11.547 -19.882 1.00 91.75 383 SER A C 1
ATOM 3186 O O . SER A 1 383 ? -12.989 12.347 -18.973 1.00 91.75 383 SER A O 1
ATOM 3188 N N . GLU A 1 384 ? -12.915 10.246 -19.775 1.00 90.25 384 GLU A N 1
ATOM 3189 C CA . GLU A 1 384 ? -12.376 9.634 -18.555 1.00 90.25 384 GLU A CA 1
ATOM 3190 C C . GLU A 1 384 ? -11.005 10.216 -18.211 1.00 90.25 384 GLU A C 1
ATOM 3192 O O . GLU A 1 384 ? -10.772 10.612 -17.075 1.00 90.25 384 GLU A O 1
ATOM 3197 N N . LEU A 1 385 ? -10.122 10.385 -19.200 1.00 91.88 385 LEU A N 1
ATOM 3198 C CA . LEU A 1 385 ? -8.809 11.000 -18.987 1.00 91.88 385 LEU A CA 1
ATOM 3199 C C . LEU A 1 385 ? -8.914 12.437 -18.457 1.00 91.88 385 LEU A C 1
ATOM 3201 O O . LEU A 1 385 ? -8.113 12.843 -17.614 1.00 91.88 385 LEU A O 1
ATOM 3205 N N . VAL A 1 386 ? -9.895 13.216 -18.925 1.00 92.31 386 VAL A N 1
ATOM 3206 C CA . VAL A 1 386 ? -10.153 14.567 -18.400 1.00 92.31 386 VAL A CA 1
ATOM 3207 C C . VAL A 1 386 ? -10.590 14.509 -16.938 1.00 92.31 386 VAL A C 1
ATOM 3209 O O . VAL A 1 386 ? -10.153 15.352 -16.152 1.00 92.31 386 VAL A O 1
ATOM 3212 N N . ASP A 1 387 ? -11.408 13.529 -16.561 1.00 92.38 387 ASP A N 1
ATOM 3213 C CA . ASP A 1 387 ? -11.856 13.344 -15.181 1.00 92.38 387 ASP A CA 1
ATOM 3214 C C . ASP A 1 387 ? -10.723 12.864 -14.262 1.00 92.38 387 ASP A C 1
ATOM 3216 O O . ASP A 1 387 ? -10.505 13.457 -13.206 1.00 92.38 387 ASP A O 1
ATOM 3220 N N . ILE A 1 388 ? -9.908 11.903 -14.698 1.00 95.00 388 ILE A N 1
ATOM 3221 C CA . ILE A 1 388 ? -8.693 11.448 -13.994 1.00 95.00 388 ILE A CA 1
ATOM 3222 C C . ILE A 1 388 ? -7.716 12.617 -13.792 1.00 95.00 388 ILE A C 1
ATOM 3224 O O . ILE A 1 388 ? -7.140 12.814 -12.717 1.00 95.00 388 ILE A O 1
ATOM 3228 N N . LEU A 1 389 ? -7.566 13.475 -14.806 1.00 92.50 389 LEU A N 1
ATOM 3229 C CA . LEU A 1 389 ? -6.707 14.652 -14.716 1.00 92.50 389 LEU A CA 1
ATOM 3230 C C . LEU A 1 389 ? -7.203 15.667 -13.673 1.00 92.50 389 LEU A C 1
ATOM 3232 O O . LEU A 1 389 ? -6.388 16.431 -13.155 1.00 92.50 389 LEU A O 1
ATOM 3236 N N . LYS A 1 390 ? -8.504 15.709 -13.340 1.00 90.12 390 LYS A N 1
ATOM 3237 C CA . LYS A 1 390 ? -9.030 16.600 -12.285 1.00 90.12 390 LYS A CA 1
ATOM 3238 C C . LYS A 1 390 ? -8.509 16.222 -10.898 1.00 90.12 390 LYS A C 1
ATOM 3240 O O . LYS A 1 390 ? -8.246 17.138 -10.126 1.00 90.12 390 LYS A O 1
ATOM 3245 N N . HIS A 1 391 ? -8.311 14.933 -10.630 1.00 88.44 391 HIS A N 1
ATOM 3246 C CA . HIS A 1 391 ? -7.762 14.418 -9.367 1.00 88.44 391 HIS A CA 1
ATOM 3247 C C . HIS A 1 391 ? -6.222 14.414 -9.338 1.00 88.44 391 HIS A C 1
ATOM 3249 O O . HIS A 1 391 ? -5.598 14.205 -8.306 1.00 88.44 391 HIS A O 1
ATOM 3255 N N . SER A 1 392 ? -5.577 14.682 -10.474 1.00 93.50 392 SER A N 1
ATOM 3256 C CA . SER A 1 392 ? -4.120 14.647 -10.596 1.00 93.50 392 SER A CA 1
ATOM 3257 C C . SER A 1 392 ? -3.457 15.970 -10.202 1.00 93.50 392 SER A C 1
ATOM 3259 O O . SER A 1 392 ? -3.979 17.055 -10.468 1.00 93.50 392 SER A O 1
ATOM 3261 N N . ASP A 1 393 ? -2.231 15.902 -9.678 1.00 93.25 393 ASP A N 1
ATOM 3262 C CA . ASP A 1 393 ? -1.380 17.082 -9.477 1.00 93.25 393 ASP A CA 1
ATOM 3263 C C . ASP A 1 393 ? -0.804 17.561 -10.823 1.00 93.25 393 ASP A C 1
ATOM 3265 O O . ASP A 1 393 ? 0.284 17.169 -11.254 1.00 93.25 393 ASP A O 1
ATOM 3269 N N . LYS A 1 394 ? -1.573 18.403 -11.523 1.00 93.12 394 LYS A N 1
ATOM 3270 C CA . LYS A 1 394 ? -1.274 18.877 -12.887 1.00 93.12 394 LYS A CA 1
ATOM 3271 C C . LYS A 1 394 ? 0.051 19.631 -12.975 1.00 93.12 394 LYS A C 1
ATOM 3273 O O . LYS A 1 394 ? 0.786 19.467 -13.951 1.00 93.12 394 LYS A O 1
ATOM 3278 N N . GLU A 1 395 ? 0.358 20.454 -11.975 1.00 93.44 395 GLU A N 1
ATOM 3279 C CA . GLU A 1 395 ? 1.579 21.261 -11.962 1.00 93.44 395 GLU A CA 1
ATOM 3280 C C . GLU A 1 395 ? 2.806 20.380 -11.738 1.00 93.44 395 GLU A C 1
ATOM 3282 O O . GLU A 1 395 ? 3.792 20.485 -12.480 1.00 93.44 395 GLU A O 1
ATOM 3287 N N . LYS A 1 396 ? 2.732 19.440 -10.788 1.00 93.75 396 LYS A N 1
ATOM 3288 C CA . LYS A 1 396 ? 3.796 18.458 -10.573 1.00 93.75 396 LYS A CA 1
ATOM 3289 C C . LYS A 1 396 ? 3.976 17.561 -11.789 1.00 93.75 396 LYS A C 1
ATOM 3291 O O . LYS A 1 396 ? 5.114 17.397 -12.228 1.00 93.75 396 LYS A O 1
ATOM 3296 N N . LEU A 1 397 ? 2.894 17.055 -12.380 1.00 91.44 397 LEU A N 1
ATOM 3297 C CA . LEU A 1 397 ? 2.941 16.225 -13.584 1.00 91.44 397 LEU A CA 1
ATOM 3298 C C . LEU A 1 397 ? 3.652 16.965 -14.723 1.00 91.44 397 LEU A C 1
ATOM 3300 O O . LEU A 1 397 ? 4.648 16.479 -15.260 1.00 91.44 397 LEU A O 1
ATOM 3304 N N . LYS A 1 398 ? 3.224 18.194 -15.032 1.00 90.25 398 LYS A N 1
ATOM 3305 C CA . LYS A 1 398 ? 3.824 19.030 -16.083 1.00 90.25 398 LYS A CA 1
ATOM 3306 C C . LYS A 1 398 ? 5.298 19.338 -15.811 1.00 90.25 398 LYS A C 1
ATOM 3308 O O . LYS A 1 398 ? 6.129 19.260 -16.722 1.00 90.25 398 LYS A O 1
ATOM 3313 N N . SER A 1 399 ? 5.632 19.677 -14.567 1.00 92.62 399 SER A N 1
ATOM 3314 C CA . SER A 1 399 ? 7.005 19.952 -14.137 1.00 92.62 399 SER A CA 1
ATOM 3315 C C . SER A 1 399 ? 7.905 18.722 -14.302 1.00 92.62 399 SER A C 1
ATOM 3317 O O . SER A 1 399 ? 8.977 18.813 -14.909 1.00 92.62 399 SER A O 1
ATOM 3319 N N . GLN A 1 400 ? 7.443 17.552 -13.855 1.00 91.44 400 GLN A N 1
ATOM 3320 C CA . GLN A 1 400 ? 8.172 16.289 -13.964 1.00 91.44 400 GLN A CA 1
ATOM 3321 C C . GLN A 1 400 ? 8.327 15.846 -15.419 1.00 91.44 400 GLN A C 1
ATOM 3323 O O . GLN A 1 400 ? 9.433 15.500 -15.831 1.00 91.44 400 GLN A O 1
ATOM 3328 N N . MET A 1 401 ? 7.276 15.948 -16.238 1.00 87.88 401 MET A N 1
ATOM 3329 C CA . MET A 1 401 ? 7.355 15.668 -17.676 1.00 87.88 401 MET A CA 1
ATOM 3330 C C . MET A 1 401 ? 8.419 16.532 -18.355 1.00 87.88 401 MET A C 1
ATOM 3332 O O . MET A 1 401 ? 9.250 16.017 -19.104 1.00 87.88 401 MET A O 1
ATOM 3336 N N . LYS A 1 402 ? 8.459 17.839 -18.059 1.00 88.44 402 LYS A N 1
ATOM 3337 C CA . LYS A 1 402 ? 9.491 18.739 -18.596 1.00 88.44 402 LYS A CA 1
ATOM 3338 C C . LYS A 1 402 ? 10.888 18.343 -18.114 1.00 88.44 402 LYS A C 1
ATOM 3340 O O . LYS A 1 402 ? 11.810 18.246 -18.923 1.00 88.44 402 LYS A O 1
ATOM 3345 N N . LYS A 1 403 ? 11.045 18.104 -16.811 1.00 89.88 403 LYS A N 1
ATOM 3346 C CA . LYS A 1 403 ? 12.320 17.733 -16.186 1.00 89.88 403 LYS A CA 1
ATOM 3347 C C . LYS A 1 403 ? 12.883 16.443 -16.778 1.00 89.88 403 LYS A C 1
ATOM 3349 O O . LYS A 1 403 ? 14.035 16.428 -17.209 1.00 89.88 403 LYS A O 1
ATOM 3354 N N . TYR A 1 404 ? 12.083 15.382 -16.827 1.00 86.25 404 TYR A N 1
ATOM 3355 C CA . TYR A 1 404 ? 12.532 14.074 -17.296 1.00 86.25 404 TYR A CA 1
ATOM 3356 C C . TYR A 1 404 ? 12.727 14.032 -18.807 1.00 86.25 404 TYR A C 1
ATOM 3358 O O . TYR A 1 404 ? 13.665 13.388 -19.260 1.00 86.25 404 TYR A O 1
ATOM 3366 N N . LYS A 1 405 ? 11.968 14.816 -19.582 1.00 85.19 405 LYS A N 1
ATOM 3367 C CA . LYS A 1 405 ? 12.258 15.022 -21.006 1.00 85.19 405 LYS A CA 1
ATOM 3368 C C . LYS A 1 405 ? 13.633 15.661 -21.223 1.00 85.19 405 LYS A C 1
ATOM 3370 O O . LYS A 1 405 ? 14.397 15.197 -22.064 1.00 85.19 405 LYS A O 1
ATOM 3375 N N . CYS A 1 406 ? 13.985 16.691 -20.449 1.00 86.94 406 CYS A N 1
ATOM 3376 C CA . CYS A 1 406 ? 15.324 17.288 -20.508 1.00 86.94 406 CYS A CA 1
ATOM 3377 C C . CYS A 1 406 ? 16.419 16.306 -20.053 1.00 86.94 406 CYS A C 1
ATOM 3379 O O . CYS A 1 406 ? 17.487 16.248 -20.663 1.00 86.94 406 CYS A O 1
ATOM 3381 N N . GLU A 1 407 ? 16.167 15.530 -18.994 1.00 88.94 407 GLU A N 1
ATOM 3382 C CA . GLU A 1 407 ? 17.107 14.523 -18.483 1.00 88.94 407 GLU A CA 1
ATOM 3383 C C . GLU A 1 407 ? 17.360 13.406 -19.509 1.00 88.94 407 GLU A C 1
ATOM 3385 O O . GLU A 1 407 ? 18.519 13.075 -19.774 1.00 88.94 407 GLU A O 1
ATOM 3390 N N . ASP A 1 408 ? 16.298 12.865 -20.108 1.00 86.31 408 ASP A N 1
ATOM 3391 C CA . ASP A 1 408 ? 16.362 11.807 -21.117 1.00 86.31 408 ASP A CA 1
ATOM 3392 C C . ASP A 1 408 ? 17.046 12.315 -22.391 1.00 86.31 408 ASP A C 1
ATOM 3394 O O . ASP A 1 408 ? 17.919 11.630 -22.920 1.00 86.31 408 ASP A O 1
ATOM 3398 N N . GLN A 1 409 ? 16.763 13.551 -22.824 1.00 88.94 409 GLN A N 1
ATOM 3399 C CA . GLN A 1 409 ? 17.471 14.174 -23.947 1.00 88.94 409 GLN A CA 1
ATOM 3400 C C . GLN A 1 409 ? 18.970 14.299 -23.661 1.00 88.94 409 GLN A C 1
ATOM 3402 O O . GLN A 1 409 ? 19.794 13.959 -24.507 1.00 88.94 409 GLN A O 1
ATOM 3407 N N . ARG A 1 410 ? 19.350 14.751 -22.458 1.00 92.25 410 ARG A N 1
ATOM 3408 C CA . ARG A 1 410 ? 20.763 14.857 -22.070 1.00 92.25 410 ARG A CA 1
ATOM 3409 C C . ARG A 1 410 ? 21.441 13.488 -22.071 1.00 92.25 410 ARG A C 1
ATOM 3411 O O . ARG A 1 410 ? 22.548 13.360 -22.584 1.00 92.25 410 ARG A O 1
ATOM 3418 N N . LYS A 1 411 ? 20.794 12.469 -21.499 1.00 91.12 411 LYS A N 1
ATOM 3419 C CA . LYS A 1 411 ? 21.311 11.092 -21.458 1.00 91.12 411 LYS A CA 1
ATOM 3420 C C . LYS A 1 411 ? 21.475 10.506 -22.855 1.00 91.12 411 LYS A C 1
ATOM 3422 O O . LYS A 1 411 ? 22.514 9.914 -23.133 1.00 91.12 411 LYS A O 1
ATOM 3427 N N . TRP A 1 412 ? 20.490 10.710 -23.722 1.00 92.31 412 TRP A N 1
ATOM 3428 C CA . TRP A 1 412 ? 20.528 10.246 -25.101 1.00 92.31 412 TRP A CA 1
ATOM 3429 C C . TRP A 1 412 ? 21.640 10.941 -25.896 1.00 92.31 412 TRP A C 1
ATOM 3431 O O . TRP A 1 412 ? 22.459 10.258 -26.501 1.00 92.31 412 TRP A O 1
ATOM 3441 N N . ASN A 1 413 ? 21.791 12.265 -25.768 1.00 93.06 413 ASN A N 1
ATOM 3442 C CA . ASN A 1 413 ? 22.908 13.002 -26.374 1.00 93.06 413 ASN A CA 1
ATOM 3443 C C . ASN A 1 413 ? 24.275 12.461 -25.918 1.00 93.06 413 ASN A C 1
ATOM 3445 O O . ASN A 1 413 ? 25.177 12.298 -26.733 1.00 93.06 413 ASN A O 1
ATOM 3449 N N . VAL A 1 414 ? 24.431 12.140 -24.626 1.00 95.50 414 VAL A N 1
ATOM 3450 C CA . VAL A 1 414 ? 25.667 11.533 -24.097 1.00 95.50 414 VAL A CA 1
ATOM 3451 C C . VAL A 1 414 ? 25.904 10.136 -24.678 1.00 95.50 414 VAL A C 1
ATOM 3453 O O . VAL A 1 414 ? 27.047 9.784 -24.957 1.00 95.50 414 VAL A O 1
ATOM 3456 N N . GLN A 1 415 ? 24.859 9.325 -24.861 1.00 94.56 415 GLN A N 1
ATOM 3457 C CA . GLN A 1 415 ? 24.982 8.001 -25.482 1.00 94.56 415 GLN A CA 1
ATOM 3458 C C . GLN A 1 415 ? 25.375 8.096 -26.959 1.00 94.56 415 GLN A C 1
ATOM 3460 O O . GLN A 1 415 ? 26.286 7.383 -27.377 1.00 94.56 415 GLN A O 1
ATOM 3465 N N . ILE A 1 416 ? 24.747 9.004 -27.712 1.00 93.81 416 ILE A N 1
ATOM 3466 C CA . ILE A 1 416 ? 25.094 9.302 -29.107 1.00 93.81 416 ILE A CA 1
ATOM 3467 C C . ILE A 1 416 ? 26.559 9.730 -29.195 1.00 93.81 416 ILE A C 1
ATOM 3469 O O . ILE A 1 416 ? 27.311 9.165 -29.987 1.00 93.81 416 ILE A O 1
ATOM 3473 N N . GLN A 1 417 ? 26.984 10.676 -28.350 1.00 96.12 417 GLN A N 1
ATOM 3474 C CA . GLN A 1 417 ? 28.359 11.171 -28.360 1.00 96.12 417 GLN A CA 1
ATOM 3475 C C . GLN A 1 417 ? 29.358 10.055 -28.044 1.00 96.12 417 GLN A C 1
ATOM 3477 O O . GLN A 1 417 ? 30.303 9.868 -28.794 1.00 96.12 417 GLN A O 1
ATOM 3482 N N . LYS A 1 418 ? 29.111 9.238 -27.011 1.00 96.62 418 LYS A N 1
ATOM 3483 C CA . LYS A 1 418 ? 29.983 8.097 -26.678 1.00 96.62 418 LYS A CA 1
ATOM 3484 C C . LYS A 1 418 ? 30.092 7.074 -27.809 1.00 96.62 418 LYS A C 1
ATOM 3486 O O . LYS A 1 418 ? 31.154 6.484 -27.996 1.00 96.62 418 LYS A O 1
ATOM 3491 N N . ALA A 1 419 ? 28.995 6.813 -28.521 1.00 95.12 419 ALA A N 1
ATOM 3492 C CA . ALA A 1 419 ? 29.011 5.913 -29.668 1.00 95.12 419 ALA A CA 1
ATOM 3493 C C . ALA A 1 419 ? 29.828 6.513 -30.822 1.00 95.12 419 ALA A C 1
ATOM 3495 O O . ALA A 1 419 ? 30.668 5.817 -31.389 1.00 95.12 419 ALA A O 1
ATOM 3496 N N . LYS A 1 420 ? 29.657 7.813 -31.088 1.00 95.94 420 LYS A N 1
ATOM 3497 C CA . LYS A 1 420 ? 30.425 8.553 -32.092 1.00 95.94 420 LYS A CA 1
ATOM 3498 C C . LYS A 1 420 ? 31.920 8.610 -31.766 1.00 95.94 420 LYS A C 1
ATOM 3500 O O . LYS A 1 420 ? 32.728 8.247 -32.609 1.00 95.94 420 LYS A O 1
ATOM 3505 N N . ASP A 1 421 ? 32.286 8.934 -30.526 1.00 96.75 421 ASP A N 1
ATOM 3506 C CA . ASP A 1 421 ? 33.682 8.965 -30.072 1.00 96.75 421 ASP A CA 1
ATOM 3507 C C . ASP A 1 421 ? 34.371 7.609 -30.303 1.00 96.75 421 ASP A C 1
ATOM 3509 O O . ASP A 1 421 ? 35.546 7.545 -30.656 1.00 96.75 421 ASP A O 1
ATOM 3513 N N . LYS A 1 422 ? 33.641 6.495 -30.137 1.00 96.31 422 LYS A N 1
ATOM 3514 C CA . LYS A 1 422 ? 34.170 5.149 -30.393 1.00 96.31 422 LYS A CA 1
ATOM 3515 C C . LYS A 1 422 ? 34.452 4.911 -31.882 1.00 96.31 422 LYS A C 1
ATOM 3517 O O . LYS A 1 422 ? 35.465 4.291 -32.203 1.00 96.31 422 LYS A O 1
ATOM 3522 N N . VAL A 1 423 ? 33.581 5.397 -32.769 1.00 95.69 423 VAL A N 1
ATOM 3523 C CA . VAL A 1 423 ? 33.804 5.377 -34.224 1.00 95.69 423 VAL A CA 1
ATOM 3524 C C . VAL A 1 423 ? 35.039 6.207 -34.571 1.00 95.69 423 VAL A C 1
ATOM 3526 O O . VAL A 1 423 ? 35.936 5.701 -35.244 1.00 95.69 423 VAL A O 1
ATOM 3529 N N . ASP A 1 424 ? 35.129 7.426 -34.037 1.00 95.56 424 ASP A N 1
ATOM 3530 C CA . ASP A 1 424 ? 36.244 8.346 -34.278 1.00 95.56 424 ASP A CA 1
ATOM 3531 C C . ASP A 1 424 ? 37.579 7.758 -33.781 1.00 95.56 424 ASP A C 1
ATOM 3533 O O . ASP A 1 424 ? 38.607 7.876 -34.447 1.00 95.56 424 ASP A O 1
ATOM 3537 N N . VAL A 1 425 ? 37.589 7.050 -32.644 1.00 96.88 425 VAL A N 1
ATOM 3538 C CA . VAL A 1 425 ? 38.779 6.339 -32.140 1.00 96.88 425 VAL A CA 1
ATOM 3539 C C . VAL A 1 425 ? 39.253 5.263 -33.118 1.00 96.88 425 VAL A C 1
ATOM 3541 O O . VAL A 1 425 ? 40.454 5.182 -33.386 1.00 96.88 425 VAL A O 1
ATOM 3544 N N . PHE A 1 426 ? 38.349 4.436 -33.650 1.00 95.69 426 PHE A N 1
ATOM 3545 C CA . PHE A 1 426 ? 38.736 3.404 -34.615 1.00 95.69 426 PHE A CA 1
ATOM 3546 C C . PHE A 1 426 ? 39.166 3.999 -35.954 1.00 95.69 426 PHE A C 1
ATOM 3548 O O . PHE A 1 426 ? 40.152 3.531 -36.519 1.00 95.69 426 PHE A O 1
ATOM 3555 N N . GLN A 1 427 ? 38.500 5.059 -36.418 1.00 93.12 427 GLN A N 1
ATOM 3556 C CA . GLN A 1 427 ? 38.890 5.776 -37.630 1.00 93.12 427 GLN A CA 1
ATOM 3557 C C . GLN A 1 427 ? 40.307 6.354 -37.492 1.00 93.12 427 GLN A C 1
ATOM 3559 O O . GLN A 1 427 ? 41.1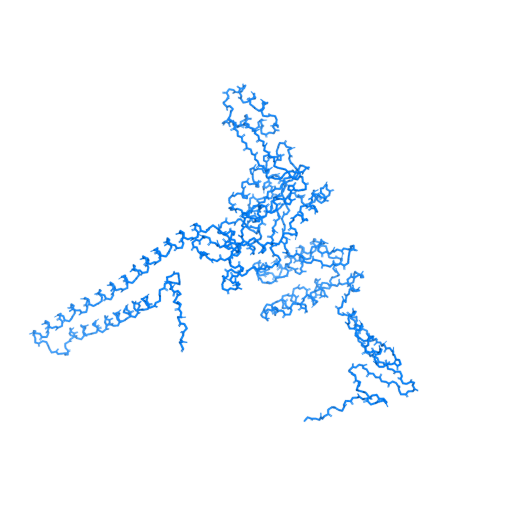66 6.049 -38.312 1.00 93.12 427 GLN A O 1
ATOM 3564 N N . ASN A 1 428 ? 40.607 7.040 -36.384 1.00 94.81 428 ASN A N 1
ATOM 3565 C CA . ASN A 1 428 ? 41.947 7.570 -36.107 1.00 94.81 428 ASN A CA 1
ATOM 3566 C C . ASN A 1 428 ? 43.030 6.475 -36.026 1.00 94.81 428 ASN A C 1
ATOM 3568 O O . ASN A 1 428 ? 44.175 6.692 -36.418 1.00 94.81 428 ASN A O 1
ATOM 3572 N N . GLN A 1 429 ? 42.710 5.294 -35.480 1.00 94.50 429 GLN A N 1
ATOM 3573 C CA . GLN A 1 429 ? 43.643 4.156 -35.465 1.00 94.50 429 GLN A CA 1
ATOM 3574 C C . GLN A 1 429 ? 43.907 3.613 -36.872 1.00 94.50 429 GLN A C 1
ATOM 3576 O O . GLN A 1 429 ? 45.024 3.190 -37.164 1.00 94.50 429 GLN A O 1
ATOM 3581 N N . MET A 1 430 ? 42.885 3.619 -37.724 1.00 92.12 430 MET A N 1
ATOM 3582 C CA . MET A 1 430 ? 42.971 3.172 -39.107 1.00 92.12 430 MET A CA 1
ATOM 3583 C C . MET A 1 430 ? 43.783 4.149 -39.962 1.00 92.12 430 MET A C 1
ATOM 3585 O O . MET A 1 430 ? 44.645 3.713 -40.719 1.00 92.12 430 MET A O 1
ATOM 3589 N N . ASP A 1 431 ? 43.582 5.454 -39.772 1.00 91.56 431 ASP A N 1
ATOM 3590 C CA . ASP A 1 431 ? 44.337 6.501 -40.466 1.00 91.56 431 ASP A CA 1
ATOM 3591 C C . ASP A 1 431 ? 45.841 6.391 -40.159 1.00 91.56 431 ASP A C 1
ATOM 3593 O O . ASP A 1 431 ? 46.655 6.371 -41.079 1.00 91.56 431 ASP A O 1
ATOM 3597 N N . LYS A 1 432 ? 46.213 6.158 -38.890 1.00 93.38 432 LYS A N 1
ATOM 3598 C CA . LYS A 1 432 ? 47.612 5.903 -38.492 1.00 93.38 432 LYS A CA 1
ATOM 3599 C C . LYS A 1 432 ? 48.214 4.652 -39.138 1.00 93.38 432 LYS A C 1
ATOM 3601 O O . LYS A 1 432 ? 49.378 4.661 -39.522 1.00 93.38 432 LYS A O 1
ATOM 3606 N N . LEU A 1 433 ? 47.444 3.567 -39.253 1.00 90.44 433 LEU A N 1
ATOM 3607 C CA . LEU A 1 433 ? 47.916 2.350 -39.927 1.00 90.44 433 LEU A CA 1
ATOM 3608 C C . LEU A 1 433 ? 48.082 2.556 -41.433 1.00 90.44 433 LEU A C 1
ATOM 3610 O O . LEU A 1 433 ? 48.990 1.980 -42.029 1.00 90.44 433 LEU A O 1
ATOM 3614 N N . ASN A 1 434 ? 47.224 3.372 -42.045 1.00 88.19 434 ASN A N 1
ATOM 3615 C CA . ASN A 1 434 ? 47.354 3.741 -43.450 1.00 88.19 434 ASN A CA 1
ATOM 3616 C C . ASN A 1 434 ? 48.606 4.598 -43.684 1.00 88.19 434 ASN A C 1
ATOM 3618 O O . ASN A 1 434 ? 49.313 4.372 -44.664 1.00 88.19 434 ASN A O 1
ATOM 3622 N N . GLU A 1 435 ? 48.918 5.532 -42.783 1.00 90.81 435 GLU A N 1
ATOM 3623 C CA . GLU A 1 435 ? 50.172 6.297 -42.816 1.00 90.81 435 GLU A CA 1
ATOM 3624 C C . GLU A 1 435 ? 51.398 5.372 -42.722 1.00 90.81 435 GLU A C 1
ATOM 3626 O O . GLU A 1 435 ? 52.272 5.434 -43.588 1.00 90.81 435 GLU A O 1
ATOM 3631 N N . GLU A 1 436 ? 51.421 4.449 -41.752 1.00 89.12 436 GLU A N 1
ATOM 3632 C CA . GLU A 1 436 ? 52.497 3.457 -41.577 1.00 89.12 436 GLU A CA 1
ATOM 3633 C C . GLU A 1 436 ? 52.661 2.560 -42.819 1.00 89.12 436 GLU A C 1
ATOM 3635 O O . GLU A 1 436 ? 53.774 2.312 -43.289 1.00 89.12 436 GLU A O 1
ATOM 3640 N N . TYR A 1 437 ? 51.547 2.121 -43.412 1.00 86.75 437 TYR A N 1
ATOM 3641 C CA . TYR A 1 437 ? 51.548 1.355 -44.659 1.00 86.75 437 TYR A CA 1
ATOM 3642 C C . TYR A 1 437 ? 52.167 2.147 -45.823 1.00 86.75 437 TYR A C 1
ATOM 3644 O O . TYR A 1 437 ? 52.986 1.613 -46.576 1.00 86.75 437 TYR A O 1
ATOM 3652 N N . ILE A 1 438 ? 51.805 3.428 -45.968 1.00 86.38 438 ILE A N 1
ATOM 3653 C CA . ILE A 1 438 ? 52.349 4.315 -47.007 1.00 86.38 438 ILE A CA 1
ATOM 3654 C C . ILE A 1 438 ? 53.856 4.532 -46.806 1.00 86.38 438 ILE A C 1
ATOM 3656 O O . ILE A 1 438 ? 54.602 4.542 -47.788 1.00 86.38 438 ILE A O 1
ATOM 3660 N N . GLU A 1 439 ? 54.326 4.695 -45.569 1.00 86.81 439 GLU A N 1
ATOM 3661 C CA . GLU A 1 439 ? 55.755 4.847 -45.267 1.00 86.81 439 GLU A CA 1
ATOM 3662 C C . GLU A 1 439 ? 56.564 3.593 -45.613 1.00 86.81 439 GLU A C 1
ATOM 3664 O O . GLU A 1 439 ? 57.582 3.694 -46.300 1.00 86.81 439 GLU A O 1
ATOM 3669 N N . LEU A 1 440 ? 56.088 2.404 -45.238 1.00 83.19 440 LEU A N 1
ATOM 3670 C CA . LEU A 1 440 ? 56.754 1.137 -45.568 1.00 83.19 440 LEU A CA 1
ATOM 3671 C C . LEU A 1 440 ? 56.746 0.833 -47.073 1.00 83.19 440 LEU A C 1
ATOM 3673 O O . LEU A 1 440 ? 57.686 0.249 -47.606 1.00 83.19 440 LEU A O 1
ATOM 3677 N N . LYS A 1 441 ? 55.718 1.269 -47.803 1.00 79.62 441 LYS A N 1
ATOM 3678 C CA . LYS A 1 441 ? 55.708 1.205 -49.272 1.00 79.62 441 LYS A CA 1
ATOM 3679 C C . LYS A 1 441 ? 56.790 2.091 -49.896 1.00 79.62 441 LYS A C 1
ATOM 3681 O O . LYS A 1 441 ? 57.393 1.698 -50.894 1.00 79.62 441 LYS A O 1
ATOM 3686 N N . LYS A 1 442 ? 57.069 3.266 -49.317 1.00 84.00 442 LYS A N 1
ATOM 3687 C CA . LYS A 1 442 ? 58.104 4.194 -49.814 1.00 84.00 442 LYS A CA 1
ATOM 3688 C C . LYS A 1 442 ? 59.527 3.663 -49.628 1.00 84.00 442 LYS A C 1
ATOM 3690 O O . LYS A 1 442 ? 60.404 4.051 -50.394 1.00 84.00 442 LYS A O 1
ATOM 3695 N N . THR A 1 443 ? 59.768 2.771 -48.666 1.00 80.44 443 THR A N 1
ATOM 3696 C CA . THR A 1 443 ? 61.085 2.144 -48.447 1.00 80.44 443 THR A CA 1
ATOM 3697 C C . THR A 1 443 ? 61.380 0.981 -49.405 1.00 80.44 443 THR A C 1
ATOM 3699 O O . THR A 1 443 ? 62.454 0.389 -49.333 1.00 80.44 443 THR A O 1
ATOM 3702 N N . GLY A 1 444 ? 60.470 0.677 -50.341 1.00 72.00 444 GLY A N 1
ATOM 3703 C CA . GLY A 1 444 ? 60.679 -0.325 -51.392 1.00 72.00 444 GLY A CA 1
ATOM 3704 C C . GLY A 1 444 ? 60.334 -1.760 -50.984 1.00 72.00 444 GLY A C 1
ATOM 3705 O O . GLY A 1 444 ? 60.744 -2.697 -51.668 1.00 72.00 444 GLY A O 1
ATOM 3706 N N . LEU A 1 445 ? 59.587 -1.955 -49.889 1.00 73.06 445 LEU A N 1
ATOM 3707 C CA . LEU A 1 445 ? 59.094 -3.276 -49.496 1.00 73.06 445 LEU A CA 1
ATOM 3708 C C . LEU A 1 445 ? 58.081 -3.830 -50.512 1.00 73.06 445 LEU A C 1
ATOM 3710 O O . LEU A 1 445 ? 57.100 -3.178 -50.873 1.00 73.06 445 LEU A O 1
ATOM 3714 N N . TYR A 1 446 ? 58.304 -5.076 -50.937 1.00 69.19 446 TYR A N 1
ATOM 3715 C CA . TYR A 1 446 ? 57.383 -5.819 -51.798 1.00 69.19 446 TYR A CA 1
ATOM 3716 C C . TYR A 1 446 ? 56.115 -6.226 -51.035 1.00 69.19 446 TYR A C 1
ATOM 3718 O O . TYR A 1 446 ? 56.194 -6.636 -49.879 1.00 69.19 446 TYR A O 1
ATOM 3726 N N . ASP A 1 447 ? 54.964 -6.225 -51.718 1.00 65.56 447 ASP A N 1
ATOM 3727 C CA . ASP A 1 447 ? 53.626 -6.513 -51.158 1.00 65.56 447 ASP A CA 1
ATOM 3728 C C . ASP A 1 447 ? 53.501 -7.833 -50.378 1.00 65.56 447 ASP A C 1
ATOM 3730 O O . ASP A 1 447 ? 52.614 -7.993 -49.542 1.00 65.56 447 ASP A O 1
ATOM 3734 N N . ASN A 1 448 ? 54.403 -8.783 -50.622 1.00 64.38 448 ASN A N 1
ATOM 3735 C CA . ASN A 1 448 ? 54.406 -10.087 -49.967 1.00 64.38 448 ASN A CA 1
ATOM 3736 C C . ASN A 1 448 ? 55.179 -10.137 -48.642 1.00 64.38 448 ASN A C 1
ATOM 3738 O O . ASN A 1 448 ? 55.265 -11.227 -48.062 1.00 64.38 448 ASN A O 1
ATOM 3742 N N . SER A 1 449 ? 55.726 -9.012 -48.168 1.00 78.88 449 SER A N 1
ATOM 3743 C CA . SER A 1 449 ? 56.451 -8.964 -46.901 1.00 78.88 449 SER A CA 1
ATOM 3744 C C . SER A 1 449 ? 55.543 -9.284 -45.713 1.00 78.88 449 SER A C 1
ATOM 3746 O O . SER A 1 449 ? 54.357 -8.947 -45.674 1.00 78.88 449 SER A O 1
ATOM 3748 N N . GLU A 1 450 ? 56.115 -9.964 -44.725 1.00 80.69 450 GLU A N 1
ATOM 3749 C CA . GLU A 1 450 ? 55.405 -10.371 -43.511 1.00 80.69 450 GLU A CA 1
ATOM 3750 C C . GLU A 1 450 ? 54.893 -9.156 -42.712 1.00 80.69 450 GLU A C 1
ATOM 3752 O O . GLU A 1 450 ? 53.845 -9.213 -42.071 1.00 80.69 450 GLU A O 1
ATOM 3757 N N . GLU A 1 451 ? 55.605 -8.029 -42.787 1.00 80.69 451 GLU A N 1
ATOM 3758 C CA . GLU A 1 451 ? 55.241 -6.766 -42.137 1.00 80.69 451 GLU A CA 1
ATOM 3759 C C . GLU A 1 451 ? 53.999 -6.125 -42.773 1.00 80.69 451 GLU A C 1
ATOM 3761 O O . GLU A 1 451 ? 53.059 -5.777 -42.054 1.00 80.69 451 GLU A O 1
ATOM 3766 N N . LEU A 1 452 ? 53.933 -6.048 -44.110 1.00 80.62 452 LEU A N 1
ATOM 3767 C CA . LEU A 1 452 ? 52.768 -5.496 -44.814 1.00 80.62 452 LEU A CA 1
ATOM 3768 C C . LEU A 1 452 ? 51.528 -6.383 -44.628 1.00 80.62 452 LEU A C 1
ATOM 3770 O O . LEU A 1 452 ? 50.439 -5.868 -44.375 1.00 80.62 452 LEU A O 1
ATOM 3774 N N . LYS A 1 453 ? 51.683 -7.714 -44.647 1.00 84.00 453 LYS A N 1
ATOM 3775 C CA . LYS A 1 453 ? 50.584 -8.661 -44.371 1.00 84.00 453 LYS A CA 1
ATOM 3776 C C . LYS A 1 453 ? 49.998 -8.494 -42.966 1.00 84.00 453 LYS A C 1
ATOM 3778 O O . LYS A 1 453 ? 48.777 -8.531 -42.797 1.00 84.00 453 LYS A O 1
ATOM 3783 N N . LYS A 1 454 ? 50.845 -8.272 -41.954 1.00 86.31 454 LYS A N 1
ATOM 3784 C CA . LYS A 1 454 ? 50.400 -8.005 -40.574 1.00 86.31 454 LYS A CA 1
ATOM 3785 C C . LYS A 1 454 ? 49.629 -6.690 -40.463 1.00 86.31 454 LYS A C 1
ATOM 3787 O O . LYS A 1 454 ? 48.613 -6.654 -39.766 1.00 86.31 454 LYS A O 1
ATOM 3792 N N . LEU A 1 455 ? 50.070 -5.638 -41.156 1.00 85.81 455 LEU A N 1
ATOM 3793 C CA . LEU A 1 455 ? 49.368 -4.351 -41.188 1.00 85.81 455 LEU A CA 1
ATOM 3794 C C . LEU A 1 455 ? 48.004 -4.449 -41.872 1.00 85.81 455 LEU A C 1
ATOM 3796 O O . LEU A 1 455 ? 47.021 -3.964 -41.314 1.00 85.81 455 LEU A O 1
ATOM 3800 N N . VAL A 1 456 ? 47.918 -5.140 -43.012 1.00 85.62 456 VAL A N 1
ATOM 3801 C CA . VAL A 1 456 ? 46.647 -5.368 -43.720 1.00 85.62 456 VAL A CA 1
ATOM 3802 C C . VAL A 1 456 ? 45.664 -6.133 -42.832 1.00 85.62 456 VAL A C 1
ATOM 3804 O O . VAL A 1 456 ? 44.554 -5.658 -42.608 1.00 85.62 456 VAL A O 1
ATOM 3807 N N . SER A 1 457 ? 46.088 -7.240 -42.212 1.00 89.19 457 SER A N 1
ATOM 3808 C CA . SER A 1 457 ? 45.221 -8.000 -41.297 1.00 89.19 457 SER A CA 1
ATOM 3809 C C . SER A 1 457 ? 44.766 -7.170 -40.085 1.00 89.19 457 SER A C 1
ATOM 3811 O O . SER A 1 457 ? 43.631 -7.293 -39.616 1.00 89.19 457 SER A O 1
ATOM 3813 N N . ARG A 1 458 ? 45.632 -6.295 -39.557 1.00 90.94 458 ARG A N 1
ATOM 3814 C CA . ARG A 1 458 ? 45.270 -5.379 -38.465 1.00 90.94 458 ARG A CA 1
ATOM 3815 C C . ARG A 1 458 ? 44.266 -4.317 -38.923 1.00 90.94 458 ARG A C 1
ATOM 3817 O O . ARG A 1 458 ? 43.348 -4.016 -38.159 1.00 90.94 458 ARG A O 1
ATOM 3824 N N . SER A 1 459 ? 44.424 -3.793 -40.138 1.00 90.12 459 SER A N 1
ATOM 3825 C CA . SER A 1 459 ? 43.505 -2.837 -40.763 1.00 90.12 459 SER A CA 1
ATOM 3826 C C . SER A 1 459 ? 42.123 -3.457 -40.987 1.00 90.12 459 SER A C 1
ATOM 3828 O O . SER A 1 459 ? 41.129 -2.897 -40.535 1.00 90.12 459 SER A O 1
ATOM 3830 N N . GLU A 1 460 ? 42.048 -4.675 -41.532 1.00 91.25 460 GLU A N 1
ATOM 3831 C CA . GLU A 1 460 ? 40.790 -5.421 -41.707 1.00 91.25 460 GLU A CA 1
ATOM 3832 C C . GLU A 1 460 ? 40.042 -5.623 -40.379 1.00 91.25 460 GLU A C 1
ATOM 3834 O O . GLU A 1 460 ? 38.836 -5.385 -40.285 1.00 91.25 460 GLU A O 1
ATOM 3839 N N . ARG A 1 461 ? 40.757 -6.002 -39.308 1.00 92.94 461 ARG A N 1
ATOM 3840 C CA . ARG A 1 461 ? 40.159 -6.149 -37.968 1.00 92.94 461 ARG A CA 1
ATOM 3841 C C . ARG A 1 461 ? 39.651 -4.826 -37.398 1.00 92.94 461 ARG A C 1
ATOM 3843 O O . ARG A 1 461 ? 38.688 -4.833 -36.633 1.00 92.94 461 ARG A O 1
ATOM 3850 N N . LEU A 1 462 ? 40.321 -3.713 -37.691 1.00 93.06 462 LEU A N 1
ATOM 3851 C CA . LEU A 1 462 ? 39.896 -2.389 -37.240 1.00 93.06 462 LEU A CA 1
ATOM 3852 C C . LEU A 1 462 ? 38.720 -1.855 -38.054 1.00 93.06 462 LEU A C 1
ATOM 3854 O O . LEU A 1 462 ? 37.817 -1.291 -37.443 1.00 93.06 462 LEU A O 1
ATOM 3858 N N . MET A 1 463 ? 38.675 -2.108 -39.365 1.00 91.56 463 MET A N 1
ATOM 3859 C CA . MET A 1 463 ? 37.506 -1.823 -40.202 1.00 91.56 463 MET A CA 1
ATOM 3860 C C . MET A 1 463 ? 36.261 -2.517 -39.654 1.00 91.56 463 MET A C 1
ATOM 3862 O O . MET A 1 463 ? 35.282 -1.843 -39.355 1.00 91.56 463 MET A O 1
ATOM 3866 N N . ALA A 1 464 ? 36.336 -3.824 -39.381 1.00 93.31 464 ALA A N 1
ATOM 3867 C CA . ALA A 1 464 ? 35.208 -4.564 -38.811 1.00 93.31 464 ALA A CA 1
ATOM 3868 C C . ALA A 1 464 ? 34.721 -3.971 -37.472 1.00 93.31 464 ALA A C 1
ATOM 3870 O O . ALA A 1 464 ? 33.523 -3.831 -37.244 1.00 93.31 464 ALA A O 1
ATOM 3871 N N . LYS A 1 465 ? 35.648 -3.565 -36.591 1.00 94.94 465 LYS A N 1
ATOM 3872 C CA . LYS A 1 465 ? 35.310 -2.912 -35.311 1.00 94.94 465 LYS A CA 1
ATOM 3873 C C . LYS A 1 465 ? 34.720 -1.513 -35.486 1.00 94.94 465 LYS A C 1
ATOM 3875 O O . LYS A 1 465 ? 33.878 -1.108 -34.682 1.00 94.94 465 LYS A O 1
ATOM 3880 N N . ARG A 1 466 ? 35.185 -0.759 -36.487 1.00 95.19 466 ARG A N 1
ATOM 3881 C CA . ARG A 1 466 ? 34.649 0.560 -36.836 1.00 95.19 466 ARG A CA 1
ATOM 3882 C C . ARG A 1 466 ? 33.223 0.425 -37.349 1.00 95.19 466 ARG A C 1
ATOM 3884 O O . ARG A 1 466 ? 32.366 1.167 -36.887 1.00 95.19 466 ARG A O 1
ATOM 3891 N N . ASP A 1 467 ? 32.980 -0.521 -38.248 1.00 94.19 467 ASP A N 1
ATOM 3892 C CA . ASP A 1 467 ? 31.661 -0.758 -38.830 1.00 94.19 467 ASP A CA 1
ATOM 3893 C C . ASP A 1 467 ? 30.664 -1.216 -37.753 1.00 94.19 467 ASP A C 1
ATOM 3895 O O . ASP A 1 467 ? 29.603 -0.616 -37.623 1.00 94.19 467 ASP A O 1
ATOM 3899 N N . GLU A 1 468 ? 31.055 -2.124 -36.850 1.00 95.50 468 GLU A N 1
ATOM 3900 C CA . GLU A 1 468 ? 30.233 -2.493 -35.683 1.00 95.50 468 GLU A CA 1
ATOM 3901 C C . GLU A 1 468 ? 29.919 -1.283 -34.775 1.00 95.50 468 GLU A C 1
ATOM 3903 O O . GLU A 1 468 ? 28.805 -1.118 -34.268 1.00 95.50 468 GLU A O 1
ATOM 3908 N N . ALA A 1 469 ? 30.903 -0.405 -34.543 1.00 94.06 469 ALA A N 1
ATOM 3909 C CA . ALA A 1 469 ? 30.690 0.815 -33.765 1.00 94.06 469 ALA A CA 1
ATOM 3910 C C . ALA A 1 469 ? 29.771 1.814 -34.488 1.00 94.06 469 ALA A C 1
ATOM 3912 O O . ALA A 1 469 ? 28.982 2.494 -33.827 1.00 94.06 469 ALA A O 1
ATOM 3913 N N . MET A 1 470 ? 29.860 1.883 -35.817 1.00 94.56 470 MET A N 1
ATOM 3914 C CA . MET A 1 470 ? 29.046 2.743 -36.669 1.00 94.56 470 MET A CA 1
ATOM 3915 C C . MET A 1 470 ? 27.586 2.279 -36.686 1.00 94.56 470 MET A C 1
ATOM 3917 O O . MET A 1 470 ? 26.690 3.094 -36.468 1.00 94.56 470 MET A O 1
ATOM 3921 N N . ASP A 1 471 ? 27.342 0.975 -36.827 1.00 95.00 471 ASP A N 1
ATOM 3922 C CA . ASP A 1 471 ? 26.001 0.387 -36.740 1.00 95.00 471 ASP A CA 1
ATOM 3923 C C . ASP A 1 471 ? 25.349 0.716 -35.395 1.00 95.00 471 ASP A C 1
ATOM 3925 O O . ASP A 1 471 ? 24.208 1.177 -35.327 1.00 95.00 471 ASP A O 1
ATOM 3929 N N . LYS A 1 472 ? 26.108 0.575 -34.302 1.00 93.44 472 LYS A N 1
ATOM 3930 C CA . LYS A 1 472 ? 25.634 0.928 -32.960 1.00 93.44 472 LYS A CA 1
ATOM 3931 C C . LYS A 1 472 ? 25.326 2.421 -32.814 1.00 93.44 472 LYS A C 1
ATOM 3933 O O . LYS A 1 472 ? 24.387 2.783 -32.105 1.00 93.44 472 LYS A O 1
ATOM 3938 N N . TYR A 1 473 ? 26.110 3.291 -33.446 1.00 93.56 473 TYR A N 1
ATOM 3939 C CA . TYR A 1 473 ? 25.861 4.731 -33.458 1.00 93.56 473 TYR A CA 1
ATOM 3940 C C . TYR A 1 473 ? 24.542 5.069 -34.168 1.00 93.56 473 TYR A C 1
ATOM 3942 O O . TYR A 1 473 ? 23.707 5.763 -33.580 1.00 93.56 473 TYR A O 1
ATOM 3950 N N . TYR A 1 474 ? 24.313 4.528 -35.369 1.00 92.94 474 TYR A N 1
ATOM 3951 C CA . TYR A 1 474 ? 23.060 4.733 -36.101 1.00 92.94 474 TYR A CA 1
ATOM 3952 C C . TYR A 1 474 ? 21.859 4.145 -35.360 1.00 92.94 474 TYR A C 1
ATOM 3954 O O . TYR A 1 474 ? 20.857 4.838 -35.195 1.00 92.94 474 TYR A O 1
ATOM 3962 N N . GLN A 1 475 ? 21.990 2.944 -34.791 1.00 92.19 475 GLN A N 1
ATOM 3963 C CA . GLN A 1 475 ? 20.936 2.328 -33.986 1.00 92.19 475 GLN A CA 1
ATOM 3964 C C . GLN A 1 475 ? 20.494 3.229 -32.820 1.00 92.19 475 GLN A C 1
ATOM 3966 O O . GLN A 1 475 ? 19.301 3.402 -32.579 1.00 92.19 475 GLN A O 1
ATOM 3971 N N . ILE A 1 476 ? 21.443 3.835 -32.096 1.00 89.81 476 ILE A N 1
ATOM 3972 C CA . ILE A 1 476 ? 21.130 4.743 -30.980 1.00 89.81 476 ILE A CA 1
ATOM 3973 C C . ILE A 1 476 ? 20.480 6.039 -31.483 1.00 89.81 476 ILE A C 1
ATOM 3975 O O . ILE A 1 476 ? 19.587 6.563 -30.817 1.00 89.81 476 ILE A O 1
ATOM 3979 N N . MET A 1 477 ? 20.911 6.572 -32.630 1.00 88.50 477 MET A N 1
ATOM 3980 C CA . MET A 1 477 ? 20.326 7.789 -33.207 1.00 88.50 477 MET A CA 1
ATOM 3981 C C . MET A 1 477 ? 18.907 7.587 -33.743 1.00 88.50 477 MET A C 1
ATOM 3983 O O . MET A 1 477 ? 18.091 8.502 -33.658 1.00 88.50 477 MET A O 1
ATOM 3987 N N . GLU A 1 478 ? 18.605 6.416 -34.295 1.00 87.50 478 GLU A N 1
ATOM 3988 C CA . GLU A 1 478 ? 17.299 6.125 -34.893 1.00 87.50 478 GLU A CA 1
ATOM 3989 C C . GLU A 1 478 ? 16.255 5.673 -33.864 1.00 87.50 478 GLU A C 1
ATOM 3991 O O . GLU A 1 478 ? 15.055 5.739 -34.129 1.00 87.50 478 GLU A O 1
ATOM 3996 N N . MET A 1 479 ? 16.689 5.266 -32.666 1.00 83.12 479 MET A N 1
ATOM 3997 C CA . MET A 1 479 ? 15.818 4.780 -31.593 1.00 83.12 479 MET A CA 1
ATOM 3998 C C . MET A 1 479 ? 15.876 5.694 -30.356 1.00 83.12 479 MET A C 1
ATOM 4000 O O . MET A 1 479 ? 16.464 5.323 -29.334 1.00 83.12 479 MET A O 1
ATOM 4004 N N . PRO A 1 480 ? 15.274 6.900 -30.402 1.00 80.12 480 PRO A N 1
ATOM 4005 C CA . PRO A 1 480 ? 15.180 7.749 -29.223 1.00 80.12 480 PRO A CA 1
ATOM 4006 C C . PRO A 1 480 ? 14.352 7.071 -28.116 1.00 80.12 480 PRO A C 1
ATOM 4008 O O . PRO A 1 480 ? 13.411 6.329 -28.408 1.00 80.12 480 PRO A O 1
ATOM 4011 N N . PRO A 1 481 ? 14.634 7.366 -26.833 1.00 75.75 481 PRO A N 1
ATOM 4012 C CA . PRO A 1 481 ? 13.795 6.937 -25.719 1.00 75.75 481 PRO A CA 1
ATOM 4013 C C . PRO A 1 481 ? 12.313 7.258 -25.949 1.00 75.75 481 PRO A C 1
ATOM 4015 O O . PRO A 1 481 ? 11.985 8.351 -26.412 1.00 75.75 481 PRO A O 1
ATOM 4018 N N . ALA A 1 482 ? 11.412 6.355 -25.544 1.00 69.19 482 ALA A N 1
ATOM 4019 C CA . ALA A 1 482 ? 9.967 6.494 -25.765 1.00 69.19 482 ALA A CA 1
ATOM 4020 C C . ALA A 1 482 ? 9.400 7.846 -25.285 1.00 69.19 482 ALA A C 1
ATOM 4022 O O . ALA A 1 482 ? 8.595 8.466 -25.971 1.00 69.19 482 ALA A O 1
ATOM 4023 N N . ARG A 1 483 ? 9.902 8.376 -24.161 1.00 70.31 483 ARG A N 1
ATOM 4024 C CA . ARG A 1 483 ? 9.497 9.686 -23.611 1.00 70.31 483 ARG A CA 1
ATOM 4025 C C . ARG A 1 483 ? 9.970 10.903 -24.420 1.00 70.31 483 ARG A C 1
ATOM 4027 O O . ARG A 1 483 ? 9.515 12.020 -24.170 1.00 70.31 483 ARG A O 1
ATOM 4034 N N . LEU A 1 484 ? 10.889 10.721 -25.370 1.00 69.31 484 LEU A N 1
ATOM 4035 C CA . LEU A 1 484 ? 11.321 11.756 -26.315 1.00 69.31 484 LEU A CA 1
ATOM 4036 C C . LEU A 1 484 ? 10.556 11.702 -27.641 1.00 69.31 484 LEU A C 1
ATOM 4038 O O . LEU A 1 484 ? 10.607 12.681 -28.394 1.00 69.31 484 LEU A O 1
ATOM 4042 N N . LEU A 1 485 ? 9.834 10.608 -27.917 1.00 64.81 485 LEU A N 1
ATOM 4043 C CA . LEU A 1 485 ? 8.992 10.500 -29.103 1.00 64.81 485 LEU A CA 1
ATOM 4044 C C . LEU A 1 485 ? 7.937 11.608 -29.073 1.00 64.81 485 LEU A C 1
ATOM 4046 O O . LEU A 1 485 ? 7.242 11.832 -28.080 1.00 64.81 485 LEU A O 1
ATOM 4050 N N . ARG A 1 486 ? 7.844 12.356 -30.172 1.00 53.78 486 ARG A N 1
ATOM 4051 C CA . ARG A 1 486 ? 6.803 13.367 -30.356 1.00 53.78 486 ARG A CA 1
ATOM 4052 C C . ARG A 1 486 ? 5.640 12.706 -31.078 1.00 53.78 486 ARG A C 1
ATOM 4054 O O . ARG A 1 486 ? 5.839 12.149 -32.153 1.00 53.78 486 ARG A O 1
ATOM 4061 N N . ILE A 1 487 ? 4.431 12.839 -30.538 1.00 48.78 487 ILE A N 1
ATOM 4062 C CA . ILE A 1 487 ? 3.219 12.591 -31.319 1.00 48.78 487 ILE A CA 1
ATOM 4063 C C . ILE A 1 487 ? 3.165 13.693 -32.379 1.00 48.78 487 ILE A C 1
ATOM 4065 O O . ILE A 1 487 ? 2.873 14.851 -32.075 1.00 48.78 487 ILE A O 1
ATOM 4069 N N . GLN A 1 488 ? 3.515 13.361 -33.619 1.00 39.06 488 GLN A N 1
ATOM 4070 C CA . GLN A 1 488 ? 3.187 14.219 -34.747 1.00 39.06 488 GLN A CA 1
ATOM 4071 C C . GLN A 1 488 ? 1.696 14.058 -35.009 1.00 39.06 488 GLN A C 1
ATOM 4073 O O . GLN A 1 488 ? 1.216 12.953 -35.262 1.00 39.06 488 GLN A O 1
ATOM 4078 N N . LYS A 1 489 ? 0.953 15.164 -34.946 1.00 36.94 489 LYS A N 1
ATOM 4079 C CA . LYS A 1 489 ? -0.394 15.194 -35.501 1.00 36.94 489 LYS A CA 1
ATOM 4080 C C . LYS A 1 489 ? -0.222 14.913 -36.993 1.00 36.94 489 LYS A C 1
ATOM 4082 O O . LYS A 1 489 ? 0.331 15.751 -37.700 1.00 36.94 489 LYS A O 1
ATOM 4087 N N . LYS A 1 490 ? -0.624 13.728 -37.463 1.00 41.62 490 LYS A N 1
ATOM 4088 C CA . LYS A 1 490 ? -0.869 13.545 -38.893 1.00 41.62 490 LYS A CA 1
ATOM 4089 C C . LYS A 1 490 ? -2.007 14.501 -39.209 1.00 41.62 490 LYS A C 1
ATOM 4091 O O . LYS A 1 490 ? -3.151 14.235 -38.847 1.00 41.62 490 LYS A O 1
ATOM 4096 N N . GLU A 1 491 ? -1.679 15.654 -39.783 1.00 38.00 491 GLU A N 1
ATOM 4097 C CA . GLU A 1 491 ? -2.672 16.413 -40.526 1.00 38.00 491 GLU A CA 1
ATOM 4098 C C . GLU A 1 491 ? -3.292 15.417 -41.503 1.00 38.00 491 GLU A C 1
ATOM 4100 O O . GLU A 1 491 ? -2.579 14.671 -42.179 1.00 38.00 491 GLU A O 1
ATOM 4105 N N . SER A 1 492 ? -4.614 15.284 -41.429 1.00 40.16 492 SER A N 1
ATOM 4106 C CA . SER A 1 492 ? -5.385 14.403 -42.293 1.00 40.16 492 SER A CA 1
ATOM 4107 C C . SER A 1 492 ? -4.909 14.605 -43.723 1.00 40.16 492 SER A C 1
ATOM 4109 O O . SER A 1 492 ? -4.917 15.734 -44.214 1.00 40.16 492 SER A O 1
ATOM 4111 N N . VAL A 1 493 ? -4.468 13.518 -44.357 1.00 43.88 493 VAL A N 1
ATOM 4112 C CA . VAL A 1 493 ? -4.255 13.488 -45.802 1.00 43.88 493 VAL A CA 1
ATOM 4113 C C . VAL A 1 493 ? -5.569 13.964 -46.423 1.00 43.88 493 VAL A C 1
ATOM 4115 O O . VAL A 1 493 ? -6.607 13.362 -46.140 1.00 43.88 493 VAL A O 1
ATOM 4118 N N . MET A 1 494 ? -5.510 15.104 -47.119 1.00 37.12 494 MET A N 1
ATOM 4119 C CA . MET A 1 494 ? -6.639 15.697 -47.846 1.00 37.12 494 MET A CA 1
ATOM 4120 C C . MET A 1 494 ? -7.288 14.695 -48.791 1.00 37.12 494 MET A C 1
ATOM 4122 O O . MET A 1 494 ? -6.533 13.907 -49.409 1.00 37.12 494 MET A O 1
#

Radius of gyration: 36.01 Å; chains: 1; bounding box: 112×68×93 Å

pLDDT: mean 78.52, std 18.05, range [32.47, 97.69]

Secondary structure (DSSP, 8-state):
-------B-TTSPBP-TTEEE-TTT--EEEEEE-TTS-EEEEEESSHHHHHHHHHHHHHHHHH--HHHHTT--BHHHHHHHHHHH-TTS-HHHHHHHHHHHIIIIITTGGGSBGGG--HHHHHHHHHHHHHTS---HHHHHTS-SHHHHH---GGGEETTTTEE---TTEEEEEETTHHHHHHHH-HHHHHHHHHHHHT--GGGSEEE--SSSSTT-EEE-HHHHHHHHHHHHHHTT-EEEEEEEEE-S-HHHHHHHTT---HHHHHHHHHHTT---EEEEEEEEEEETTEEEEE--SBHHHHHHIIIIIHHHHHHTTS-SEEEEEEE-HHHHTTS-TTB--HHHHHHHHHHH-TT-SSS-EEEEEE--SSPPP--GGGS-HHHHHHHHHHS-HHHHHHHHHHHHHHHHHHHHHHHHHHHHHHHHHHHHHHHHHHHHHHHHHTT--TT-HHHHHHHHHHHHHHHHHHHHHHHHHHHHHS--GGG------PPP-

Foldseek 3Di:
DDDDDFDAAPVRHGADPQWDADPPLRKIKGWDAAPVRDIDIDIDSDPVVVVVVVVVSVVCRLVVLVCVVVLNDFLLNVLVNVLVVPPVDDPVQSVLSVVVCVVQCVPPVRNDRPVVDDPVNLVVSVVCCCPVVVDDPCCVVVSDDPCVSSVPDPVQADPPVSDRHPPPQKDKDWAPNLVVCCVVPPVVVVVLLVVLLVPDPQLLAWAADLDLVLQRWIFGNLVVSVVSSLVSQVVVPWAKDKAKAWDWPDPVLCVVCLQPRDRVVSCVSQVVVVTHTHIDMAMAGTDDPQETEHEFQDAQVVLVCCQAPRQLSCVSNVNHQEYEYEAAAPQNCVRDDPRGHHDVVVSVVQVVVHRCPPVGTYMYMHGDRPDRDGRDPVVDDPVVVVSNHVSYPVVSSVVSLVVVLVVLVVVLVVQLVVLVVQLVVLVVVLVVLVVVLVVVVVVVDDCPDPVNVVSVVVNVVSVVSSVVSVVSSVVSVVDRDPSNDDPDPPPPDD